Protein AF-0000000084552285 (afdb_homodimer)

Organism: NCBI:txid1418104

Radius of gyration: 24.61 Å; Cα contacts (8 Å, |Δi|>4): 629; chains: 2; bounding box: 70×68×58 Å

Sequence (530 aa):
MSKLNKYIHIFKISLSNNLIYFWNFIIRNLFFVFIIYIFLMLWGNIYGQKGDIISGLTLNKIIWYLIVTETINLSRSNFHIQISDDVKSGAIAYGINKPYNYVLYCFFNSLGEIAVKLGCNMILGIIIGICFVGFLEGFNIVYLPLILLSILIGSTINFFIYIILALTSFWIEENKPFFWIYSKLTFTLGGMLVPLDLFPNWLKNISSYLPFAYVTYVPGKLAVDFSLKKFYEGFGIQVLYLIIFVILALVLYRKGAEKLNVNGGMSKLNKYIHIFKISLSNNLIYFWNFIIRNLFFVFIIYIFLMLWGNIYGQKGDIISGLTLNKIIWYLIVTETINLSRSNFHIQISDDVKSGAIAYGINKPYNYVLYCFFNSLGEIAVKLGCNMILGIIIGICFVGFLEGFNIVYLPLILLSILIGSTINFFIYIILALTSFWIEENKPFFWIYSKLTFTLGGMLVPLDLFPNWLKNISSYLPFAYVTYVPGKLAVDFSLKKFYEGFGIQVLYLIIFVILALVLYRKGAEKLNVNGG

Solvent-accessible surface area (backbone atoms only — not comparable to full-atom values): 27116 Å² total; per-residue (Å²): 128,57,82,65,51,57,46,52,50,40,21,51,52,27,32,58,61,39,52,75,43,46,65,57,52,52,63,70,41,50,57,53,60,50,52,52,50,51,49,47,39,36,49,49,38,50,36,70,72,60,42,71,63,59,73,89,34,38,68,53,40,49,52,50,25,46,41,47,25,47,30,52,62,72,17,58,66,69,58,35,55,54,49,28,49,25,48,69,71,47,58,42,59,65,41,68,74,41,100,52,58,53,68,58,52,53,46,29,37,38,47,13,43,26,51,44,36,34,52,51,36,47,54,52,35,49,53,50,37,41,73,71,61,37,72,65,70,89,66,57,77,86,49,46,66,61,36,50,51,38,41,51,52,8,48,50,36,50,49,35,53,44,40,41,53,22,55,44,29,67,81,34,89,80,46,65,67,56,56,52,52,50,50,50,43,32,33,55,54,3,20,53,72,47,60,50,64,48,35,43,66,70,58,35,54,55,27,70,73,38,72,40,19,43,35,29,30,46,30,16,46,40,64,52,62,70,45,71,67,58,46,52,58,48,48,53,51,39,52,50,51,34,53,52,39,52,53,50,34,53,50,50,49,53,54,38,52,54,51,49,57,61,66,78,97,127,58,81,64,51,58,47,52,50,41,20,52,50,27,30,56,60,39,52,75,42,46,66,57,53,52,61,71,42,50,59,53,60,50,52,53,50,50,50,46,39,35,50,48,39,50,35,70,73,60,43,70,63,59,74,89,33,38,68,53,40,48,52,51,24,45,41,47,25,46,31,52,61,72,17,59,66,69,59,36,55,55,50,29,49,24,48,68,70,48,58,42,58,65,41,67,73,40,100,53,58,54,68,58,49,52,46,28,37,37,48,14,42,26,50,45,38,36,52,51,35,47,54,52,38,50,54,49,36,42,72,72,61,37,71,66,71,89,66,58,75,86,50,46,65,62,36,50,51,37,41,52,51,7,48,50,38,51,49,34,53,44,41,41,52,22,55,43,28,67,82,34,90,81,46,65,65,57,58,50,51,49,52,51,43,33,34,54,53,3,21,52,73,48,60,49,64,49,35,43,68,71,57,35,54,55,26,69,74,38,72,40,19,41,36,29,28,45,30,17,46,41,64,53,61,69,44,71,67,59,46,54,58,49,47,53,50,39,51,51,50,37,53,52,38,50,51,49,36,53,51,49,48,52,54,38,53,53,52,49,56,59,67,77,96

Secondary structure (DSSP, 8-state):
--HHHHHHHHHHHHHHHHHTTHHHHHHHTHHHHHHHHHHHHHHHHHHHHH-S-BTTB-HHHHHHHHHHHHHHHHT---HHHHHHHHHHHTTHHHHHTSSS-HHHHHHHHHHHHHHHHHHHHHHHHHHHHHHHH-SPTT--GGGHHHHHHHHHHHHHHHHHHHHHHHHGGGT-S--HHHHHHHHHHHHHTTSSSS-GGGS-HHHHHHHHTSGGGGTTHHHHHHHHS--HHHHHHHHHHHHHHHHHHHHHHHHHHHHHHHHHHHHH-/--HHHHHHHHHHHHHHHHHTTHHHHHHHTHHHHHHHHHHHHHHHHHHHHH-S-BTTB-HHHHHHHHHHHHHHHHT---HHHHHHHHHHHTTHHHHHTSSS-HHHHHHHHHHHHHHHHHHHHHHHHHHHHHHHH-SPTT--GGGHHHHHHHHHHHHHHHHHHHHHHHHGGGT-S--HHHHHHHHHHHHHTTSSSS-GGGS-HHHHHHHTTSGGGGTTHHHHHHHHS--HHHHHHHHHHHHHHHHHHHHHHHHHHHHHHHHHHHH--

pLDDT: mean 90.05, std 8.63, range [41.75, 98.38]

Foldseek 3Di:
DPLVVVLLVLLVVLLVVQLVCLVVLLVVVPVLLVVLVVVLVVVVVVCVVPHQDALRDGSLLFSLLLLQLVLLVSLADPCLVVLLVCLLVVVCVVVVPDPHDNVSSSLSSSLSSSVSSSVSSVVVSCVSSCVRPRDAPPADVVCVVLLVVLQSLLSLLVRLVSLLLSLCSLPDVDSVVVVVVVVVCLCPLLQNVHALSNPDPVSSVVSVPDSSVSNRNLSSCCRRPNDPVSSCVSVVVSVVSSVVSVVSSSVSNVVSSVSSVVVVD/DPLVVVLLVLLVVLLVVQLVCLVVLLVVVPVLLVVLVVVLVVVVVVCVVPHQDALRDGSLLFSLLLLQLVLLVSLADPCLVVLLVCLLVVVCVVVVPDPHDNVSSSLSSSLSSSVSSSVSSVVVSCVSSCVRPRDQPPFDVVCVVLLVVLQSLLSLLVRLVSLLLSLCSLPDVDSVVVVVVVVVCLCPLLQNVHALSNPDPVSSVVSVPDSSVSNRNLSSCCRRPNDPVSSCVSVVVSVVSSVVSVVSSSVSNVVSSVSSVVVVD

InterPro domains:
  IPR010390 ABC-2 transporter-like [PF06182] (38-262)

Nearest PDB structures (foldseek):
  7k2t-assembly1_B  TM=6.788E-01  e=3.030E-04  Aquifex aeolicus VF5
  8dku-assembly1_B  TM=6.793E-01  e=7.218E-04  Aquifex aeolicus VF5
  6oih-assembly2_C  TM=6.646E-01  e=2.434E-03  Aquifex aeolicus VF5
  7nez-assembly1_B  TM=5.693E-01  e=2.537E-02  Homo sapiens
  7qba-assembly1_E  TM=5.832E-01  e=1.952E-01  Stutzerimonas stutzeri

Structure (mmCIF, N/CA/C/O backbone):
data_AF-0000000084552285-model_v1
#
loop_
_entity.id
_entity.type
_entity.pdbx_description
1 polymer 'ABC-2 transporter family protein'
#
loop_
_atom_site.group_PDB
_atom_site.id
_atom_site.type_symbol
_atom_site.label_atom_id
_atom_site.label_alt_id
_atom_site.label_comp_id
_atom_site.label_asym_id
_atom_site.label_entity_id
_atom_site.label_seq_id
_atom_site.pdbx_PDB_ins_code
_atom_site.Cartn_x
_atom_site.Cartn_y
_atom_site.Cartn_z
_atom_site.occupancy
_atom_site.B_iso_or_equiv
_atom_site.auth_seq_id
_atom_site.auth_comp_id
_atom_site.auth_asym_id
_atom_site.auth_atom_id
_atom_site.pdbx_PDB_model_num
ATOM 1 N N . MET A 1 1 ? 34.781 28.406 -1.891 1 47.81 1 MET A N 1
ATOM 2 C CA . MET A 1 1 ? 34.375 27 -1.797 1 47.81 1 MET A CA 1
ATOM 3 C C . MET A 1 1 ? 33.594 26.578 -3.023 1 47.81 1 MET A C 1
ATOM 5 O O . MET A 1 1 ? 32.625 27.25 -3.398 1 47.81 1 MET A O 1
ATOM 9 N N . SER A 1 2 ? 34.062 25.766 -3.832 1 60.97 2 SER A N 1
ATOM 10 C CA . SER A 1 2 ? 33.469 25.391 -5.113 1 60.97 2 SER A CA 1
ATOM 11 C C . SER A 1 2 ? 32.031 24.938 -4.941 1 60.97 2 SER A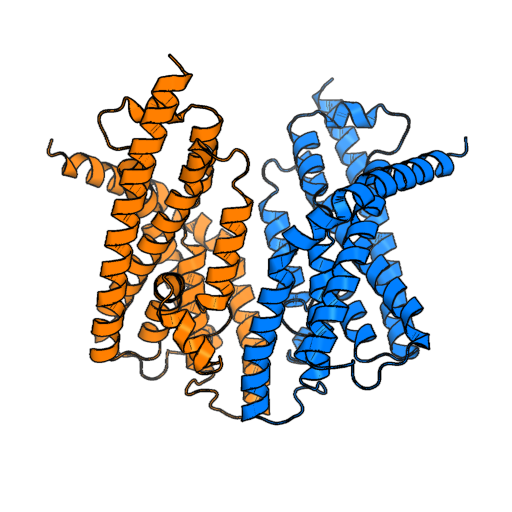 C 1
ATOM 13 O O . SER A 1 2 ? 31.625 24.5 -3.861 1 60.97 2 SER A O 1
ATOM 15 N N . LYS A 1 3 ? 31.203 25.484 -5.816 1 63.62 3 LYS A N 1
ATOM 16 C CA . LYS A 1 3 ? 29.75 25.281 -5.82 1 63.62 3 LYS A CA 1
ATOM 17 C C . LYS A 1 3 ? 29.406 23.844 -5.426 1 63.62 3 LYS A C 1
ATOM 19 O O . LYS A 1 3 ? 28.484 23.609 -4.641 1 63.62 3 LYS A O 1
ATOM 24 N N . LEU A 1 4 ? 30.188 22.922 -5.805 1 73.62 4 LEU A N 1
ATOM 25 C CA . LEU A 1 4 ? 29.938 21.5 -5.547 1 73.62 4 LEU A CA 1
ATOM 26 C C . LEU A 1 4 ? 30.359 21.125 -4.129 1 73.62 4 LEU A C 1
ATOM 28 O O . LEU A 1 4 ? 29.781 20.219 -3.529 1 73.62 4 LEU A O 1
ATOM 32 N N . ASN A 1 5 ? 31.219 21.922 -3.586 1 80.19 5 ASN A N 1
ATOM 33 C CA . ASN A 1 5 ? 31.766 21.625 -2.264 1 80.19 5 ASN A CA 1
ATOM 34 C C . ASN A 1 5 ? 30.703 21.781 -1.176 1 80.19 5 ASN A C 1
ATOM 36 O O . ASN A 1 5 ? 30.641 20.984 -0.236 1 80.19 5 ASN A O 1
ATOM 40 N N . LYS A 1 6 ? 29.906 22.703 -1.426 1 86.19 6 LYS A N 1
ATOM 41 C CA . LYS A 1 6 ? 28.875 22.938 -0.417 1 86.19 6 LYS A CA 1
ATOM 42 C C . LYS A 1 6 ? 27.891 21.781 -0.366 1 86.19 6 LYS A C 1
ATOM 44 O O . LYS A 1 6 ? 27.469 21.359 0.715 1 86.19 6 LYS A O 1
ATOM 49 N N . TYR A 1 7 ? 27.609 21.234 -1.449 1 89.19 7 TYR A N 1
ATOM 50 C CA . TYR A 1 7 ? 26.625 20.156 -1.52 1 89.19 7 TYR A CA 1
ATOM 51 C C . TYR A 1 7 ? 27.203 18.859 -0.966 1 89.19 7 TYR A C 1
ATOM 53 O O . TYR A 1 7 ? 26.484 18.094 -0.313 1 89.19 7 TYR A O 1
ATOM 61 N N . ILE A 1 8 ? 28.438 18.656 -1.163 1 89.5 8 ILE A N 1
ATOM 62 C CA . ILE A 1 8 ? 29.094 17.484 -0.619 1 89.5 8 ILE A CA 1
ATOM 63 C C . ILE A 1 8 ? 29.125 17.562 0.906 1 89.5 8 ILE A C 1
ATOM 65 O O . ILE A 1 8 ? 28.984 16.547 1.592 1 89.5 8 ILE A O 1
ATOM 69 N N . HIS A 1 9 ? 29.312 18.75 1.377 1 89.38 9 HIS A N 1
ATOM 70 C CA . HIS A 1 9 ? 29.297 18.953 2.822 1 89.38 9 HIS A CA 1
ATOM 71 C C . HIS A 1 9 ? 27.922 18.672 3.412 1 89.38 9 HIS A C 1
ATOM 73 O O . HIS A 1 9 ? 27.812 18.062 4.48 1 89.38 9 HIS A O 1
ATOM 79 N N . ILE A 1 10 ? 26.969 19.047 2.656 1 89.69 10 ILE A N 1
ATOM 80 C CA . ILE A 1 10 ? 25.594 18.781 3.094 1 89.69 10 ILE A CA 1
ATOM 81 C C . ILE A 1 10 ? 25.359 17.266 3.148 1 89.69 10 ILE A C 1
ATOM 83 O O . ILE A 1 10 ? 24.766 16.766 4.109 1 89.69 10 ILE A O 1
ATOM 87 N N . PHE A 1 11 ? 25.812 16.594 2.229 1 92.06 11 PHE A N 1
ATOM 88 C CA . PHE A 1 11 ? 25.703 15.148 2.174 1 92.06 11 PHE A CA 1
ATOM 89 C C . PHE A 1 11 ? 26.406 14.5 3.361 1 92.06 11 PHE A C 1
ATOM 91 O O . PHE A 1 11 ? 25.844 13.633 4.027 1 92.06 11 PHE A O 1
ATOM 98 N N . LYS A 1 12 ? 27.578 14.984 3.648 1 91.56 12 LYS A N 1
ATOM 99 C CA . LYS A 1 12 ? 28.375 14.406 4.734 1 91.56 12 LYS A CA 1
ATOM 100 C C . LYS A 1 12 ? 27.703 14.641 6.086 1 91.56 12 LYS A C 1
ATOM 102 O O . LYS A 1 12 ? 27.672 13.742 6.93 1 91.56 12 LYS A O 1
ATOM 107 N N . ILE A 1 13 ? 27.203 15.742 6.191 1 90.69 13 ILE A N 1
ATOM 108 C CA . ILE A 1 13 ? 26.516 16.078 7.434 1 90.69 13 ILE A CA 1
ATOM 109 C C . ILE A 1 13 ? 25.266 15.219 7.578 1 90.69 13 ILE A C 1
ATOM 111 O O . ILE A 1 13 ? 25.016 14.648 8.641 1 90.69 13 ILE A O 1
ATOM 115 N N . SER A 1 14 ? 24.578 15.141 6.492 1 90.81 14 SER A N 1
ATOM 116 C CA . SER A 1 14 ? 23.359 14.336 6.512 1 90.81 14 SER A CA 1
ATOM 117 C C . SER A 1 14 ? 23.672 12.875 6.793 1 90.81 14 SER A C 1
ATOM 119 O O . SER A 1 14 ? 22.969 12.219 7.566 1 90.81 14 SER A O 1
ATOM 121 N N . LEU A 1 15 ? 24.703 12.414 6.199 1 90.88 15 LEU A N 1
ATOM 122 C CA . LEU A 1 15 ? 25.125 11.031 6.422 1 90.88 15 LEU A CA 1
ATOM 123 C C . LEU A 1 15 ? 25.438 10.789 7.891 1 90.88 15 LEU A C 1
ATOM 125 O O . LEU A 1 15 ? 24.953 9.828 8.484 1 90.88 15 LEU A O 1
ATOM 129 N N . SER A 1 16 ? 26.172 11.695 8.453 1 91.06 16 SER A N 1
ATOM 130 C CA . SER A 1 16 ? 26.578 11.578 9.844 1 91.06 16 SER A CA 1
ATOM 131 C C . SER A 1 16 ? 25.375 11.648 10.781 1 91.06 16 SER A C 1
ATOM 133 O O . SER A 1 16 ? 25.297 10.891 11.75 1 91.06 16 SER A O 1
ATOM 135 N N . ASN A 1 17 ? 24.547 12.508 10.461 1 90.5 17 ASN A N 1
ATOM 136 C CA . ASN A 1 17 ? 23.359 12.703 11.297 1 90.5 17 ASN A CA 1
ATOM 137 C C . ASN A 1 17 ? 22.438 11.477 11.266 1 90.5 17 ASN A C 1
ATOM 139 O O . ASN A 1 17 ? 21.875 11.094 12.289 1 90.5 17 ASN A O 1
ATOM 143 N N . ASN A 1 18 ? 22.375 10.867 10.117 1 88.56 18 ASN A N 1
ATOM 144 C CA . ASN A 1 18 ? 21.438 9.75 9.977 1 88.56 18 ASN A CA 1
ATOM 145 C C . ASN A 1 18 ? 22.062 8.445 10.469 1 88.56 18 ASN A C 1
ATOM 147 O O . ASN A 1 18 ? 21.344 7.523 10.867 1 88.56 18 ASN A O 1
ATOM 151 N N . LEU A 1 19 ? 23.328 8.398 10.523 1 87.12 19 LEU A N 1
ATOM 152 C CA . LEU A 1 19 ? 24.016 7.211 11.016 1 87.12 19 LEU A CA 1
ATOM 153 C C . LEU A 1 19 ? 23.75 7 12.5 1 87.12 19 LEU A C 1
ATOM 155 O O . LEU A 1 19 ? 23.688 5.859 12.969 1 87.12 19 LEU A O 1
ATOM 159 N N . ILE A 1 20 ? 23.438 8.062 13.203 1 84.75 20 ILE A N 1
ATOM 160 C CA . ILE A 1 20 ? 23.141 7.988 14.625 1 84.75 20 ILE A CA 1
ATOM 161 C C . ILE A 1 20 ? 21.812 7.254 14.828 1 84.75 20 ILE A C 1
ATOM 163 O O . ILE A 1 20 ? 21.625 6.586 15.844 1 84.75 20 ILE A O 1
ATOM 167 N N . TYR A 1 21 ? 21.016 7.348 13.875 1 84.06 21 TYR A N 1
ATOM 168 C CA . TYR A 1 21 ? 19.688 6.754 13.992 1 84.06 21 TYR A CA 1
ATOM 169 C C . TYR A 1 21 ? 19.641 5.391 13.312 1 84.06 21 TYR A C 1
ATOM 171 O O . TYR A 1 21 ? 18.562 4.895 12.977 1 84.06 21 TYR A O 1
ATOM 179 N N . PHE A 1 22 ? 20.781 4.852 13.172 1 83.25 22 PHE A N 1
ATOM 180 C CA . PHE A 1 22 ? 20.938 3.584 12.469 1 83.25 22 PHE A CA 1
ATOM 181 C C . PHE A 1 22 ? 20.016 2.525 13.062 1 83.25 22 PHE A C 1
ATOM 183 O O . PHE A 1 22 ? 19.203 1.924 12.344 1 83.25 22 PHE A O 1
ATOM 190 N N . TRP A 1 23 ? 20 2.422 14.297 1 76.69 23 TRP A N 1
ATOM 191 C CA . TRP A 1 23 ? 19.219 1.388 14.977 1 76.69 23 TRP A CA 1
ATOM 192 C C . TRP A 1 23 ? 17.734 1.688 14.914 1 76.69 23 TRP A C 1
ATOM 194 O O . TRP A 1 23 ? 16.906 0.771 14.844 1 76.69 23 TRP A O 1
ATOM 204 N N . ASN A 1 24 ? 17.484 2.922 14.906 1 80.5 24 ASN A N 1
ATOM 205 C CA . ASN A 1 24 ? 16.094 3.338 14.789 1 80.5 24 ASN A CA 1
ATOM 206 C C . ASN A 1 24 ? 15.5 2.934 13.445 1 80.5 24 ASN A C 1
ATOM 208 O O . ASN A 1 24 ? 14.344 2.51 13.375 1 80.5 24 ASN A O 1
ATOM 212 N N . PHE A 1 25 ? 16.359 2.943 12.484 1 82.56 25 PHE A N 1
ATOM 213 C CA . PHE A 1 25 ? 15.883 2.584 11.148 1 82.56 25 PHE A CA 1
ATOM 214 C C . PHE A 1 25 ? 15.648 1.082 11.047 1 82.56 25 PHE A C 1
ATOM 216 O O . PHE A 1 25 ? 14.672 0.642 10.438 1 82.56 25 PHE A O 1
ATOM 223 N N . ILE A 1 26 ? 16.438 0.37 11.68 1 81.06 26 ILE A N 1
ATOM 224 C CA . ILE A 1 26 ? 16.312 -1.083 11.648 1 81.06 26 ILE A CA 1
ATOM 225 C C . ILE A 1 26 ? 15.031 -1.509 12.367 1 81.06 26 ILE A C 1
ATOM 227 O O . ILE A 1 26 ? 14.258 -2.314 11.844 1 81.06 26 ILE A O 1
ATOM 231 N N . ILE A 1 27 ? 14.734 -0.899 13.43 1 75.19 27 ILE A N 1
ATOM 232 C CA . ILE A 1 27 ? 13.586 -1.271 14.25 1 75.19 27 ILE A CA 1
ATOM 233 C C . ILE A 1 27 ? 12.297 -0.843 13.547 1 75.19 27 ILE A C 1
ATOM 235 O O . ILE A 1 27 ? 11.289 -1.557 13.602 1 75.19 27 ILE A O 1
ATOM 239 N N . ARG A 1 28 ? 12.453 0.225 12.883 1 76.06 28 ARG A N 1
ATOM 240 C CA . ARG A 1 28 ? 11.289 0.769 12.18 1 76.06 28 ARG A CA 1
ATOM 241 C C . ARG A 1 28 ? 10.906 -0.112 11 1 76.06 28 ARG A C 1
ATOM 243 O O . ARG A 1 28 ? 9.742 -0.12 10.578 1 76.06 28 ARG A O 1
ATOM 250 N N . ASN A 1 29 ? 11.922 -0.908 10.617 1 81.44 29 ASN A N 1
ATOM 251 C CA . ASN A 1 29 ? 11.641 -1.714 9.43 1 81.44 29 ASN A CA 1
ATOM 252 C C . ASN A 1 29 ? 11.406 -3.178 9.789 1 81.44 29 ASN A C 1
ATOM 254 O O . ASN A 1 29 ? 11.758 -4.074 9.023 1 81.44 29 ASN A O 1
ATOM 258 N N . LEU A 1 30 ? 10.898 -3.377 10.961 1 81.5 30 LEU A N 1
ATOM 259 C CA . LEU A 1 30 ? 10.523 -4.727 11.359 1 81.5 30 LEU A CA 1
ATOM 260 C C . LEU A 1 30 ? 9.469 -5.301 10.422 1 81.5 30 LEU A C 1
ATOM 262 O O . LEU A 1 30 ? 9.406 -6.512 10.211 1 81.5 30 LEU A O 1
ATOM 266 N N . PHE A 1 31 ? 8.773 -4.453 9.852 1 81.06 31 PHE A N 1
ATOM 267 C CA . PHE A 1 31 ? 7.766 -4.859 8.883 1 81.06 31 PHE A CA 1
ATOM 268 C C . PHE A 1 31 ? 8.414 -5.539 7.684 1 81.06 31 PHE A C 1
ATOM 270 O O . PHE A 1 31 ? 7.789 -6.375 7.027 1 81.06 31 PHE A O 1
ATOM 277 N N . PHE A 1 32 ? 9.656 -5.207 7.512 1 90.56 32 PHE A N 1
ATOM 278 C CA . PHE A 1 32 ? 10.406 -5.805 6.414 1 90.56 32 PHE A CA 1
ATOM 279 C C . PHE A 1 32 ? 10.461 -7.32 6.555 1 90.56 32 PHE A C 1
ATOM 281 O O . PHE A 1 32 ? 10.164 -8.047 5.605 1 90.56 32 PHE A O 1
ATOM 288 N N . VAL A 1 33 ? 10.758 -7.738 7.707 1 90.88 33 VAL A N 1
ATOM 289 C CA . VAL A 1 33 ? 10.836 -9.164 7.988 1 90.88 33 VAL A CA 1
ATOM 290 C C . VAL A 1 33 ? 9.453 -9.805 7.809 1 90.88 33 VAL A C 1
ATOM 292 O O . VAL A 1 33 ? 9.328 -10.859 7.18 1 90.88 33 VAL A O 1
ATOM 295 N N . PHE A 1 34 ? 8.531 -9.148 8.258 1 88.81 34 PHE A N 1
ATOM 296 C CA . PHE A 1 34 ? 7.168 -9.664 8.242 1 88.81 34 PHE A CA 1
ATOM 297 C C . PHE A 1 34 ? 6.656 -9.797 6.812 1 88.81 34 PHE A C 1
ATOM 299 O O . PHE A 1 34 ? 6.148 -10.852 6.426 1 88.81 34 PHE A O 1
ATOM 306 N N . ILE A 1 35 ? 6.84 -8.781 6.066 1 88.88 35 ILE A N 1
ATOM 307 C CA . ILE A 1 35 ? 6.258 -8.773 4.73 1 88.88 35 ILE A CA 1
ATOM 308 C C . ILE A 1 35 ? 6.961 -9.805 3.852 1 88.88 35 ILE A C 1
ATOM 310 O O . ILE A 1 35 ? 6.316 -10.492 3.061 1 88.88 35 ILE A O 1
ATOM 314 N N . ILE A 1 36 ? 8.234 -9.945 3.998 1 93.69 36 ILE A N 1
ATOM 315 C CA . ILE A 1 36 ? 8.945 -10.938 3.205 1 93.69 36 ILE A CA 1
ATOM 316 C C . ILE A 1 36 ? 8.523 -12.344 3.629 1 93.69 36 ILE A C 1
ATOM 318 O O . ILE A 1 36 ? 8.43 -13.25 2.797 1 93.69 36 ILE A O 1
ATOM 322 N N . TYR A 1 37 ? 8.312 -12.492 4.93 1 92.69 37 TYR A N 1
ATOM 323 C CA . TYR A 1 37 ? 7.82 -13.781 5.402 1 92.69 37 TYR A CA 1
ATOM 324 C C . TYR A 1 37 ? 6.473 -14.117 4.773 1 92.69 37 TYR A C 1
ATOM 326 O O . TYR A 1 37 ? 6.242 -15.25 4.355 1 92.69 37 TYR A O 1
ATOM 334 N N . ILE A 1 38 ? 5.621 -13.188 4.688 1 89.06 38 ILE A N 1
ATOM 335 C CA . ILE A 1 38 ? 4.312 -13.375 4.066 1 89.06 38 ILE A CA 1
ATOM 336 C C . ILE A 1 38 ? 4.488 -13.758 2.598 1 89.06 38 ILE A C 1
ATOM 338 O O . ILE A 1 38 ? 3.844 -14.688 2.113 1 89.06 38 ILE A O 1
ATOM 342 N N . PHE A 1 39 ? 5.348 -13.07 1.923 1 91.5 39 PHE A N 1
ATOM 343 C CA . PHE A 1 39 ? 5.605 -13.383 0.522 1 91.5 39 PHE A CA 1
ATOM 344 C C . PHE A 1 39 ? 6.184 -14.781 0.375 1 91.5 39 PHE A C 1
ATOM 346 O O . PHE A 1 39 ? 5.844 -15.508 -0.564 1 91.5 39 PHE A O 1
ATOM 353 N N . LEU A 1 40 ? 7.023 -15.117 1.32 1 92.94 40 LEU A N 1
ATOM 354 C CA . LEU A 1 40 ? 7.594 -16.453 1.308 1 92.94 40 LEU A CA 1
ATOM 355 C C . LEU A 1 40 ? 6.5 -17.516 1.449 1 92.94 40 LEU A C 1
ATOM 357 O O . LEU A 1 40 ? 6.508 -18.516 0.734 1 92.94 40 LEU A O 1
ATOM 361 N N . MET A 1 41 ? 5.574 -17.281 2.346 1 90.25 41 MET A N 1
ATOM 362 C CA . MET A 1 41 ? 4.48 -18.219 2.576 1 90.25 41 MET A CA 1
ATOM 363 C C . MET A 1 41 ? 3.568 -18.297 1.357 1 90.25 41 MET A C 1
ATOM 365 O O . MET A 1 41 ? 3.139 -19.391 0.972 1 90.25 41 MET A O 1
ATOM 369 N N . LEU A 1 42 ? 3.311 -17.188 0.779 1 86.69 42 LEU A N 1
ATOM 370 C CA . LEU A 1 42 ? 2.449 -17.141 -0.396 1 86.69 42 LEU A CA 1
ATOM 371 C C . LEU A 1 42 ? 3.086 -17.859 -1.575 1 86.69 42 LEU A C 1
ATOM 373 O O . LEU A 1 42 ? 2.5 -18.797 -2.119 1 86.69 42 LEU A O 1
ATOM 377 N N . TRP A 1 43 ? 4.289 -17.438 -1.934 1 88.56 43 TRP A N 1
ATOM 378 C CA . TRP A 1 43 ? 4.957 -18 -3.104 1 88.56 43 TRP A CA 1
ATOM 379 C C . TRP A 1 43 ? 5.387 -19.438 -2.848 1 88.56 43 TRP A C 1
ATOM 381 O O . TRP A 1 43 ? 5.383 -20.266 -3.764 1 88.56 43 TRP A O 1
ATOM 391 N N . GLY A 1 44 ? 5.789 -19.656 -1.608 1 90.06 44 GLY A N 1
ATOM 392 C CA . GLY A 1 44 ? 6.09 -21.031 -1.257 1 90.06 44 GLY A CA 1
ATOM 393 C C . GLY A 1 44 ? 4.93 -21.984 -1.51 1 90.06 44 GLY A C 1
ATOM 394 O O . GLY A 1 44 ? 5.121 -23.078 -2.037 1 90.06 44 GLY A O 1
ATOM 395 N N . ASN A 1 45 ? 3.783 -21.562 -1.148 1 85 45 ASN A N 1
ATOM 396 C CA . ASN A 1 45 ? 2.592 -22.375 -1.371 1 85 45 ASN A CA 1
ATOM 397 C C . ASN A 1 45 ? 2.271 -22.5 -2.857 1 85 45 ASN A C 1
ATOM 399 O O . ASN A 1 45 ? 1.895 -23.578 -3.322 1 85 45 ASN A O 1
ATOM 403 N N . ILE A 1 46 ? 2.377 -21.484 -3.613 1 82.38 46 ILE A N 1
ATOM 404 C CA . ILE A 1 46 ? 2.104 -21.484 -5.047 1 82.38 46 ILE A CA 1
ATOM 405 C C . ILE A 1 46 ? 3.096 -22.406 -5.754 1 82.38 46 ILE A C 1
ATOM 407 O O . ILE A 1 46 ? 2.701 -23.234 -6.574 1 82.38 46 ILE A O 1
ATOM 411 N N . TYR A 1 47 ? 4.336 -22.219 -5.41 1 85.44 47 TYR A N 1
ATOM 412 C CA . TYR A 1 47 ? 5.363 -23.047 -6.02 1 85.44 47 TYR A CA 1
ATOM 413 C C . TYR A 1 47 ? 5.219 -24.5 -5.578 1 85.44 47 TYR A C 1
ATOM 415 O O . TYR A 1 47 ? 5.527 -25.422 -6.34 1 85.44 47 TYR A O 1
ATOM 423 N N . GLY A 1 48 ? 4.879 -24.688 -4.367 1 83.62 48 GLY A N 1
ATOM 424 C CA . GLY A 1 48 ? 4.656 -26.047 -3.883 1 83.62 48 GLY A CA 1
ATOM 425 C C . GLY A 1 48 ? 3.576 -26.781 -4.648 1 83.62 48 GLY A C 1
ATOM 426 O O . GLY A 1 48 ? 3.67 -28 -4.852 1 83.62 48 GLY A O 1
ATOM 427 N N . GLN A 1 49 ? 2.625 -26.062 -5.07 1 77.38 49 GLN A N 1
ATOM 428 C CA . GLN A 1 49 ? 1.509 -26.672 -5.789 1 77.38 49 GLN A CA 1
ATOM 429 C C . GLN A 1 49 ? 1.818 -26.797 -7.277 1 77.38 49 GLN A C 1
ATOM 431 O O . GLN A 1 49 ? 1.306 -27.688 -7.953 1 77.38 49 GLN A O 1
ATOM 436 N N . LYS A 1 50 ? 2.631 -25.938 -7.84 1 67.56 50 LYS A N 1
ATOM 437 C CA . LYS A 1 50 ? 2.66 -25.812 -9.297 1 67.56 50 LYS A CA 1
ATOM 438 C C . LYS A 1 50 ? 4.055 -26.109 -9.844 1 67.56 50 LYS A C 1
ATOM 440 O O . LYS A 1 50 ? 4.242 -26.188 -11.055 1 67.56 50 LYS A O 1
ATOM 445 N N . GLY A 1 51 ? 4.949 -26.281 -9.086 1 72.5 51 GLY A N 1
ATOM 446 C CA . GLY A 1 51 ? 6.27 -26.641 -9.586 1 72.5 51 GLY A CA 1
ATOM 447 C C . GLY A 1 51 ? 7.332 -25.625 -9.234 1 72.5 51 GLY A C 1
ATOM 448 O O . GLY A 1 51 ? 7.035 -24.578 -8.641 1 72.5 51 GLY A O 1
ATOM 449 N N . ASP A 1 52 ? 8.5 -25.859 -9.797 1 80.19 52 ASP A N 1
ATOM 450 C CA . ASP A 1 52 ? 9.68 -25.203 -9.234 1 80.19 52 ASP A CA 1
ATOM 451 C C . ASP A 1 52 ? 9.992 -23.891 -9.953 1 80.19 52 ASP A C 1
ATOM 453 O O . ASP A 1 52 ? 10.734 -23.062 -9.445 1 80.19 52 ASP A O 1
ATOM 457 N N . ILE A 1 53 ? 9.359 -23.75 -11.195 1 82 53 ILE A N 1
ATOM 458 C CA . ILE A 1 53 ? 9.727 -22.547 -11.938 1 82 53 ILE A CA 1
ATOM 459 C C . ILE A 1 53 ? 8.469 -21.891 -12.492 1 82 53 ILE A C 1
ATOM 461 O O . ILE A 1 53 ? 7.625 -22.547 -13.102 1 82 53 ILE A O 1
ATOM 465 N N . ILE A 1 54 ? 8.352 -20.641 -12.219 1 80.44 54 ILE A N 1
ATOM 466 C CA . ILE A 1 54 ? 7.281 -19.812 -12.773 1 80.44 54 ILE A CA 1
ATOM 467 C C . ILE A 1 54 ? 7.875 -18.609 -13.492 1 80.44 54 ILE A C 1
ATOM 469 O O . ILE A 1 54 ? 8.523 -17.766 -12.867 1 80.44 54 ILE A O 1
ATOM 473 N N . SER A 1 55 ? 7.695 -18.484 -14.805 1 82.56 55 SER A N 1
ATOM 474 C CA . SER A 1 55 ? 8.211 -17.391 -15.633 1 82.56 55 SER A CA 1
ATOM 475 C C . SER A 1 55 ? 9.719 -17.25 -15.477 1 82.56 55 SER A C 1
ATOM 477 O O . SER A 1 55 ? 10.219 -16.141 -15.297 1 82.56 55 SER A O 1
ATOM 479 N N . GLY A 1 56 ? 10.43 -18.328 -15.312 1 84.25 56 GLY A N 1
ATOM 480 C CA . GLY A 1 56 ? 11.883 -18.375 -15.297 1 84.25 56 GLY A CA 1
ATOM 481 C C . GLY A 1 56 ? 12.469 -18.094 -13.93 1 84.25 56 GLY A C 1
ATOM 482 O O . GLY A 1 56 ? 13.695 -18 -13.781 1 84.25 56 GLY A O 1
ATOM 483 N N . LEU A 1 57 ? 11.617 -17.984 -12.922 1 91.31 57 LEU A N 1
ATOM 484 C CA . LEU A 1 57 ? 12.109 -17.656 -11.586 1 91.31 57 LEU A CA 1
ATOM 485 C C . LEU A 1 57 ? 11.797 -18.766 -10.594 1 91.31 57 LEU A C 1
ATOM 487 O O . LEU A 1 57 ? 10.703 -19.344 -10.633 1 91.31 57 LEU A O 1
ATOM 491 N N . THR A 1 58 ? 12.805 -19.109 -9.812 1 93.94 58 THR A N 1
ATOM 492 C CA . THR A 1 58 ? 12.609 -20.031 -8.695 1 93.94 58 THR A CA 1
ATOM 493 C C . THR A 1 58 ? 12.07 -19.281 -7.48 1 93.94 58 THR A C 1
ATOM 495 O O . THR A 1 58 ? 12.039 -18.047 -7.461 1 93.94 58 THR A O 1
ATOM 498 N N . LEU A 1 59 ? 11.656 -20.047 -6.523 1 94.12 59 LEU A N 1
ATOM 499 C CA . LEU A 1 59 ? 11.211 -19.453 -5.273 1 94.12 59 LEU A CA 1
ATOM 500 C C . LEU A 1 59 ? 12.32 -18.609 -4.645 1 94.12 59 LEU A C 1
ATOM 502 O O . LEU A 1 59 ? 12.07 -17.516 -4.164 1 94.12 59 LEU A O 1
ATOM 506 N N . ASN A 1 60 ? 13.539 -19.125 -4.645 1 96.75 60 ASN A N 1
ATOM 507 C CA . ASN A 1 60 ? 14.703 -18.422 -4.129 1 96.75 60 ASN A CA 1
ATOM 508 C C . ASN A 1 60 ? 14.891 -17.062 -4.812 1 96.75 60 ASN A C 1
ATOM 510 O O . ASN A 1 60 ? 15.016 -16.031 -4.141 1 96.75 60 ASN A O 1
ATOM 514 N N . LYS A 1 61 ? 14.742 -17.062 -6.102 1 95.81 61 LYS A N 1
ATOM 515 C CA . LYS A 1 61 ? 14.984 -15.844 -6.879 1 95.81 61 LYS A CA 1
ATOM 516 C C . LYS A 1 61 ? 13.867 -14.828 -6.672 1 95.81 61 LYS A C 1
ATOM 518 O O . LYS A 1 61 ? 14.125 -13.625 -6.59 1 95.81 61 LYS A O 1
ATOM 523 N N . ILE A 1 62 ? 12.648 -15.312 -6.566 1 95.12 62 ILE A N 1
ATOM 524 C CA . ILE A 1 62 ? 11.539 -14.391 -6.383 1 95.12 62 ILE A CA 1
ATOM 525 C C . ILE A 1 62 ? 11.648 -13.711 -5.023 1 95.12 62 ILE A C 1
ATOM 527 O O . ILE A 1 62 ? 11.438 -12.5 -4.906 1 95.12 62 ILE A O 1
ATOM 531 N N . ILE A 1 63 ? 12.008 -14.414 -4.016 1 96.94 63 ILE A N 1
ATOM 532 C CA . ILE A 1 63 ? 12.094 -13.852 -2.672 1 96.94 63 ILE A CA 1
ATOM 533 C C . ILE A 1 63 ? 13.242 -12.852 -2.604 1 96.94 63 ILE A C 1
ATOM 535 O O . ILE A 1 63 ? 13.094 -11.758 -2.055 1 96.94 63 ILE A O 1
ATOM 539 N N . TRP A 1 64 ? 14.359 -13.195 -3.152 1 97.44 64 TRP A N 1
ATOM 540 C CA . TRP A 1 64 ? 15.484 -12.266 -3.188 1 97.44 64 TRP A CA 1
ATOM 541 C C . TRP A 1 64 ? 15.133 -11.016 -3.99 1 97.44 64 TRP A C 1
ATOM 543 O O . TRP A 1 64 ? 15.523 -9.906 -3.623 1 97.44 64 TRP A O 1
ATOM 553 N N . TYR A 1 65 ? 14.43 -11.227 -5.129 1 97.12 65 TYR A N 1
ATOM 554 C CA . TYR A 1 65 ? 13.938 -10.094 -5.91 1 97.12 65 TYR A CA 1
ATOM 555 C C . TYR A 1 65 ? 13.102 -9.164 -5.043 1 97.12 65 TYR A C 1
ATOM 557 O O . TYR A 1 65 ? 13.297 -7.945 -5.055 1 97.12 65 TYR A O 1
ATOM 565 N N . LEU A 1 66 ? 12.203 -9.727 -4.297 1 96.31 66 LEU A N 1
ATOM 566 C CA . LEU A 1 66 ? 11.297 -8.945 -3.467 1 96.31 66 LEU A CA 1
ATOM 567 C C . LEU A 1 66 ? 12.055 -8.25 -2.34 1 96.31 66 LEU A C 1
ATOM 569 O O . LEU A 1 66 ? 11.688 -7.141 -1.936 1 96.31 66 LEU A O 1
ATOM 573 N N . ILE A 1 67 ? 13.047 -8.828 -1.839 1 97.25 67 ILE A N 1
ATOM 574 C CA . ILE A 1 67 ? 13.883 -8.227 -0.805 1 97.25 67 ILE A CA 1
ATOM 575 C C . ILE A 1 67 ? 14.547 -6.965 -1.354 1 97.25 67 ILE A C 1
ATOM 577 O O . ILE A 1 67 ? 14.555 -5.918 -0.701 1 97.25 67 ILE A O 1
ATOM 581 N N . VAL A 1 68 ? 15.07 -7.059 -2.549 1 97.12 68 VAL A N 1
ATOM 582 C CA . VAL A 1 68 ? 15.766 -5.926 -3.148 1 97.12 68 VAL A CA 1
ATOM 583 C C . VAL A 1 68 ? 14.781 -4.785 -3.4 1 97.12 68 VAL A C 1
ATOM 585 O O . VAL A 1 68 ? 15.062 -3.629 -3.072 1 97.12 68 VAL A O 1
ATOM 588 N N . THR A 1 69 ? 13.641 -5.117 -3.98 1 96 69 THR A N 1
ATOM 589 C CA . THR A 1 69 ? 12.672 -4.07 -4.293 1 96 69 TH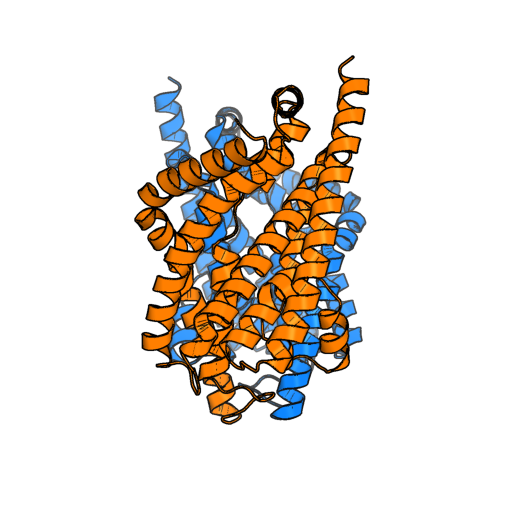R A CA 1
ATOM 590 C C . THR A 1 69 ? 12.148 -3.422 -3.014 1 96 69 THR A C 1
ATOM 592 O O . THR A 1 69 ? 11.977 -2.203 -2.957 1 96 69 THR A O 1
ATOM 595 N N . GLU A 1 70 ? 11.914 -4.23 -1.986 1 93.75 70 GLU A N 1
ATOM 596 C CA . GLU A 1 70 ? 11.461 -3.693 -0.708 1 93.75 70 GLU A CA 1
ATOM 597 C C . GLU A 1 70 ? 12.539 -2.834 -0.055 1 93.75 70 GLU A C 1
ATOM 599 O O . GLU A 1 70 ? 12.227 -1.847 0.617 1 93.75 70 GLU A O 1
ATOM 604 N N . THR A 1 71 ? 13.781 -3.244 -0.193 1 95.62 71 THR A N 1
ATOM 605 C CA . THR A 1 71 ? 14.898 -2.459 0.315 1 95.62 71 THR A CA 1
ATOM 606 C C . THR A 1 71 ? 14.891 -1.054 -0.282 1 95.62 71 THR A C 1
ATOM 608 O O . THR A 1 71 ? 15.047 -0.066 0.439 1 95.62 71 THR A O 1
ATOM 611 N N . ILE A 1 72 ? 14.664 -1.008 -1.558 1 95.38 72 ILE A N 1
ATOM 612 C CA . ILE A 1 72 ? 14.617 0.279 -2.244 1 95.38 72 ILE A CA 1
ATOM 613 C C . ILE A 1 72 ? 13.445 1.102 -1.719 1 95.38 72 ILE A C 1
ATOM 615 O O . ILE A 1 72 ? 13.602 2.277 -1.386 1 95.38 72 ILE A O 1
ATOM 619 N N . ASN A 1 73 ? 12.336 0.486 -1.574 1 91.69 73 ASN A N 1
ATOM 620 C CA . ASN A 1 73 ? 11.125 1.168 -1.134 1 91.69 73 ASN A CA 1
ATOM 621 C C . ASN A 1 73 ? 11.273 1.702 0.289 1 91.69 73 ASN A C 1
ATOM 623 O O . ASN A 1 73 ? 10.898 2.844 0.567 1 91.69 73 ASN A O 1
ATOM 627 N N . LEU A 1 74 ? 11.82 0.933 1.14 1 91.38 74 LEU A N 1
ATOM 628 C CA . LEU A 1 74 ? 11.93 1.283 2.553 1 91.38 74 LEU A CA 1
ATOM 629 C C . LEU A 1 74 ? 13.031 2.312 2.773 1 91.38 74 LEU A C 1
ATOM 631 O O . LEU A 1 74 ? 13.109 2.922 3.842 1 91.38 74 LEU A O 1
ATOM 635 N N . SER A 1 75 ? 13.828 2.562 1.808 1 93.62 75 SER A N 1
ATOM 636 C CA . SER A 1 75 ? 14.969 3.467 1.965 1 93.62 75 SER A CA 1
ATOM 637 C C . SER A 1 75 ? 14.648 4.852 1.413 1 93.62 75 SER A C 1
ATOM 639 O O . SER A 1 75 ? 15.5 5.742 1.432 1 93.62 75 SER A O 1
ATOM 641 N N . ARG A 1 76 ? 13.469 4.988 0.959 1 92.12 76 ARG A N 1
ATOM 642 C CA . ARG A 1 76 ? 13.078 6.273 0.388 1 92.12 76 ARG A CA 1
ATOM 643 C C . ARG A 1 76 ? 13.047 7.359 1.457 1 92.12 76 ARG A C 1
ATOM 645 O O . ARG A 1 76 ? 12.711 7.09 2.613 1 92.12 76 ARG A O 1
ATOM 652 N N . SER A 1 77 ? 13.445 8.547 1.057 1 90.69 77 SER A N 1
ATOM 653 C CA . SER A 1 77 ? 13.32 9.711 1.917 1 90.69 77 SER A CA 1
ATOM 654 C C . SER A 1 77 ? 11.93 10.328 1.814 1 90.69 77 SER A C 1
ATOM 656 O O . SER A 1 77 ? 11.289 10.258 0.763 1 90.69 77 SER A O 1
ATOM 658 N N . ASN A 1 78 ? 11.422 10.852 2.891 1 84.69 78 ASN A N 1
ATOM 659 C CA . ASN A 1 78 ? 10.109 11.477 2.891 1 84.69 78 ASN A CA 1
ATOM 660 C C . ASN A 1 78 ? 10.203 12.992 2.723 1 84.69 78 ASN A C 1
ATOM 662 O O . ASN A 1 78 ? 9.312 13.727 3.154 1 84.69 78 ASN A O 1
ATOM 666 N N . PHE A 1 79 ? 11.188 13.406 2.148 1 87.75 79 PHE A N 1
ATOM 667 C CA . PHE A 1 79 ? 11.422 14.844 2.023 1 87.75 79 PHE A CA 1
ATOM 668 C C . PHE A 1 79 ? 10.328 15.5 1.196 1 87.75 79 PHE A C 1
ATOM 670 O O . PHE A 1 79 ? 10.102 16.703 1.308 1 87.75 79 PHE A O 1
ATOM 677 N N . HIS A 1 80 ? 9.688 14.734 0.334 1 89.69 80 HIS A N 1
ATOM 678 C CA . HIS A 1 80 ? 8.633 15.289 -0.506 1 89.69 80 HIS A CA 1
ATOM 679 C C . HIS A 1 80 ? 7.508 15.875 0.338 1 89.69 80 HIS A C 1
ATOM 681 O O . HIS A 1 80 ? 6.859 16.844 -0.071 1 89.69 80 HIS A O 1
ATOM 687 N N . ILE A 1 81 ? 7.363 15.367 1.521 1 86.19 81 ILE A N 1
ATOM 688 C CA . ILE A 1 81 ? 6.332 15.883 2.42 1 86.19 81 ILE A CA 1
ATOM 689 C C . ILE A 1 81 ? 6.711 17.281 2.887 1 86.19 81 ILE A C 1
ATOM 691 O O . ILE A 1 81 ? 5.891 18.203 2.834 1 86.19 81 ILE A O 1
ATOM 695 N N . GLN A 1 82 ? 7.926 17.406 3.285 1 86.94 82 GLN A N 1
ATOM 696 C CA . GLN A 1 82 ? 8.414 18.703 3.746 1 86.94 82 GLN A CA 1
ATOM 697 C C . GLN A 1 82 ? 8.352 19.75 2.633 1 86.94 82 GLN A C 1
ATOM 699 O O . GLN A 1 82 ? 7.965 20.891 2.869 1 86.94 82 GLN A O 1
ATOM 704 N N . ILE A 1 83 ? 8.727 19.359 1.504 1 90.5 83 ILE A N 1
ATOM 705 C CA . ILE A 1 83 ? 8.727 20.266 0.373 1 90.5 83 ILE A CA 1
ATOM 706 C C . ILE A 1 83 ? 7.305 20.734 0.081 1 90.5 83 ILE A C 1
ATOM 708 O O . ILE A 1 83 ? 7.055 21.938 -0.096 1 90.5 83 ILE A O 1
ATOM 712 N N . SER A 1 84 ? 6.398 19.766 0.016 1 90.56 84 SER A N 1
ATOM 713 C CA . SER A 1 84 ? 4.996 20.109 -0.212 1 90.56 84 SER A CA 1
ATOM 714 C C . SER A 1 84 ? 4.488 21.078 0.85 1 90.56 84 SER A C 1
ATOM 716 O O . SER A 1 84 ? 3.814 22.062 0.529 1 90.56 84 SER A O 1
ATOM 718 N N . ASP A 1 85 ? 4.855 20.859 2.039 1 87.12 85 ASP A N 1
ATOM 719 C CA . ASP A 1 85 ? 4.441 21.719 3.146 1 87.12 85 ASP A CA 1
ATOM 720 C C . ASP A 1 85 ? 5.082 23.094 3.045 1 87.12 85 ASP A C 1
ATOM 722 O O . ASP A 1 85 ? 4.426 24.109 3.293 1 87.12 85 ASP A O 1
ATOM 726 N N . ASP A 1 86 ? 6.336 23.125 2.68 1 88.12 86 ASP A N 1
ATOM 727 C CA . ASP A 1 86 ? 7.059 24.391 2.539 1 88.12 86 ASP A CA 1
ATOM 728 C C . ASP A 1 86 ? 6.445 25.25 1.438 1 88.12 86 ASP A C 1
ATOM 730 O O . ASP A 1 86 ? 6.32 26.469 1.592 1 88.12 86 ASP A O 1
ATOM 734 N N . VAL A 1 87 ? 6.094 24.625 0.405 1 89.94 87 VAL A N 1
ATOM 735 C CA . VAL A 1 87 ? 5.508 25.359 -0.721 1 89.94 87 VAL A CA 1
ATOM 736 C C . VAL A 1 87 ? 4.137 25.906 -0.325 1 89.94 87 VAL A C 1
ATOM 738 O O . VAL A 1 87 ? 3.852 27.078 -0.538 1 89.94 87 VAL A O 1
ATOM 741 N N . LYS A 1 88 ? 3.354 25.141 0.334 1 88.12 88 LYS A N 1
ATOM 742 C CA . LYS A 1 88 ? 1.988 25.516 0.683 1 88.12 88 LYS A CA 1
ATOM 743 C C . LYS A 1 88 ? 1.977 26.594 1.773 1 88.12 88 LYS A C 1
ATOM 745 O O . LYS A 1 88 ? 1.14 27.5 1.755 1 88.12 88 LYS A O 1
ATOM 750 N N . SER A 1 89 ? 2.891 26.453 2.697 1 86.81 89 SER A N 1
ATOM 751 C CA . SER A 1 89 ? 2.957 27.406 3.799 1 86.81 89 SER A CA 1
ATOM 752 C C . SER A 1 89 ? 3.703 28.672 3.391 1 86.81 89 SER A C 1
ATOM 754 O O . SER A 1 89 ? 3.66 29.688 4.098 1 86.81 89 SER A O 1
ATOM 756 N N . GLY A 1 90 ? 4.449 28.609 2.305 1 85.06 90 GLY A N 1
ATOM 757 C CA . GLY A 1 90 ? 5.246 29.734 1.861 1 85.06 90 GLY A CA 1
ATOM 758 C C . GLY A 1 90 ? 6.648 29.75 2.436 1 85.06 90 GLY A C 1
ATOM 759 O O . GLY A 1 90 ? 7.469 30.594 2.082 1 85.06 90 GLY A O 1
ATOM 760 N N . ALA A 1 91 ? 6.969 28.859 3.266 1 86.69 91 ALA A N 1
ATOM 761 C CA . ALA A 1 91 ? 8.281 28.766 3.896 1 86.69 91 ALA A CA 1
ATOM 762 C C . ALA A 1 91 ? 9.375 28.531 2.855 1 86.69 91 ALA A C 1
ATOM 764 O O . ALA A 1 91 ? 10.555 28.766 3.129 1 86.69 91 ALA A O 1
ATOM 765 N N . ILE A 1 92 ? 8.984 28.094 1.685 1 87.19 92 ILE A N 1
ATOM 766 C CA . ILE A 1 92 ? 9.93 27.828 0.607 1 87.19 92 ILE A CA 1
ATOM 767 C C . ILE A 1 92 ? 10.609 29.125 0.183 1 87.19 92 ILE A C 1
ATOM 769 O O . ILE A 1 92 ? 11.688 29.109 -0.412 1 87.19 92 ILE A O 1
ATOM 773 N N . ALA A 1 93 ? 10.023 30.25 0.461 1 81.44 93 ALA A N 1
ATOM 774 C CA . ALA A 1 93 ? 10.578 31.547 0.133 1 81.44 93 ALA A CA 1
ATOM 775 C C . ALA A 1 93 ? 11.93 31.766 0.809 1 81.44 93 ALA A C 1
ATOM 777 O O . ALA A 1 93 ? 12.828 32.375 0.234 1 81.44 93 ALA A O 1
ATOM 778 N N . TYR A 1 94 ? 12.023 31.188 1.959 1 77.5 94 TYR A N 1
ATOM 779 C CA . TYR A 1 94 ? 13.297 31.281 2.668 1 77.5 94 TYR A CA 1
ATOM 780 C C . TYR A 1 94 ? 14.391 30.516 1.934 1 77.5 94 TYR A C 1
ATOM 782 O O . TYR A 1 94 ? 15.555 30.922 1.93 1 77.5 94 TYR A O 1
ATOM 790 N N . GLY A 1 95 ? 14.047 29.5 1.241 1 72.75 95 GLY A N 1
ATOM 791 C CA . GLY A 1 95 ? 14.984 28.672 0.5 1 72.75 95 GLY A CA 1
ATOM 792 C C . GLY A 1 95 ? 15.375 29.281 -0.839 1 72.75 95 GLY A C 1
ATOM 793 O O . GLY A 1 95 ? 16.5 29.078 -1.31 1 72.75 95 GLY A O 1
ATOM 794 N N . ILE A 1 96 ? 14.508 30 -1.348 1 73.94 96 ILE A N 1
ATOM 795 C CA . ILE A 1 96 ? 14.727 30.594 -2.658 1 73.94 96 ILE A CA 1
ATOM 796 C C . ILE A 1 96 ? 15.797 31.688 -2.559 1 73.94 96 ILE A C 1
ATOM 798 O O . ILE A 1 96 ? 16.578 31.875 -3.49 1 73.94 96 ILE A O 1
ATOM 802 N N . ASN A 1 97 ? 15.898 32.25 -1.398 1 73.69 97 ASN A N 1
ATOM 803 C CA . ASN A 1 97 ? 16.797 33.375 -1.224 1 73.69 97 ASN A CA 1
ATOM 804 C C . ASN A 1 97 ? 18.172 32.938 -0.728 1 73.69 97 ASN A C 1
ATOM 806 O O . ASN A 1 97 ? 19.062 33.781 -0.524 1 73.69 97 ASN A O 1
ATOM 810 N N . LYS A 1 98 ? 18.297 31.719 -0.701 1 76.25 98 LYS A N 1
ATOM 811 C CA . LYS A 1 98 ? 19.594 31.188 -0.253 1 76.25 98 LYS A CA 1
ATOM 812 C C . LYS A 1 98 ? 20.547 31.016 -1.426 1 76.25 98 LYS A C 1
ATOM 814 O O . LYS A 1 98 ? 20.125 30.938 -2.58 1 76.25 98 LYS A O 1
ATOM 819 N N . PRO A 1 99 ? 21.828 30.938 -1.091 1 76.5 99 PRO A N 1
ATOM 820 C CA . PRO A 1 99 ? 22.844 30.891 -2.139 1 76.5 99 PRO A CA 1
ATOM 821 C C . PRO A 1 99 ? 23.016 29.484 -2.723 1 76.5 99 PRO A C 1
ATOM 823 O O . PRO A 1 99 ? 24.125 29.109 -3.115 1 76.5 99 PRO A O 1
ATOM 826 N N . TYR A 1 100 ? 22.062 28.688 -2.48 1 80.38 100 TYR A N 1
ATOM 827 C CA . TYR A 1 100 ? 22.094 27.359 -3.082 1 80.38 100 TYR A CA 1
ATOM 828 C C . TYR A 1 100 ? 20.75 27.016 -3.707 1 80.38 100 TYR A C 1
ATOM 830 O O . TYR A 1 100 ? 19.75 27.688 -3.455 1 80.38 100 TYR A O 1
ATOM 838 N N . ASN A 1 101 ? 20.844 26.109 -4.66 1 86.75 101 ASN A N 1
ATOM 839 C CA . ASN A 1 101 ? 19.594 25.609 -5.246 1 86.75 101 ASN A CA 1
ATOM 840 C C . ASN A 1 101 ? 18.828 24.719 -4.27 1 86.75 101 ASN A C 1
ATOM 842 O O . ASN A 1 101 ? 19.359 23.734 -3.766 1 86.75 101 ASN A O 1
ATOM 846 N N . TYR A 1 102 ? 17.672 25.078 -4.039 1 88 102 TYR A N 1
ATOM 847 C CA . TYR A 1 102 ? 16.859 24.406 -3.035 1 88 102 TYR A CA 1
ATOM 848 C C . TYR A 1 102 ? 16.688 22.938 -3.359 1 88 102 TYR A C 1
ATOM 850 O O . TYR A 1 102 ? 16.766 22.078 -2.471 1 88 102 TYR A O 1
ATOM 858 N N . VAL A 1 103 ? 16.469 22.656 -4.598 1 89.94 103 VAL A N 1
ATOM 859 C CA . VAL A 1 103 ? 16.266 21.281 -5.027 1 89.94 103 VAL A CA 1
ATOM 860 C C . VAL A 1 103 ? 17.531 20.469 -4.797 1 89.94 103 VAL A C 1
ATOM 862 O O . VAL A 1 103 ? 17.484 19.359 -4.27 1 89.94 103 VAL A O 1
ATOM 865 N N . LEU A 1 104 ? 18.625 21 -5.094 1 89.5 104 LEU A N 1
ATOM 866 C CA . LEU A 1 104 ? 19.906 20.312 -4.91 1 89.5 104 LEU A CA 1
ATOM 867 C C . LEU A 1 104 ? 20.234 20.156 -3.428 1 89.5 104 LEU A C 1
ATOM 869 O O . LEU A 1 104 ? 20.797 19.141 -3.018 1 89.5 104 LEU A O 1
ATOM 873 N N . TYR A 1 105 ? 19.844 21.156 -2.711 1 88.81 105 TYR A N 1
ATOM 874 C CA . TYR A 1 105 ? 20 21.062 -1.264 1 88.81 105 TYR A CA 1
ATOM 875 C C . TYR A 1 105 ? 19.203 19.875 -0.712 1 88.81 105 TYR A C 1
ATOM 877 O O . TYR A 1 105 ? 19.734 19.062 0.055 1 88.81 105 TYR A O 1
ATOM 885 N N . CYS A 1 106 ? 18 19.797 -1.159 1 90.56 106 CYS A N 1
ATOM 886 C CA . CYS A 1 106 ? 17.125 18.719 -0.708 1 90.56 106 CYS A CA 1
ATOM 887 C C . CYS A 1 106 ? 17.672 17.359 -1.148 1 90.56 106 CYS A C 1
ATOM 889 O O . CYS A 1 106 ? 17.609 16.391 -0.395 1 90.56 106 CYS A O 1
ATOM 891 N N . PHE A 1 107 ? 18.203 17.375 -2.273 1 93.25 107 PHE A N 1
ATOM 892 C CA . PHE A 1 107 ? 18.734 16.125 -2.809 1 93.25 107 PHE A CA 1
ATOM 893 C C . PHE A 1 107 ? 19.906 15.641 -1.984 1 93.25 107 PHE A C 1
ATOM 895 O O . P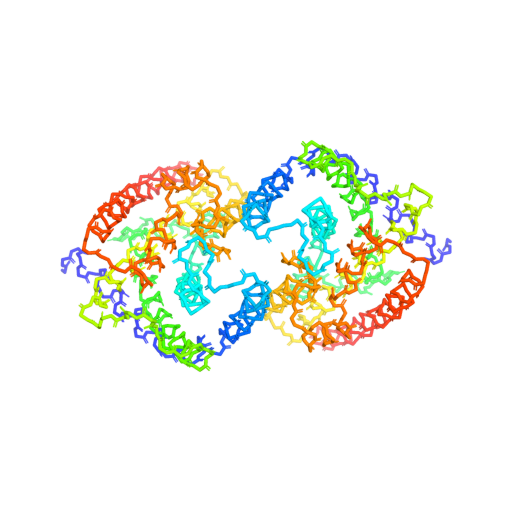HE A 1 107 ? 19.922 14.492 -1.536 1 93.25 107 PHE A O 1
ATOM 902 N N . PHE A 1 108 ? 20.891 16.422 -1.747 1 91.56 108 PHE A N 1
ATOM 903 C CA . PHE A 1 108 ? 22.094 16 -1.051 1 91.56 108 PHE A CA 1
ATOM 904 C C . PHE A 1 108 ? 21.797 15.68 0.408 1 91.56 108 PHE A C 1
ATOM 906 O O . PHE A 1 108 ? 22.422 14.789 0.991 1 91.56 108 PHE A O 1
ATOM 913 N N . ASN A 1 109 ? 20.891 16.391 0.917 1 91.06 109 ASN A N 1
ATOM 914 C CA . ASN A 1 109 ? 20.438 16.062 2.264 1 91.06 109 ASN A CA 1
ATOM 915 C C . ASN A 1 109 ? 19.75 14.695 2.301 1 91.06 109 ASN A C 1
ATOM 917 O O . ASN A 1 109 ? 20.016 13.883 3.188 1 91.06 109 ASN A O 1
ATOM 921 N N . SER A 1 110 ? 18.953 14.43 1.322 1 93.31 110 SER A N 1
ATOM 922 C CA . SER A 1 110 ? 18.219 13.164 1.244 1 93.31 110 SER A CA 1
ATOM 923 C C . SER A 1 110 ? 19.156 12.008 0.899 1 93.31 110 SER A C 1
ATOM 925 O O . SER A 1 110 ? 18.922 10.875 1.326 1 93.31 110 SER A O 1
ATOM 927 N N . LEU A 1 111 ? 20.125 12.359 0.144 1 93.31 111 LEU A N 1
ATOM 928 C CA . LEU A 1 111 ? 21.078 11.328 -0.249 1 93.31 111 LEU A CA 1
ATOM 929 C C . LEU A 1 111 ? 21.766 10.727 0.974 1 93.31 111 LEU A C 1
ATOM 931 O O . LEU A 1 111 ? 22.031 9.523 1.008 1 93.31 111 LEU A O 1
ATOM 935 N N . GLY A 1 112 ? 22.109 11.57 1.917 1 92.06 112 GLY A N 1
ATOM 936 C CA . GLY A 1 112 ? 22.656 11.062 3.162 1 92.06 112 GLY A CA 1
ATOM 937 C C . GLY A 1 112 ? 21.703 10.125 3.889 1 92.06 112 GLY A C 1
ATOM 938 O O . GLY A 1 112 ? 22.125 9.062 4.367 1 92.06 112 GLY A O 1
ATOM 939 N N . GLU A 1 113 ? 20.484 10.469 3.869 1 93 113 GLU A N 1
ATOM 940 C CA . GLU A 1 113 ? 19.469 9.648 4.516 1 93 113 GLU A CA 1
ATOM 941 C C . GLU A 1 113 ? 19.266 8.336 3.77 1 93 113 GLU A C 1
ATOM 943 O O . GLU A 1 113 ? 19.219 7.266 4.387 1 93 113 GLU A O 1
ATOM 948 N N . ILE A 1 114 ? 19.156 8.406 2.494 1 94.44 114 ILE A N 1
ATOM 949 C CA . ILE A 1 114 ? 18.922 7.242 1.643 1 94.44 114 ILE A CA 1
ATOM 950 C C . ILE A 1 114 ? 20.078 6.262 1.773 1 94.44 114 ILE A C 1
ATOM 952 O O . ILE A 1 114 ? 19.875 5.051 1.896 1 94.44 114 ILE A O 1
ATOM 956 N N . ALA A 1 115 ? 21.25 6.828 1.808 1 93.56 115 ALA A N 1
ATOM 957 C CA . ALA A 1 115 ? 22.438 5.984 1.893 1 93.56 115 ALA A CA 1
ATOM 958 C C . ALA A 1 115 ? 22.438 5.176 3.186 1 93.56 115 ALA A C 1
ATOM 960 O O . ALA A 1 115 ? 22.719 3.975 3.172 1 93.56 115 ALA A O 1
ATOM 961 N N . VAL A 1 116 ? 22.141 5.797 4.227 1 93.38 116 VAL A N 1
ATOM 962 C CA . VAL A 1 116 ? 22.141 5.117 5.52 1 93.38 116 VAL A CA 1
ATOM 963 C C . VAL A 1 116 ? 21.016 4.094 5.574 1 93.38 116 VAL A C 1
ATOM 965 O O . VAL A 1 116 ? 21.219 2.949 5.984 1 93.38 116 VAL A O 1
ATOM 968 N N . LYS A 1 117 ? 19.875 4.461 5.09 1 93.75 117 LYS A N 1
ATOM 969 C CA . LYS A 1 117 ? 18.719 3.559 5.082 1 93.75 117 LYS A CA 1
ATOM 970 C C . LYS A 1 117 ? 18.969 2.359 4.172 1 93.75 117 LYS A C 1
ATOM 972 O O . LYS A 1 117 ? 18.625 1.229 4.516 1 93.75 117 LYS A O 1
ATOM 977 N N . LEU A 1 118 ? 19.531 2.662 3.051 1 94.56 118 LEU A N 1
ATOM 978 C CA . LEU A 1 118 ? 19.859 1.577 2.135 1 94.56 118 LEU A CA 1
ATOM 979 C C . LEU A 1 118 ? 20.828 0.592 2.787 1 94.56 118 LEU A C 1
ATOM 981 O O . LEU A 1 118 ? 20.641 -0.623 2.689 1 94.56 118 LEU A O 1
ATOM 985 N N . GLY A 1 119 ? 21.828 1.153 3.404 1 93.44 119 GLY A N 1
ATOM 986 C CA . GLY A 1 119 ? 22.766 0.293 4.102 1 93.44 119 GLY A CA 1
ATOM 987 C C . GLY A 1 119 ? 22.125 -0.573 5.16 1 93.44 119 GLY A C 1
ATOM 988 O O . GLY A 1 119 ? 22.344 -1.783 5.211 1 93.44 119 GLY A O 1
ATOM 989 N N . CYS A 1 120 ? 21.328 0.007 5.918 1 93.31 120 CYS A N 1
ATOM 990 C CA . CYS A 1 120 ? 20.625 -0.697 6.988 1 93.31 120 CYS A CA 1
ATOM 991 C C . CYS A 1 120 ? 19.703 -1.773 6.422 1 93.31 120 CYS A C 1
ATOM 993 O O . CYS A 1 120 ? 19.734 -2.92 6.871 1 93.31 120 CYS A O 1
ATOM 995 N N . ASN A 1 121 ? 18.953 -1.418 5.445 1 94.12 121 ASN A N 1
ATOM 996 C CA . ASN A 1 121 ? 17.969 -2.334 4.887 1 94.12 121 ASN A CA 1
ATOM 997 C C . ASN A 1 121 ? 18.625 -3.443 4.07 1 94.12 121 ASN A C 1
ATOM 999 O O . ASN A 1 121 ? 18.109 -4.559 3.996 1 94.12 121 ASN A O 1
ATOM 1003 N N . MET A 1 122 ? 19.734 -3.092 3.498 1 94.38 122 MET A N 1
ATOM 1004 C CA . MET A 1 122 ? 20.469 -4.129 2.777 1 94.38 122 MET A CA 1
ATOM 1005 C C . MET A 1 122 ? 20.984 -5.203 3.736 1 94.38 122 MET A C 1
ATOM 1007 O O . MET A 1 122 ? 20.891 -6.395 3.441 1 94.38 122 MET A O 1
ATOM 1011 N N . ILE A 1 123 ? 21.5 -4.762 4.824 1 94 123 ILE A N 1
ATOM 1012 C CA . ILE A 1 123 ? 21.984 -5.703 5.824 1 94 123 ILE A CA 1
ATOM 1013 C C . ILE A 1 123 ? 20.828 -6.562 6.332 1 94 123 ILE A C 1
ATOM 1015 O O . ILE A 1 123 ? 20.922 -7.789 6.355 1 94 123 ILE A O 1
ATOM 1019 N N . LEU A 1 124 ? 19.797 -5.922 6.672 1 94.19 124 LEU A N 1
ATOM 1020 C CA . LEU A 1 124 ? 18.625 -6.633 7.152 1 94.19 124 LEU A CA 1
ATOM 1021 C C . LEU A 1 124 ? 18.078 -7.582 6.086 1 94.19 124 LEU A C 1
ATOM 1023 O O . LEU A 1 124 ? 17.734 -8.727 6.387 1 94.19 124 LEU A O 1
ATOM 1027 N N . GLY A 1 125 ? 18.016 -7.105 4.863 1 95.94 125 GLY A N 1
ATOM 1028 C CA . GLY A 1 125 ? 17.547 -7.926 3.756 1 95.94 125 GLY A CA 1
ATOM 1029 C C . GLY A 1 125 ? 18.406 -9.156 3.523 1 95.94 125 GLY A C 1
ATOM 1030 O O . GLY A 1 125 ? 17.875 -10.242 3.268 1 95.94 125 GLY A O 1
ATOM 1031 N N . ILE A 1 126 ? 19.672 -8.977 3.607 1 95.75 126 ILE A N 1
ATOM 1032 C CA . ILE A 1 126 ? 20.594 -10.094 3.42 1 95.75 126 ILE A CA 1
ATOM 1033 C C . ILE A 1 126 ? 20.375 -11.133 4.512 1 95.75 126 ILE A C 1
ATOM 1035 O O . ILE A 1 126 ? 20.297 -12.336 4.23 1 95.75 126 ILE A O 1
ATOM 1039 N N . ILE A 1 127 ? 20.219 -10.703 5.707 1 96 127 ILE A N 1
ATOM 1040 C CA . ILE A 1 127 ? 19.953 -11.609 6.82 1 96 127 ILE A CA 1
ATOM 1041 C C . ILE A 1 127 ? 18.641 -12.352 6.594 1 96 127 ILE A C 1
ATOM 1043 O O . ILE A 1 127 ? 18.578 -13.57 6.738 1 96 127 ILE A O 1
ATOM 1047 N N . ILE A 1 128 ? 17.641 -11.641 6.203 1 96.38 128 ILE A N 1
ATOM 1048 C CA . ILE A 1 128 ? 16.328 -12.211 5.957 1 96.38 128 ILE A CA 1
ATOM 1049 C C . ILE A 1 128 ? 16.422 -13.258 4.844 1 96.38 128 ILE A C 1
ATOM 1051 O O . ILE A 1 128 ? 15.898 -14.367 4.977 1 96.38 128 ILE A O 1
ATOM 1055 N N . GLY A 1 129 ? 17.078 -12.914 3.748 1 97.12 129 GLY A N 1
ATOM 1056 C CA . GLY A 1 129 ? 17.203 -13.797 2.602 1 97.12 129 GLY A CA 1
ATOM 1057 C C . GLY A 1 129 ? 17.922 -15.094 2.922 1 97.12 129 GLY A C 1
ATOM 1058 O O . GLY A 1 129 ? 17.438 -16.172 2.582 1 97.12 129 GLY A O 1
ATOM 1059 N N . ILE A 1 130 ? 19.031 -14.969 3.588 1 97 130 ILE A N 1
ATOM 1060 C CA . ILE A 1 130 ? 19.812 -16.141 3.939 1 97 130 ILE A CA 1
ATOM 1061 C C . ILE A 1 130 ? 19.016 -17.031 4.895 1 97 130 ILE A C 1
ATOM 1063 O O . ILE A 1 130 ? 18.984 -18.25 4.727 1 97 130 ILE A O 1
ATOM 1067 N N . CYS A 1 131 ? 18.328 -16.438 5.836 1 96.81 131 CYS A N 1
ATOM 1068 C CA . CYS A 1 131 ? 17.578 -17.188 6.832 1 96.81 131 CYS A CA 1
ATOM 1069 C C . CYS A 1 131 ? 16.359 -17.859 6.199 1 96.81 131 CYS A C 1
ATOM 1071 O O . CYS A 1 131 ? 16.016 -18.984 6.566 1 96.81 131 CYS A O 1
ATOM 1073 N N . PHE A 1 132 ? 15.789 -17.234 5.262 1 96.25 132 PHE A N 1
ATOM 1074 C CA . PHE A 1 132 ? 14.5 -17.703 4.773 1 96.25 132 PHE A CA 1
ATOM 1075 C C . PHE A 1 132 ? 14.68 -18.656 3.594 1 96.25 132 PHE A C 1
ATOM 1077 O O . PHE A 1 132 ? 13.992 -19.672 3.496 1 96.25 132 PHE A O 1
ATOM 1084 N N . VAL A 1 133 ? 15.523 -18.328 2.658 1 96.19 133 VAL A N 1
ATOM 1085 C CA . VAL A 1 133 ? 15.578 -19.125 1.439 1 96.19 133 VAL A CA 1
ATOM 1086 C C . VAL A 1 133 ? 17.016 -19.5 1.126 1 96.19 133 VAL A C 1
ATOM 1088 O O . VAL A 1 133 ? 17.297 -20.125 0.1 1 96.19 133 VAL A O 1
ATOM 1091 N N . GLY A 1 134 ? 17.984 -19.141 1.985 1 96.81 134 GLY A N 1
ATOM 1092 C CA . GLY A 1 134 ? 19.391 -19.422 1.742 1 96.81 134 GLY A CA 1
ATOM 1093 C C . GLY A 1 134 ? 20.047 -18.391 0.838 1 96.81 134 GLY A C 1
ATOM 1094 O O . GLY A 1 134 ? 19.469 -17.344 0.544 1 96.81 134 GLY A O 1
ATOM 1095 N N . PHE A 1 135 ? 21.219 -18.688 0.384 1 96.62 135 PHE A N 1
ATOM 1096 C CA . PHE A 1 135 ? 21.969 -17.766 -0.472 1 96.62 135 PHE A CA 1
ATOM 1097 C C . PHE A 1 135 ? 21.312 -17.641 -1.841 1 96.62 135 PHE A C 1
ATOM 1099 O O . PHE A 1 135 ? 20.656 -18.578 -2.309 1 96.62 135 PHE A O 1
ATOM 1106 N N . LEU A 1 136 ? 21.469 -16.516 -2.396 1 95.88 136 LEU A N 1
ATOM 1107 C CA . LEU A 1 136 ? 20.922 -16.297 -3.729 1 95.88 136 LEU A CA 1
ATOM 1108 C C . LEU A 1 136 ? 21.531 -17.25 -4.746 1 95.88 136 LEU A C 1
ATOM 1110 O O . LEU A 1 136 ? 22.766 -17.297 -4.887 1 95.88 136 LEU A O 1
ATOM 1114 N N . GLU A 1 137 ? 20.656 -17.953 -5.445 1 94.25 137 GLU A N 1
ATOM 1115 C CA . GLU A 1 137 ? 21.094 -18.922 -6.445 1 94.25 137 GLU A CA 1
ATOM 1116 C C . GLU A 1 137 ? 21.828 -18.25 -7.59 1 94.25 137 GLU A C 1
ATOM 1118 O O . GLU A 1 137 ? 21.312 -17.297 -8.195 1 94.25 137 GLU A O 1
ATOM 1123 N N . GLY A 1 138 ? 23.078 -18.766 -7.859 1 92.31 138 GLY A N 1
ATOM 1124 C CA . GLY A 1 138 ? 23.828 -18.281 -9.008 1 92.31 138 GLY A CA 1
ATOM 1125 C C . GLY A 1 138 ? 24.422 -16.906 -8.805 1 92.31 138 GLY A C 1
ATOM 1126 O O . GLY A 1 138 ? 24.797 -16.234 -9.773 1 92.31 138 GLY A O 1
ATOM 1127 N N . PHE A 1 139 ? 24.484 -16.5 -7.555 1 93.12 139 PHE A N 1
ATOM 1128 C CA . PHE A 1 139 ? 24.969 -15.164 -7.27 1 93.12 139 PHE A CA 1
ATOM 1129 C C . PHE A 1 139 ? 26.484 -15.102 -7.371 1 93.12 139 PHE A C 1
ATOM 1131 O O . PHE A 1 139 ? 27.172 -15.992 -6.871 1 93.12 139 PHE A O 1
ATOM 1138 N N . ASN A 1 140 ? 26.984 -14.172 -8.117 1 93.38 140 ASN A N 1
ATOM 1139 C CA . ASN A 1 140 ? 28.422 -13.867 -8.211 1 93.38 140 ASN A CA 1
ATOM 1140 C C . ASN A 1 140 ? 28.734 -12.508 -7.594 1 93.38 140 ASN A C 1
ATOM 1142 O O . ASN A 1 140 ? 28.297 -11.477 -8.094 1 93.38 140 ASN A O 1
ATOM 1146 N N . ILE A 1 141 ? 29.578 -12.477 -6.586 1 93.06 141 ILE A N 1
ATOM 1147 C CA . ILE A 1 141 ? 29.875 -11.312 -5.77 1 93.06 141 ILE A CA 1
ATOM 1148 C C . ILE A 1 141 ? 30.562 -10.25 -6.629 1 93.06 141 ILE A C 1
ATOM 1150 O O . ILE A 1 141 ? 30.5 -9.055 -6.312 1 93.06 141 ILE A O 1
ATOM 1154 N N . VAL A 1 142 ? 31.156 -10.656 -7.738 1 93.56 142 VAL A N 1
ATOM 1155 C CA . VAL A 1 142 ? 31.891 -9.75 -8.617 1 93.56 142 VAL A CA 1
ATOM 1156 C C . VAL A 1 142 ? 30.938 -8.695 -9.18 1 93.56 142 VAL A C 1
ATOM 1158 O O . VAL A 1 142 ? 31.359 -7.57 -9.469 1 93.56 142 VAL A O 1
ATOM 1161 N N . TYR A 1 143 ? 29.656 -9.016 -9.242 1 95.06 143 TYR A N 1
ATOM 1162 C CA . TYR A 1 143 ? 28.703 -8.125 -9.898 1 95.06 143 TYR A CA 1
ATOM 1163 C C . TYR A 1 143 ? 27.969 -7.258 -8.875 1 95.06 143 TYR A C 1
ATOM 1165 O O . TYR A 1 143 ? 27.172 -6.395 -9.242 1 95.06 143 TYR A O 1
ATOM 1173 N N . LEU A 1 144 ? 28.297 -7.422 -7.617 1 95.62 144 LEU A N 1
ATOM 1174 C CA . LEU A 1 144 ? 27.609 -6.715 -6.539 1 95.62 144 LEU A CA 1
ATOM 1175 C C . LEU A 1 144 ? 27.766 -5.207 -6.695 1 95.62 144 LEU A C 1
ATOM 1177 O O . LEU A 1 144 ? 26.797 -4.461 -6.531 1 95.62 144 LEU A O 1
ATOM 1181 N N . PRO A 1 145 ? 28.969 -4.68 -7.047 1 96.12 145 PRO A N 1
ATOM 1182 C CA . PRO A 1 145 ? 29.094 -3.227 -7.195 1 96.12 145 PRO A CA 1
ATOM 1183 C C . PRO A 1 145 ? 28.188 -2.664 -8.289 1 96.12 145 PRO A C 1
ATOM 1185 O O . PRO A 1 145 ? 27.641 -1.565 -8.133 1 96.12 145 PRO A O 1
ATOM 1188 N N . LEU A 1 146 ? 28.047 -3.42 -9.367 1 97.31 146 LEU A N 1
ATOM 1189 C CA . LEU A 1 146 ? 27.188 -2.967 -10.461 1 97.31 146 LEU A CA 1
ATOM 1190 C C . LEU A 1 146 ? 25.719 -2.998 -10.055 1 97.31 146 LEU A C 1
ATOM 1192 O O . LEU A 1 146 ? 24.953 -2.109 -10.422 1 97.31 146 LEU A O 1
ATOM 1196 N N . ILE A 1 147 ? 25.391 -4 -9.289 1 97.62 147 ILE A N 1
ATOM 1197 C CA . ILE A 1 147 ? 24.016 -4.109 -8.789 1 97.62 147 ILE A CA 1
ATOM 1198 C C . ILE A 1 147 ? 23.734 -2.953 -7.832 1 97.62 147 ILE A C 1
ATOM 1200 O O . ILE A 1 147 ? 22.672 -2.318 -7.918 1 97.62 147 ILE A O 1
ATOM 1204 N N . LEU A 1 148 ? 24.656 -2.629 -6.98 1 97.12 148 LEU A N 1
ATOM 1205 C CA . LEU A 1 148 ? 24.516 -1.534 -6.023 1 97.12 148 LEU A CA 1
ATOM 1206 C C . LEU A 1 148 ? 24.375 -0.198 -6.746 1 97.12 148 LEU A C 1
ATOM 1208 O O . LEU A 1 148 ? 23.609 0.666 -6.32 1 97.12 148 LEU A O 1
ATOM 1212 N N . LEU A 1 149 ? 25.141 -0.061 -7.781 1 97.25 149 LEU A N 1
ATOM 1213 C CA . LEU A 1 149 ? 25.047 1.156 -8.586 1 97.25 149 LEU A CA 1
ATOM 1214 C C . LEU A 1 149 ? 23.656 1.324 -9.164 1 97.25 149 LEU A C 1
ATOM 1216 O O . LEU A 1 149 ? 23.094 2.426 -9.156 1 97.25 149 LEU A O 1
ATOM 1220 N N . SER A 1 150 ? 23.125 0.239 -9.68 1 98.06 150 SER A N 1
ATOM 1221 C CA . SER A 1 150 ? 21.766 0.273 -10.227 1 98.06 150 SER A CA 1
ATOM 1222 C C . SER A 1 150 ? 20.75 0.621 -9.148 1 98.06 150 SER A C 1
ATOM 1224 O O . SER A 1 150 ? 19.828 1.397 -9.391 1 98.06 150 SER A O 1
ATOM 1226 N N . ILE A 1 151 ? 20.906 0.068 -7.957 1 98.06 151 ILE A N 1
ATOM 1227 C CA . ILE A 1 151 ? 20.016 0.332 -6.828 1 98.06 151 ILE A CA 1
ATOM 1228 C C . ILE A 1 151 ? 20.094 1.81 -6.449 1 98.06 151 ILE A C 1
ATOM 1230 O O . ILE A 1 151 ? 19.062 2.451 -6.23 1 98.06 151 ILE A O 1
ATOM 1234 N N . LEU A 1 152 ? 21.234 2.34 -6.438 1 96.69 152 LEU A N 1
ATOM 1235 C CA . LEU A 1 152 ? 21.438 3.736 -6.066 1 96.69 152 LEU A CA 1
ATOM 1236 C C . LEU A 1 152 ? 20.797 4.668 -7.086 1 96.69 152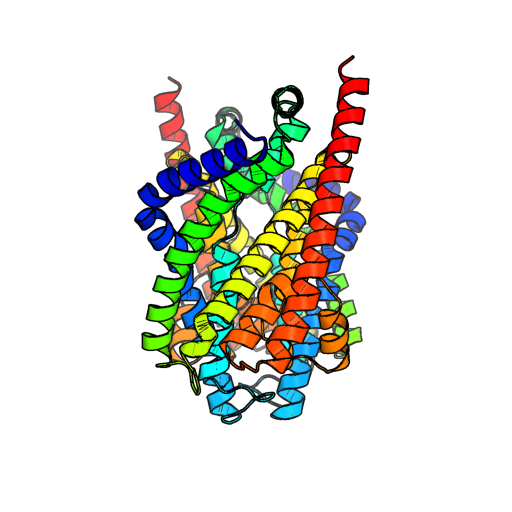 LEU A C 1
ATOM 1238 O O . LEU A 1 152 ? 20.125 5.637 -6.711 1 96.69 152 LEU A O 1
ATOM 1242 N N . ILE A 1 153 ? 21.016 4.363 -8.336 1 97.44 153 ILE A N 1
ATOM 1243 C CA . ILE A 1 153 ? 20.438 5.203 -9.375 1 97.44 153 ILE A CA 1
ATOM 1244 C C . ILE A 1 153 ? 18.906 5.094 -9.344 1 97.44 153 ILE A C 1
ATOM 1246 O O . ILE A 1 153 ? 18.203 6.094 -9.492 1 97.44 153 ILE A O 1
ATOM 1250 N N . GLY A 1 154 ? 18.391 3.834 -9.172 1 97.69 154 GLY A N 1
ATOM 1251 C CA . GLY A 1 154 ? 16.969 3.652 -9.039 1 97.69 154 GLY A CA 1
ATOM 1252 C C . GLY A 1 154 ? 16.359 4.445 -7.887 1 97.69 154 GLY A C 1
ATOM 1253 O O . GLY A 1 154 ? 15.328 5.098 -8.047 1 97.69 154 GLY A O 1
ATOM 1254 N N . SER A 1 155 ? 17.016 4.469 -6.766 1 97.31 155 SER A N 1
ATOM 1255 C CA . SER A 1 155 ? 16.578 5.215 -5.594 1 97.31 155 SER A CA 1
ATOM 1256 C C . SER A 1 155 ? 16.594 6.719 -5.855 1 97.31 155 SER A C 1
ATOM 1258 O O . SER A 1 155 ? 15.727 7.449 -5.383 1 97.31 155 SER A O 1
ATOM 1260 N N . THR A 1 156 ? 17.594 7.141 -6.578 1 96.69 156 THR A N 1
ATOM 1261 C CA . THR A 1 156 ? 17.719 8.562 -6.906 1 96.69 156 THR A CA 1
ATOM 1262 C C . THR A 1 156 ? 16.609 8.992 -7.859 1 96.69 156 THR A C 1
ATOM 1264 O O . THR A 1 156 ? 16.031 10.07 -7.703 1 96.69 156 THR A O 1
ATOM 1267 N N . ILE A 1 157 ? 16.328 8.148 -8.852 1 97.81 157 ILE A N 1
ATOM 1268 C CA . ILE A 1 157 ? 15.211 8.43 -9.742 1 97.81 157 ILE A CA 1
ATOM 1269 C C . ILE A 1 157 ? 13.922 8.57 -8.938 1 97.81 157 ILE A C 1
ATOM 1271 O O . ILE A 1 157 ? 13.156 9.523 -9.133 1 97.81 157 ILE A O 1
ATOM 1275 N N . ASN A 1 158 ? 13.734 7.59 -8.039 1 97.12 158 ASN A N 1
ATOM 1276 C CA . ASN A 1 158 ? 12.555 7.617 -7.172 1 97.12 158 ASN A CA 1
ATOM 1277 C C . ASN A 1 158 ? 12.453 8.93 -6.41 1 97.12 158 ASN A C 1
ATOM 1279 O O . ASN A 1 158 ? 11.367 9.508 -6.309 1 97.12 158 ASN A O 1
ATOM 1283 N N . PHE A 1 159 ? 13.508 9.422 -5.918 1 96.38 159 PHE A N 1
ATOM 1284 C CA . PHE A 1 159 ? 13.555 10.664 -5.164 1 96.38 159 PHE A CA 1
ATOM 1285 C C . PHE A 1 159 ? 13.094 11.836 -6.023 1 96.38 159 PHE A C 1
ATOM 1287 O O . PHE A 1 159 ? 12.242 12.625 -5.609 1 96.38 159 PHE A O 1
ATOM 1294 N N . PHE A 1 160 ? 13.602 11.922 -7.168 1 97.31 160 PHE A N 1
ATOM 1295 C CA . PHE A 1 160 ? 13.305 13.078 -8 1 97.31 160 PHE A CA 1
ATOM 1296 C C . PHE A 1 160 ? 11.867 13.039 -8.5 1 97.31 160 PHE A C 1
ATOM 1298 O O . PHE A 1 160 ? 11.234 14.086 -8.664 1 97.31 160 PHE A O 1
ATOM 1305 N N . ILE A 1 161 ? 11.367 11.836 -8.734 1 97.44 161 ILE A N 1
ATOM 1306 C CA . ILE A 1 161 ? 9.961 11.742 -9.109 1 97.44 161 ILE A CA 1
ATOM 1307 C C . ILE A 1 161 ? 9.086 12.281 -7.98 1 97.44 161 ILE A C 1
ATOM 1309 O O . ILE A 1 161 ? 8.188 13.094 -8.211 1 97.44 161 ILE A O 1
ATOM 1313 N N . TYR A 1 162 ? 9.383 11.906 -6.781 1 96.56 162 TYR A N 1
ATOM 1314 C CA . TYR A 1 162 ? 8.625 12.406 -5.637 1 96.56 162 TYR A CA 1
ATOM 1315 C C . TYR A 1 162 ? 8.781 13.914 -5.492 1 96.56 162 TYR A C 1
ATOM 1317 O O . TYR A 1 162 ? 7.82 14.609 -5.148 1 96.56 162 TYR A O 1
ATOM 1325 N N . ILE A 1 163 ? 9.961 14.453 -5.762 1 95.88 163 ILE A N 1
ATOM 1326 C CA . ILE A 1 163 ? 10.203 15.891 -5.672 1 95.88 163 ILE A CA 1
ATOM 1327 C C . ILE A 1 163 ? 9.359 16.625 -6.715 1 95.88 163 ILE A C 1
ATOM 1329 O O . ILE A 1 163 ? 8.766 17.656 -6.422 1 95.88 163 ILE A O 1
ATOM 1333 N N . ILE A 1 164 ? 9.367 16.094 -7.871 1 97.31 164 ILE A N 1
ATOM 1334 C CA . ILE A 1 164 ? 8.578 16.688 -8.945 1 97.31 164 ILE A CA 1
ATOM 1335 C C . ILE A 1 164 ? 7.105 16.75 -8.539 1 97.31 164 ILE A C 1
ATOM 1337 O O . ILE A 1 164 ? 6.453 17.781 -8.703 1 97.31 164 ILE A O 1
ATOM 1341 N N . LEU A 1 165 ? 6.633 15.688 -7.973 1 96.25 165 LEU A N 1
ATOM 1342 C CA . LEU A 1 165 ? 5.246 15.656 -7.516 1 96.25 165 LEU A CA 1
ATOM 1343 C C . LEU A 1 165 ? 5.023 16.656 -6.387 1 96.25 165 LEU A C 1
ATOM 1345 O O . LEU A 1 165 ? 3.98 17.312 -6.328 1 96.25 165 LEU A O 1
ATOM 1349 N N . ALA A 1 166 ? 5.977 16.75 -5.547 1 95.88 166 ALA A N 1
ATOM 1350 C CA . ALA A 1 166 ? 5.883 17.719 -4.449 1 95.88 166 ALA A CA 1
ATOM 1351 C C . ALA A 1 166 ? 5.836 19.141 -4.969 1 95.88 166 ALA A C 1
ATOM 1353 O O . ALA A 1 166 ? 5.074 19.969 -4.465 1 95.88 166 ALA A O 1
ATOM 1354 N N . LEU A 1 167 ? 6.582 19.406 -6.004 1 95.25 167 LEU A N 1
ATOM 1355 C CA . LEU A 1 167 ? 6.703 20.75 -6.551 1 95.25 167 LEU A CA 1
ATOM 1356 C C . LEU A 1 167 ? 5.418 21.172 -7.266 1 95.25 167 LEU A C 1
ATOM 1358 O O . LEU A 1 167 ? 5.195 22.359 -7.516 1 95.25 167 LEU A O 1
ATOM 1362 N N . THR A 1 168 ? 4.57 20.219 -7.543 1 95.31 168 THR A N 1
ATOM 1363 C CA . THR A 1 168 ? 3.293 20.594 -8.141 1 95.31 168 THR A CA 1
ATOM 1364 C C . THR A 1 168 ? 2.451 21.406 -7.172 1 95.31 168 THR A C 1
ATOM 1366 O O . THR A 1 168 ? 1.478 22.047 -7.574 1 95.31 168 THR A O 1
ATOM 1369 N N . SER A 1 169 ? 2.807 21.344 -5.922 1 93 169 SER A N 1
ATOM 1370 C CA . SER A 1 169 ? 2.092 22.109 -4.902 1 93 169 SER A CA 1
ATOM 1371 C C . SER A 1 169 ? 2.172 23.609 -5.18 1 93 169 SER A C 1
ATOM 1373 O O . SER A 1 169 ? 1.403 24.391 -4.617 1 93 169 SER A O 1
ATOM 1375 N N . PHE A 1 170 ? 3.078 24.062 -6.055 1 91.5 170 PHE A N 1
ATOM 1376 C CA . PHE A 1 170 ? 3.129 25.453 -6.48 1 91.5 170 PHE A CA 1
ATOM 1377 C C . PHE A 1 170 ? 1.844 25.859 -7.199 1 91.5 170 PHE A C 1
ATOM 1379 O O . PHE A 1 170 ? 1.452 27.016 -7.184 1 91.5 170 PHE A O 1
ATOM 1386 N N . TRP A 1 171 ? 1.188 24.906 -7.75 1 91.5 171 TRP A N 1
ATOM 1387 C CA . TRP A 1 171 ? 0.03 25.203 -8.586 1 91.5 171 TRP A CA 1
ATOM 1388 C C . TRP A 1 171 ? -1.219 24.516 -8.047 1 91.5 171 TRP A C 1
ATOM 1390 O O . TRP A 1 171 ? -2.34 24.969 -8.289 1 91.5 171 TRP A O 1
ATOM 1400 N N . ILE A 1 172 ? -0.969 23.359 -7.387 1 89.69 172 ILE A N 1
ATOM 1401 C CA . ILE A 1 172 ? -2.08 22.547 -6.918 1 89.69 172 ILE A CA 1
ATOM 1402 C C . ILE A 1 172 ? -2.088 22.516 -5.391 1 89.69 172 ILE A C 1
ATOM 1404 O O . ILE A 1 172 ? -1.097 22.125 -4.766 1 89.69 172 ILE A O 1
ATOM 1408 N N . GLU A 1 173 ? -3.188 22.828 -4.82 1 83.69 173 GLU A N 1
ATOM 1409 C CA . GLU A 1 173 ? -3.293 22.922 -3.367 1 83.69 173 GLU A CA 1
ATOM 1410 C C . GLU A 1 173 ? -3.217 21.531 -2.727 1 83.69 173 GLU A C 1
ATOM 1412 O O . GLU A 1 173 ? -2.51 21.344 -1.734 1 83.69 173 GLU A O 1
ATOM 1417 N N . GLU A 1 174 ? -3.965 20.578 -3.271 1 82.31 174 GLU A N 1
ATOM 1418 C CA . GLU A 1 174 ? -3.969 19.219 -2.744 1 82.31 174 GLU A CA 1
ATOM 1419 C C . GLU A 1 174 ? -3.264 18.25 -3.697 1 82.31 174 GLU A C 1
ATOM 1421 O O . GLU A 1 174 ? -3.871 17.766 -4.652 1 82.31 174 GLU A O 1
ATOM 1426 N N . ASN A 1 175 ? -2 18 -3.314 1 87.12 175 ASN A N 1
ATOM 1427 C CA . ASN A 1 175 ? -1.258 17.156 -4.246 1 87.12 175 ASN A CA 1
ATOM 1428 C C . ASN A 1 175 ? -0.965 15.781 -3.645 1 87.12 175 ASN A C 1
ATOM 1430 O O . ASN A 1 175 ? -0.242 14.984 -4.238 1 87.12 175 ASN A O 1
ATOM 1434 N N . LYS A 1 176 ? -1.541 15.445 -2.529 1 80.69 176 LYS A N 1
ATOM 1435 C CA . LYS A 1 176 ? -1.339 14.172 -1.85 1 80.69 176 LYS A CA 1
ATOM 1436 C C . LYS A 1 176 ? -1.775 13.008 -2.73 1 80.69 176 LYS A C 1
ATOM 1438 O O . LYS A 1 176 ? -1.102 11.977 -2.781 1 80.69 176 LYS A O 1
ATOM 1443 N N . PRO A 1 177 ? -2.887 13.188 -3.488 1 78.5 177 PRO A N 1
ATOM 1444 C CA . PRO A 1 177 ? -3.318 12.078 -4.348 1 78.5 177 PRO A CA 1
ATOM 1445 C C . PRO A 1 177 ? -2.262 11.688 -5.375 1 78.5 177 PRO A C 1
ATOM 1447 O O . PRO A 1 177 ? -2.189 10.516 -5.773 1 78.5 177 PRO A O 1
ATOM 1450 N N . PHE A 1 178 ? -1.425 12.617 -5.691 1 87.44 178 PHE A N 1
ATOM 1451 C CA . PHE A 1 178 ? -0.412 12.32 -6.695 1 87.44 178 PHE A CA 1
ATOM 1452 C C . PHE A 1 178 ? 0.632 11.359 -6.141 1 87.44 178 PHE A C 1
ATOM 1454 O O . PHE A 1 178 ? 1.125 10.484 -6.859 1 87.44 178 PHE A O 1
ATOM 1461 N N . PHE A 1 179 ? 0.954 11.531 -4.875 1 89.69 179 PHE A N 1
ATOM 1462 C CA . PHE A 1 179 ? 1.896 10.617 -4.238 1 89.69 179 PHE A CA 1
ATOM 1463 C C . PHE A 1 179 ? 1.32 9.211 -4.164 1 89.69 179 PHE A C 1
ATOM 1465 O O . PHE A 1 179 ? 2.025 8.234 -4.422 1 89.69 179 PHE A O 1
ATOM 1472 N N . TRP A 1 180 ? 0.117 9.195 -3.932 1 81.25 180 TRP A N 1
ATOM 1473 C CA . TRP A 1 180 ? -0.579 7.922 -3.82 1 81.25 180 TRP A CA 1
ATOM 1474 C C . TRP A 1 180 ? -0.617 7.203 -5.164 1 81.25 180 TRP A C 1
ATOM 1476 O O . TRP A 1 180 ? -0.313 6.008 -5.246 1 81.25 180 TRP A O 1
ATOM 1486 N N . ILE A 1 181 ? -0.976 7.949 -6.148 1 84.69 181 ILE A N 1
ATOM 1487 C CA . ILE A 1 181 ? -1.05 7.379 -7.492 1 84.69 181 ILE A CA 1
ATOM 1488 C C . ILE A 1 181 ? 0.318 6.836 -7.898 1 84.69 181 ILE A C 1
ATOM 1490 O O . ILE A 1 181 ? 0.426 5.703 -8.375 1 84.69 181 ILE A O 1
ATOM 1494 N N . TYR A 1 182 ? 1.291 7.625 -7.676 1 92.44 182 TYR A N 1
ATOM 1495 C CA . TYR A 1 182 ? 2.641 7.195 -8.023 1 92.44 182 TYR A CA 1
ATOM 1496 C C . TYR A 1 182 ? 3.037 5.949 -7.246 1 92.44 182 TYR A C 1
ATOM 1498 O O . TYR A 1 182 ? 3.639 5.027 -7.801 1 92.44 182 TYR A O 1
ATOM 1506 N N . SER A 1 183 ? 2.764 5.957 -5.98 1 88.5 183 SER A N 1
ATOM 1507 C CA . SER A 1 183 ? 3.094 4.809 -5.145 1 88.5 183 SER A CA 1
ATOM 1508 C C . SER A 1 183 ? 2.422 3.539 -5.656 1 88.5 183 SER A C 1
ATOM 1510 O O . SER A 1 183 ? 3.041 2.475 -5.691 1 88.5 183 SER A O 1
ATOM 1512 N N . LYS A 1 184 ? 1.196 3.627 -6.141 1 84.06 184 LYS A N 1
ATOM 1513 C CA . LYS A 1 184 ? 0.473 2.48 -6.684 1 84.06 184 LYS A CA 1
ATOM 1514 C C . LYS A 1 184 ? 1.095 2.008 -7.992 1 84.06 184 LYS A C 1
ATOM 1516 O O . LYS A 1 184 ? 1.18 0.804 -8.25 1 84.06 184 LYS A O 1
ATOM 1521 N N . LEU A 1 185 ? 1.48 2.992 -8.742 1 88.94 185 LEU A N 1
ATOM 1522 C CA . LEU A 1 185 ? 2.096 2.654 -10.023 1 88.94 185 LEU A CA 1
ATOM 1523 C C . LEU A 1 185 ? 3.43 1.947 -9.812 1 88.94 185 LEU A C 1
ATOM 1525 O O . LEU A 1 185 ? 3.73 0.965 -10.492 1 88.94 185 LEU A O 1
ATOM 1529 N N . THR A 1 186 ? 4.184 2.461 -8.875 1 92.75 186 THR A N 1
ATOM 1530 C CA . THR A 1 186 ? 5.461 1.822 -8.578 1 92.75 186 THR A CA 1
ATOM 1531 C C . THR A 1 186 ? 5.242 0.434 -7.98 1 92.75 186 THR A C 1
ATOM 1533 O O . THR A 1 186 ? 5.996 -0.497 -8.273 1 92.75 186 THR A O 1
ATOM 1536 N N . PHE A 1 187 ? 4.223 0.32 -7.234 1 89.12 187 PHE A N 1
ATOM 1537 C CA . PHE A 1 187 ? 3.898 -0.944 -6.582 1 89.12 187 PHE A CA 1
ATOM 1538 C C . PHE A 1 187 ? 3.473 -1.988 -7.609 1 89.12 187 PHE A C 1
ATOM 1540 O O . PHE A 1 187 ? 3.799 -3.17 -7.473 1 89.12 187 PHE A O 1
ATOM 1547 N N . THR A 1 188 ? 2.791 -1.556 -8.68 1 88.81 188 THR A N 1
ATOM 1548 C CA . THR A 1 188 ? 2.234 -2.479 -9.664 1 88.81 188 THR A CA 1
ATOM 1549 C C . THR A 1 188 ? 3.129 -2.564 -10.891 1 88.81 188 THR A C 1
ATOM 1551 O O . THR A 1 188 ? 3.896 -3.518 -11.047 1 88.81 188 THR A O 1
ATOM 1554 N N . LEU A 1 189 ? 3.359 -1.433 -11.508 1 91.75 189 LEU A N 1
ATOM 1555 C CA . LEU A 1 189 ? 4.082 -1.422 -12.773 1 91.75 189 LEU A CA 1
ATOM 1556 C C . LEU A 1 189 ? 5.578 -1.251 -12.547 1 91.75 189 LEU A C 1
ATOM 1558 O O . LEU A 1 189 ? 6.375 -1.441 -13.469 1 91.75 189 LEU A O 1
ATOM 1562 N N . GLY A 1 190 ? 5.918 -0.97 -11.336 1 94.06 190 GLY A N 1
ATOM 1563 C CA . GLY A 1 190 ? 7.324 -0.922 -10.969 1 94.06 190 GLY A CA 1
ATOM 1564 C C . GLY A 1 190 ? 7.875 -2.27 -10.539 1 94.06 190 GLY A C 1
ATOM 1565 O O . GLY A 1 190 ? 9.078 -2.406 -10.305 1 94.06 190 GLY A O 1
ATOM 1566 N N . GLY A 1 191 ? 6.969 -3.189 -10.383 1 91.44 191 GLY A N 1
ATOM 1567 C CA . GLY A 1 191 ? 7.398 -4.547 -10.094 1 91.44 191 GLY A CA 1
ATOM 1568 C C . GLY A 1 191 ? 7.586 -4.809 -8.609 1 91.44 191 GLY A C 1
ATOM 1569 O O . GLY A 1 191 ? 8.25 -5.773 -8.219 1 91.44 191 GLY A O 1
ATOM 1570 N N . MET A 1 192 ? 7.086 -3.969 -7.781 1 88.94 192 MET A N 1
ATOM 1571 C CA . MET A 1 192 ? 7.258 -4.141 -6.344 1 88.94 192 MET A CA 1
ATOM 1572 C C . MET A 1 192 ? 6.344 -5.238 -5.812 1 88.94 192 MET A C 1
ATOM 1574 O O . MET A 1 192 ? 6.703 -5.953 -4.875 1 88.94 192 MET A O 1
ATOM 1578 N N . LEU A 1 193 ? 5.203 -5.297 -6.422 1 82.75 193 LEU A N 1
ATOM 1579 C CA . LEU A 1 193 ? 4.258 -6.332 -6.023 1 82.75 193 LEU A CA 1
ATOM 1580 C C . LEU A 1 193 ? 4.758 -7.715 -6.438 1 82.75 193 LEU A C 1
ATOM 1582 O O . LEU A 1 193 ? 4.793 -8.633 -5.617 1 82.75 193 LEU A O 1
ATOM 1586 N N . VAL A 1 194 ? 5.086 -7.875 -7.668 1 87.69 194 VAL A N 1
ATOM 1587 C CA . VAL A 1 194 ? 5.609 -9.086 -8.297 1 87.69 194 VAL A CA 1
ATOM 1588 C C . VAL A 1 194 ? 6.527 -8.711 -9.453 1 87.69 194 VAL A C 1
ATOM 1590 O O . VAL A 1 194 ? 6.316 -7.695 -10.117 1 87.69 194 VAL A O 1
ATOM 1593 N N . PRO A 1 195 ? 7.52 -9.578 -9.617 1 92.44 195 PRO A N 1
ATOM 1594 C CA . PRO A 1 195 ? 8.344 -9.297 -10.797 1 92.44 195 PRO A CA 1
ATOM 1595 C C . PRO A 1 195 ? 7.516 -9.195 -12.078 1 92.44 195 PRO A C 1
ATOM 1597 O O . PRO A 1 195 ? 6.566 -9.961 -12.266 1 92.44 195 PRO A O 1
ATOM 1600 N N . LEU A 1 196 ? 7.93 -8.266 -12.891 1 93.5 196 LEU A N 1
ATOM 1601 C CA . LEU A 1 196 ? 7.184 -8.008 -14.117 1 93.5 196 LEU A CA 1
ATOM 1602 C C . LEU A 1 196 ? 7.18 -9.234 -15.023 1 93.5 196 LEU A C 1
ATOM 1604 O O . LEU A 1 196 ? 6.352 -9.344 -15.93 1 93.5 196 LEU A O 1
ATOM 1608 N N . ASP A 1 197 ? 8.078 -10.148 -14.773 1 91.44 197 ASP A N 1
ATOM 1609 C CA . ASP A 1 197 ? 8.172 -11.398 -15.523 1 91.44 197 ASP A CA 1
ATOM 1610 C C . ASP A 1 197 ? 6.895 -12.219 -15.391 1 91.44 197 ASP A C 1
ATOM 1612 O O . ASP A 1 197 ? 6.621 -13.094 -16.219 1 91.44 197 ASP A O 1
ATOM 1616 N N . LEU A 1 198 ? 6.215 -11.969 -14.359 1 88.44 198 LEU A N 1
ATOM 1617 C CA . LEU A 1 198 ? 5.02 -12.758 -14.078 1 88.44 198 LEU A CA 1
ATOM 1618 C C . LEU A 1 198 ? 3.803 -12.172 -14.781 1 88.44 198 LEU A C 1
ATOM 1620 O O . LEU A 1 198 ? 2.732 -12.789 -14.797 1 88.44 198 LEU A O 1
ATOM 1624 N N . PHE A 1 199 ? 3.959 -11.031 -15.383 1 88.62 199 PHE A N 1
ATOM 1625 C CA . PHE A 1 199 ? 2.883 -10.406 -16.141 1 88.62 199 PHE A CA 1
ATOM 1626 C C . PHE A 1 199 ? 2.887 -10.891 -17.578 1 88.62 199 PHE A C 1
ATOM 1628 O O . PHE A 1 199 ? 3.896 -11.406 -18.062 1 88.62 199 PHE A O 1
ATOM 1635 N N . PRO A 1 200 ? 1.709 -10.758 -18.234 1 89.25 200 PRO A N 1
ATOM 1636 C CA . PRO A 1 200 ? 1.723 -11.055 -19.672 1 89.25 200 PRO A CA 1
ATOM 1637 C C . PRO A 1 200 ? 2.672 -10.148 -20.453 1 89.25 200 PRO A C 1
ATOM 1639 O O . PRO A 1 200 ? 2.959 -9.031 -20.016 1 89.25 200 PRO A O 1
ATOM 1642 N N . ASN A 1 201 ? 3.061 -10.578 -21.594 1 89.69 201 ASN A N 1
ATOM 1643 C CA . ASN A 1 201 ? 4.102 -9.922 -22.375 1 89.69 201 ASN A CA 1
ATOM 1644 C C . ASN A 1 201 ? 3.732 -8.477 -22.688 1 89.69 201 ASN A C 1
ATOM 1646 O O . ASN A 1 201 ? 4.574 -7.578 -22.594 1 89.69 201 ASN A O 1
ATOM 1650 N N . TRP A 1 202 ? 2.555 -8.234 -23.062 1 89.94 202 TRP A N 1
ATOM 1651 C CA . TRP A 1 202 ? 2.172 -6.883 -23.453 1 89.94 202 TRP A CA 1
ATOM 1652 C C . TRP A 1 202 ? 2.32 -5.914 -22.281 1 89.94 202 TRP A C 1
ATOM 1654 O O . TRP A 1 202 ? 2.754 -4.777 -22.469 1 89.94 202 TRP A O 1
ATOM 1664 N N . LEU A 1 203 ? 1.935 -6.344 -21.125 1 89.25 203 LEU A N 1
ATOM 1665 C CA . LEU A 1 203 ? 2.033 -5.488 -19.938 1 89.25 203 LEU A CA 1
ATOM 1666 C C . LEU A 1 203 ? 3.488 -5.309 -19.531 1 89.25 203 LEU A C 1
ATOM 1668 O O . LEU A 1 203 ? 3.889 -4.215 -19.125 1 89.25 203 LEU A O 1
ATOM 1672 N N . LYS A 1 204 ? 4.148 -6.402 -19.578 1 91.88 204 LYS A N 1
ATOM 1673 C CA . LYS A 1 204 ? 5.578 -6.32 -19.297 1 91.88 204 LYS A CA 1
ATOM 1674 C C . LYS A 1 204 ? 6.258 -5.316 -20.234 1 91.88 204 LYS A C 1
ATOM 1676 O O . LYS A 1 204 ? 7.07 -4.5 -19.781 1 91.88 204 LYS A O 1
ATOM 1681 N N . ASN A 1 205 ? 5.875 -5.309 -21.469 1 92.19 205 ASN A N 1
ATOM 1682 C CA . ASN A 1 205 ? 6.449 -4.406 -22.469 1 92.19 205 ASN A CA 1
ATOM 1683 C C . ASN A 1 205 ? 6.098 -2.951 -22.172 1 92.19 205 ASN A C 1
ATOM 1685 O O . ASN A 1 205 ? 6.957 -2.072 -22.25 1 92.19 205 ASN A O 1
ATOM 1689 N N . ILE A 1 206 ? 4.941 -2.695 -21.828 1 92.31 206 ILE A N 1
ATOM 1690 C CA . ILE A 1 206 ? 4.516 -1.342 -21.484 1 92.31 206 ILE A CA 1
ATOM 1691 C C . ILE A 1 206 ? 5.285 -0.848 -20.266 1 92.31 206 ILE A C 1
ATOM 1693 O O . ILE A 1 206 ? 5.754 0.292 -20.234 1 92.31 206 ILE A O 1
ATOM 1697 N N . SER A 1 207 ? 5.391 -1.721 -19.297 1 92.06 207 SER A N 1
ATOM 1698 C CA . SER A 1 207 ? 6.066 -1.363 -18.062 1 92.06 207 SER A CA 1
ATOM 1699 C C . SER A 1 207 ? 7.531 -1.028 -18.297 1 92.06 207 SER A C 1
ATOM 1701 O O . SER A 1 207 ? 8.102 -0.169 -17.625 1 92.06 207 SER A O 1
ATOM 1703 N N . SER A 1 208 ? 8.117 -1.637 -19.297 1 90.88 208 SER A N 1
ATOM 1704 C CA . SER A 1 208 ? 9.539 -1.472 -19.562 1 90.88 208 SER A CA 1
ATOM 1705 C C . SER A 1 208 ? 9.836 -0.078 -20.109 1 90.88 208 SER A C 1
ATOM 1707 O O . SER A 1 208 ? 10.992 0.361 -20.094 1 90.88 208 SER A O 1
ATOM 1709 N N . TYR A 1 209 ? 8.836 0.607 -20.469 1 91.69 209 TYR A N 1
ATOM 1710 C CA . TYR A 1 209 ? 9.031 1.957 -20.984 1 91.69 209 TYR A CA 1
ATOM 1711 C C . TYR A 1 209 ? 8.742 2.998 -19.906 1 91.69 209 TYR A C 1
ATOM 1713 O O . TYR A 1 209 ? 8.992 4.191 -20.109 1 91.69 209 TYR A O 1
ATOM 1721 N N . LEU A 1 210 ? 8.258 2.539 -18.859 1 94.38 210 LEU A N 1
ATOM 1722 C CA . LEU A 1 210 ? 7.863 3.471 -17.812 1 94.38 210 LEU A CA 1
ATOM 1723 C C . LEU A 1 210 ? 8.969 3.625 -16.781 1 94.38 210 LEU A C 1
ATOM 1725 O O . LEU A 1 210 ? 9.672 2.662 -16.469 1 94.38 210 LEU A O 1
ATOM 1729 N N . PRO A 1 211 ? 9.133 4.82 -16.172 1 95.88 211 PRO A N 1
ATOM 1730 C CA . PRO A 1 211 ? 10.25 5.09 -15.258 1 95.88 211 PRO A CA 1
ATOM 1731 C C . PRO A 1 211 ? 10.188 4.246 -13.984 1 95.88 211 PRO A C 1
ATOM 1733 O O . PRO A 1 211 ? 11.227 3.953 -13.383 1 95.88 211 PRO A O 1
ATOM 1736 N N . PHE A 1 212 ? 9.016 3.809 -13.625 1 95 212 PHE A N 1
ATOM 1737 C CA . PHE A 1 212 ? 8.883 3.111 -12.352 1 95 212 PHE A CA 1
ATOM 1738 C C . PHE A 1 212 ? 9.57 1.753 -12.406 1 95 212 PHE A C 1
ATOM 1740 O O . PHE A 1 212 ? 10.094 1.276 -11.398 1 95 212 PHE A O 1
ATOM 1747 N N . ALA A 1 213 ? 9.617 1.118 -13.602 1 96 213 ALA A N 1
ATOM 1748 C CA . ALA A 1 213 ? 10.32 -0.15 -13.758 1 96 213 ALA A CA 1
ATOM 1749 C C . ALA A 1 213 ? 11.812 0.018 -13.484 1 96 213 ALA A C 1
ATOM 1751 O O . ALA A 1 213 ? 12.484 -0.92 -13.047 1 96 213 ALA A O 1
ATOM 1752 N N . TYR A 1 214 ? 12.312 1.171 -13.672 1 97.56 214 TYR A N 1
ATOM 1753 C CA . TYR A 1 214 ? 13.742 1.427 -13.547 1 97.56 214 TYR A CA 1
ATOM 1754 C C . TYR A 1 214 ? 14.102 1.882 -12.141 1 97.56 214 TYR A C 1
ATOM 1756 O O . TYR A 1 214 ? 15.273 2.041 -11.812 1 97.56 214 TYR A O 1
ATOM 1764 N N . VAL A 1 215 ? 13.047 2.082 -11.383 1 97.38 215 VAL A N 1
ATOM 1765 C CA . VAL A 1 215 ? 13.242 2.387 -9.969 1 97.38 215 VAL A CA 1
ATOM 1766 C C . VAL A 1 215 ? 13.43 1.092 -9.18 1 97.38 215 VAL A C 1
ATOM 1768 O O . VAL A 1 215 ? 14.359 0.973 -8.383 1 97.38 215 VAL A O 1
ATOM 1771 N N . THR A 1 216 ? 12.562 0.144 -9.492 1 96.88 216 THR A N 1
ATOM 1772 C CA . THR A 1 216 ? 12.562 -1.021 -8.609 1 96.88 216 THR A CA 1
ATOM 1773 C C . THR A 1 216 ? 12.797 -2.301 -9.406 1 96.88 216 THR A C 1
ATOM 1775 O O . THR A 1 216 ? 13.664 -3.105 -9.062 1 96.88 216 THR A O 1
ATOM 1778 N N . TYR A 1 217 ? 12.18 -2.514 -10.492 1 97.44 217 TYR A N 1
ATOM 1779 C CA . TYR A 1 217 ? 12.25 -3.775 -11.219 1 97.44 217 TYR A CA 1
ATOM 1780 C C . TYR A 1 217 ? 13.656 -4.031 -11.742 1 97.44 217 TYR A C 1
ATOM 1782 O O . TYR A 1 217 ? 14.211 -5.113 -11.555 1 97.44 217 TYR A O 1
ATOM 1790 N N . VAL A 1 218 ? 14.234 -3.072 -12.391 1 97.75 218 VAL A N 1
ATOM 1791 C CA . VAL A 1 218 ? 15.516 -3.252 -13.07 1 97.75 218 VAL A CA 1
ATOM 1792 C C . VAL A 1 218 ? 16.594 -3.602 -12.047 1 97.75 218 VAL A C 1
ATOM 1794 O O . VAL A 1 218 ? 17.297 -4.609 -12.188 1 97.75 218 VAL A O 1
ATOM 1797 N N . PRO A 1 219 ? 16.688 -2.836 -10.969 1 97.75 219 PRO A N 1
ATOM 1798 C CA . PRO A 1 219 ? 17.688 -3.246 -9.977 1 97.75 219 PRO A CA 1
ATOM 1799 C C . PRO A 1 219 ? 17.359 -4.602 -9.352 1 97.75 219 PRO A C 1
ATOM 1801 O O . PRO A 1 219 ? 18.281 -5.383 -9.062 1 97.75 219 PRO A O 1
ATOM 1804 N N . GLY A 1 220 ? 16.109 -4.891 -9.125 1 97.38 220 GLY A N 1
ATOM 1805 C CA . GLY A 1 220 ? 15.719 -6.184 -8.586 1 97.38 220 GLY A CA 1
ATOM 1806 C C . GLY A 1 220 ? 16.078 -7.344 -9.5 1 97.38 220 GLY A C 1
ATOM 1807 O O . GLY A 1 220 ? 16.594 -8.359 -9.047 1 97.38 220 GLY A O 1
ATOM 1808 N N . LYS A 1 221 ? 15.766 -7.16 -10.766 1 96.75 221 LYS A N 1
ATOM 1809 C CA . LYS A 1 221 ? 16.047 -8.203 -11.75 1 96.75 221 LYS A CA 1
ATOM 1810 C C . LYS A 1 221 ? 17.547 -8.422 -11.906 1 96.75 221 LYS A C 1
ATOM 1812 O O . LYS A 1 221 ? 18.016 -9.555 -12.008 1 96.75 221 LYS A O 1
ATOM 1817 N N . LEU A 1 222 ? 18.297 -7.332 -11.875 1 97 222 LEU A N 1
ATOM 1818 C CA . LEU A 1 222 ? 19.75 -7.434 -11.969 1 97 222 LEU A CA 1
ATOM 1819 C C . LEU A 1 222 ? 20.328 -8.203 -10.781 1 97 222 LEU A C 1
ATOM 1821 O O . LEU A 1 222 ? 21.297 -8.945 -10.93 1 97 222 LEU A O 1
ATOM 1825 N N . ALA A 1 223 ? 19.734 -8.055 -9.672 1 96.56 223 ALA A N 1
ATOM 1826 C CA . ALA A 1 223 ? 20.234 -8.719 -8.461 1 96.56 223 ALA A CA 1
ATOM 1827 C C . ALA A 1 223 ? 20.047 -10.227 -8.562 1 96.56 223 ALA A C 1
ATOM 1829 O O . ALA A 1 223 ? 20.922 -10.992 -8.117 1 96.56 223 ALA A O 1
ATOM 1830 N N . VAL A 1 224 ? 19 -10.703 -9.219 1 96.25 224 VAL A N 1
ATOM 1831 C CA . VAL A 1 224 ? 18.688 -12.133 -9.148 1 96.25 224 VAL A CA 1
ATOM 1832 C C . VAL A 1 224 ? 19.062 -12.805 -10.461 1 96.25 224 VAL A C 1
ATOM 1834 O O . VAL A 1 224 ? 19.172 -14.031 -10.531 1 96.25 224 VAL A O 1
ATOM 1837 N N . ASP A 1 225 ? 19.172 -12.055 -11.492 1 94.94 225 ASP A N 1
ATOM 1838 C CA . ASP A 1 225 ? 19.516 -12.547 -12.82 1 94.94 225 ASP A CA 1
ATOM 1839 C C . ASP A 1 225 ? 20.438 -11.57 -13.547 1 94.94 225 ASP A C 1
ATOM 1841 O O . ASP A 1 225 ? 20.062 -10.961 -14.547 1 94.94 225 ASP A O 1
ATOM 1845 N N . PHE A 1 226 ? 21.75 -11.594 -13.156 1 96.12 226 PHE A N 1
ATOM 1846 C CA . PHE A 1 226 ? 22.688 -10.594 -13.641 1 96.12 226 PHE A CA 1
ATOM 1847 C C . PHE A 1 226 ? 23.344 -11.047 -14.938 1 96.12 226 PHE A C 1
ATOM 1849 O O . PHE A 1 226 ? 23.672 -12.219 -15.102 1 96.12 226 PHE A O 1
ATOM 1856 N N . SER A 1 227 ? 23.422 -10.242 -15.883 1 95.88 227 SER A N 1
ATOM 1857 C CA . SER A 1 227 ? 24.297 -10.305 -17.047 1 95.88 227 SER A CA 1
ATOM 1858 C C . SER A 1 227 ? 24.797 -8.922 -17.453 1 95.88 227 SER A C 1
ATOM 1860 O O . SER A 1 227 ? 24.094 -7.926 -17.234 1 95.88 227 SER A O 1
ATOM 1862 N N . LEU A 1 228 ? 25.953 -8.852 -17.953 1 96.25 228 LEU A N 1
ATOM 1863 C CA . LEU A 1 228 ? 26.516 -7.566 -18.359 1 96.25 228 LEU A CA 1
ATOM 1864 C C . LEU A 1 228 ? 25.641 -6.895 -19.406 1 96.25 228 LEU A C 1
ATOM 1866 O O . LEU A 1 228 ? 25.469 -5.672 -19.391 1 96.25 228 LEU A O 1
ATOM 1870 N N . LYS A 1 229 ? 25.109 -7.68 -20.25 1 96.38 229 LYS A N 1
ATOM 1871 C CA . LYS A 1 229 ? 24.203 -7.148 -21.266 1 96.38 229 LYS A CA 1
ATOM 1872 C C . LYS A 1 229 ? 22.969 -6.512 -20.641 1 96.38 229 LYS A C 1
ATOM 1874 O O . LYS A 1 229 ? 22.594 -5.387 -20.984 1 96.38 229 LYS A O 1
ATOM 1879 N N . LYS A 1 230 ? 22.375 -7.219 -19.703 1 95.88 230 LYS A N 1
ATOM 1880 C CA . LYS A 1 230 ? 21.203 -6.699 -19 1 95.88 230 LYS A CA 1
ATOM 1881 C C . LYS A 1 230 ? 21.547 -5.43 -18.219 1 95.88 230 LYS A C 1
ATOM 1883 O O . LYS A 1 230 ? 20.75 -4.496 -18.156 1 95.88 230 LYS A O 1
ATOM 1888 N N . PHE A 1 231 ? 22.75 -5.406 -17.641 1 97.5 231 PHE A N 1
ATOM 1889 C CA . PHE A 1 231 ? 23.188 -4.246 -16.859 1 97.5 231 PHE A CA 1
ATOM 1890 C C . PHE A 1 231 ? 23.312 -3.021 -17.766 1 97.5 231 PHE A C 1
ATOM 1892 O O . PHE A 1 231 ? 22.766 -1.959 -17.438 1 97.5 231 PHE A O 1
ATOM 1899 N N . TYR A 1 232 ? 23.953 -3.154 -18.859 1 97.19 232 TYR A N 1
ATOM 1900 C CA . TYR A 1 232 ? 24.188 -2.008 -19.734 1 97.19 232 TYR A CA 1
ATOM 1901 C C . TYR A 1 232 ? 22.891 -1.481 -20.312 1 97.19 232 TYR A C 1
ATOM 1903 O O . TYR A 1 232 ? 22.672 -0.268 -20.391 1 97.19 232 TYR A O 1
ATOM 1911 N N . GLU A 1 233 ? 22.016 -2.373 -20.656 1 95.75 233 GLU A N 1
ATOM 1912 C CA . GLU A 1 233 ? 20.719 -1.969 -21.203 1 95.75 233 GLU A CA 1
ATOM 1913 C C . GLU A 1 233 ? 19.859 -1.271 -20.141 1 95.75 233 GLU A C 1
ATOM 1915 O O . GLU A 1 233 ? 19.312 -0.2 -20.391 1 95.75 233 GLU A O 1
ATOM 1920 N N . GLY A 1 234 ? 19.797 -1.876 -19.016 1 96.69 234 GLY A N 1
ATOM 1921 C CA . GLY A 1 234 ? 19.016 -1.31 -17.938 1 96.69 234 GLY A CA 1
ATOM 1922 C C . GLY A 1 234 ? 19.609 -0.037 -17.359 1 96.69 234 GLY A C 1
ATOM 1923 O O . GLY A 1 234 ? 18.906 0.963 -17.203 1 96.69 234 GLY A O 1
ATOM 1924 N N . PHE A 1 235 ? 20.891 -0.051 -17.125 1 97.19 235 PHE A N 1
ATOM 1925 C CA . PHE A 1 235 ? 21.594 1.065 -16.5 1 97.19 235 PHE A CA 1
ATOM 1926 C C . PHE A 1 235 ? 21.594 2.285 -17.422 1 97.19 235 PHE A C 1
ATOM 1928 O O . PHE A 1 235 ? 21.453 3.416 -16.953 1 97.19 235 PHE A O 1
ATOM 1935 N N . GLY A 1 236 ? 21.781 2.059 -18.719 1 97.38 236 GLY A N 1
ATOM 1936 C CA . GLY A 1 236 ? 21.719 3.162 -19.656 1 97.38 236 GLY A CA 1
ATOM 1937 C C . GLY A 1 236 ? 20.391 3.91 -19.609 1 97.38 236 GLY A C 1
ATOM 1938 O O . GLY A 1 236 ? 20.375 5.141 -19.562 1 97.38 236 GLY A O 1
ATOM 1939 N N . ILE A 1 237 ? 19.328 3.191 -19.562 1 97.94 237 ILE A N 1
ATOM 1940 C CA . ILE A 1 237 ? 18 3.795 -19.531 1 97.94 237 ILE A CA 1
ATOM 1941 C C . ILE A 1 237 ? 17.781 4.465 -18.172 1 97.94 237 ILE A C 1
ATOM 1943 O O . ILE A 1 237 ? 17.156 5.527 -18.094 1 97.94 237 ILE A O 1
ATOM 1947 N N . GLN A 1 238 ? 18.281 3.846 -17.094 1 98.38 238 GLN A N 1
ATOM 1948 C CA . GLN A 1 238 ? 18.203 4.461 -15.773 1 98.38 238 GLN A CA 1
ATOM 1949 C C . GLN A 1 238 ? 18.859 5.844 -15.773 1 98.38 238 GLN A C 1
ATOM 1951 O O . GLN A 1 238 ? 18.297 6.805 -15.25 1 98.38 238 GLN A O 1
ATOM 1956 N N . VAL A 1 239 ? 20.016 5.934 -16.359 1 98 239 VAL A N 1
ATOM 1957 C CA . VAL A 1 239 ? 20.75 7.195 -16.406 1 98 239 VAL A CA 1
ATOM 1958 C C . VAL A 1 239 ? 19.969 8.227 -17.219 1 98 239 VAL A C 1
ATOM 1960 O O . VAL A 1 239 ? 19.875 9.391 -16.844 1 98 239 VAL A O 1
ATOM 1963 N N . LEU A 1 240 ? 19.406 7.77 -18.25 1 98.06 240 LEU A N 1
ATOM 1964 C CA . LEU A 1 240 ? 18.594 8.656 -19.078 1 98.06 240 LEU A CA 1
ATOM 1965 C C . LEU A 1 240 ? 17.406 9.211 -18.281 1 98.06 240 LEU A C 1
ATOM 1967 O O . LEU A 1 240 ? 17.172 10.422 -18.281 1 98.06 240 LEU A O 1
ATOM 1971 N N . TYR A 1 241 ? 16.672 8.367 -17.609 1 98.25 241 TYR A N 1
ATOM 1972 C CA . TYR A 1 241 ? 15.547 8.812 -16.797 1 98.25 241 TYR A CA 1
ATOM 1973 C C . TYR A 1 241 ? 16 9.758 -15.695 1 98.25 241 TYR A C 1
ATOM 1975 O O . TYR A 1 241 ? 15.32 10.734 -15.383 1 98.25 241 TYR A O 1
ATOM 1983 N N . LEU A 1 242 ? 17.125 9.414 -15.117 1 98.25 242 LEU A N 1
ATOM 1984 C CA . LEU A 1 242 ? 17.656 10.273 -14.062 1 98.25 242 LEU A CA 1
ATOM 1985 C C . LEU A 1 242 ? 17.891 11.688 -14.586 1 98.25 242 LEU A C 1
ATOM 1987 O O . LEU A 1 242 ? 17.469 12.664 -13.953 1 98.25 242 LEU A O 1
ATOM 1991 N N . ILE A 1 243 ? 18.516 11.805 -15.703 1 98.06 243 ILE A N 1
ATOM 1992 C CA . ILE A 1 243 ? 18.812 13.102 -16.297 1 98.06 243 ILE A CA 1
ATOM 1993 C C . ILE A 1 243 ? 17.516 13.852 -16.578 1 98.06 243 ILE A C 1
ATOM 1995 O O . ILE A 1 243 ? 17.375 15.023 -16.234 1 98.06 243 ILE A O 1
ATOM 1999 N N . ILE A 1 244 ? 16.594 13.141 -17.125 1 98.19 244 ILE A N 1
ATOM 2000 C CA . ILE A 1 244 ? 15.312 13.734 -17.484 1 98.19 244 ILE A CA 1
ATOM 2001 C C . ILE A 1 244 ? 14.617 14.258 -16.219 1 98.19 244 ILE A C 1
ATOM 2003 O O . ILE A 1 244 ? 14.156 15.406 -16.188 1 98.19 244 ILE A O 1
ATOM 2007 N N . PHE A 1 245 ? 14.594 13.484 -15.172 1 98.19 245 PHE A N 1
ATOM 2008 C CA . PHE A 1 245 ? 13.836 13.859 -13.992 1 98.19 245 PHE A CA 1
ATOM 2009 C C . PHE A 1 245 ? 14.57 14.938 -13.195 1 98.19 245 PHE A C 1
ATOM 2011 O O . PHE A 1 245 ? 13.945 15.789 -12.57 1 98.19 245 PHE A O 1
ATOM 2018 N N . VAL A 1 246 ? 15.914 14.938 -13.25 1 97.25 246 VAL A N 1
ATOM 2019 C CA . VAL A 1 246 ? 16.672 16.016 -12.625 1 97.25 246 VAL A CA 1
ATOM 2020 C C . VAL A 1 246 ? 16.359 17.344 -13.312 1 97.25 246 VAL A C 1
ATOM 2022 O O . VAL A 1 246 ? 16.047 18.328 -12.648 1 97.25 246 VAL A O 1
ATOM 2025 N N . ILE A 1 247 ? 16.406 17.344 -14.578 1 97.75 247 ILE A N 1
ATOM 2026 C CA . ILE A 1 247 ? 16.156 18.547 -15.352 1 97.75 247 ILE A CA 1
ATOM 2027 C C . ILE A 1 247 ? 14.719 19.016 -15.109 1 97.75 247 ILE A C 1
ATOM 2029 O O . ILE A 1 247 ? 14.477 20.203 -14.859 1 97.75 247 ILE A O 1
ATOM 2033 N N . LEU A 1 248 ? 13.797 18.094 -15.109 1 97.81 248 LEU A N 1
ATOM 2034 C CA . LEU A 1 248 ? 12.391 18.422 -14.891 1 97.81 248 LEU A CA 1
ATOM 2035 C C . LEU A 1 248 ? 12.188 19.031 -13.508 1 97.81 248 LEU A C 1
ATOM 2037 O O . LEU A 1 248 ? 11.438 20 -13.352 1 97.81 248 LEU A O 1
ATOM 2041 N N . ALA A 1 249 ? 12.82 18.469 -12.547 1 97.19 249 ALA A N 1
ATOM 2042 C CA . ALA A 1 249 ? 12.695 18.984 -11.188 1 97.19 249 ALA A CA 1
ATOM 2043 C C . ALA A 1 249 ? 13.242 20.406 -11.086 1 97.19 249 ALA A C 1
ATOM 2045 O O . ALA A 1 249 ? 12.625 21.266 -10.461 1 97.19 249 ALA A O 1
ATOM 2046 N N . LEU A 1 250 ? 14.375 20.656 -11.703 1 95.38 250 LEU A N 1
ATOM 2047 C CA . LEU A 1 250 ? 15 21.984 -11.656 1 95.38 250 LEU A CA 1
ATOM 2048 C C . LEU A 1 250 ? 14.156 23 -12.406 1 95.38 250 LEU A C 1
ATOM 2050 O O . LEU A 1 250 ? 14 24.141 -11.945 1 95.38 250 LEU A O 1
ATOM 2054 N N . VAL A 1 251 ? 13.617 22.625 -13.5 1 96.44 251 VAL A N 1
ATOM 2055 C CA . VAL A 1 251 ? 12.789 23.516 -14.297 1 96.44 251 VAL A CA 1
ATOM 2056 C C . VAL A 1 251 ? 11.508 23.859 -13.539 1 96.44 251 VAL A C 1
ATOM 2058 O O . VAL A 1 251 ? 11.102 25.016 -13.484 1 96.44 251 VAL A O 1
ATOM 2061 N N . LEU A 1 252 ? 10.875 22.844 -12.945 1 95.75 252 LEU A N 1
ATOM 2062 C CA . LEU A 1 252 ? 9.633 23.062 -12.211 1 95.75 252 LEU A CA 1
ATOM 2063 C C . LEU A 1 252 ? 9.875 23.969 -11 1 95.75 252 LEU A C 1
ATOM 2065 O O . LEU A 1 252 ? 9.039 24.812 -10.688 1 95.75 252 LEU A O 1
ATOM 2069 N N . TYR A 1 253 ? 10.984 23.719 -10.383 1 93.56 253 TYR A N 1
ATOM 2070 C CA . TYR A 1 253 ? 11.328 24.562 -9.242 1 93.56 253 TYR A CA 1
ATOM 2071 C C . TYR A 1 253 ? 11.492 26.016 -9.672 1 93.56 253 TYR A C 1
ATOM 207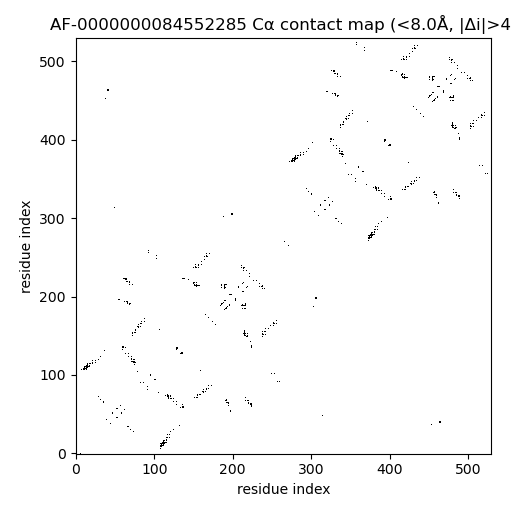3 O O . TYR A 1 253 ? 10.984 26.922 -9.008 1 93.56 253 TYR A O 1
ATOM 2081 N N . ARG A 1 254 ? 12.18 26.25 -10.727 1 92.81 254 ARG A N 1
ATOM 2082 C CA . ARG A 1 254 ? 12.391 27.609 -11.227 1 92.81 254 ARG A CA 1
ATOM 2083 C C . ARG A 1 254 ? 11.07 28.266 -11.594 1 92.81 254 ARG A C 1
ATOM 2085 O O . ARG A 1 254 ? 10.82 29.422 -11.219 1 92.81 254 ARG A O 1
ATOM 2092 N N . LYS A 1 255 ? 10.258 27.578 -12.234 1 94.06 255 LYS A N 1
ATOM 2093 C CA . LYS A 1 255 ? 8.961 28.125 -12.633 1 94.06 255 LYS A CA 1
ATOM 2094 C C . LYS A 1 255 ? 8.086 28.391 -11.414 1 94.06 255 LYS A C 1
ATOM 2096 O O . LYS A 1 255 ? 7.379 29.406 -11.359 1 94.06 255 LYS A O 1
ATOM 2101 N N . GLY A 1 256 ? 8.086 27.438 -10.516 1 91.94 256 GLY A N 1
ATOM 2102 C CA . GLY A 1 256 ? 7.312 27.625 -9.297 1 91.94 256 GLY A CA 1
ATOM 2103 C C . GLY A 1 256 ? 7.797 28.797 -8.461 1 91.94 256 GLY A C 1
ATOM 2104 O O . GLY A 1 256 ? 6.988 29.562 -7.93 1 91.94 256 GLY A O 1
ATOM 2105 N N . ALA A 1 257 ? 9.086 28.953 -8.375 1 87.81 257 ALA A N 1
ATOM 2106 C CA . ALA A 1 257 ? 9.688 30.062 -7.633 1 87.81 257 ALA A CA 1
ATOM 2107 C C . ALA A 1 257 ? 9.328 31.406 -8.258 1 87.81 257 ALA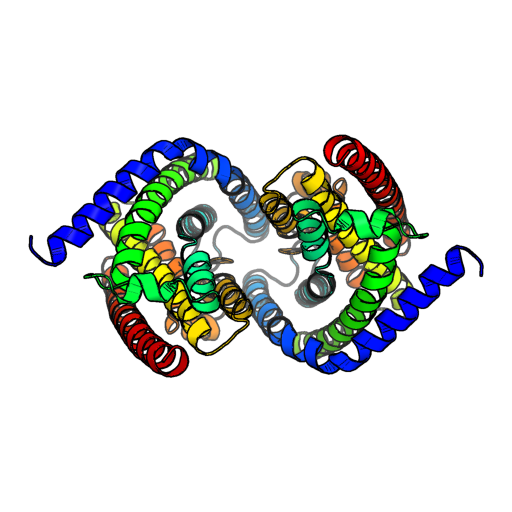 A C 1
ATOM 2109 O O . ALA A 1 257 ? 9.086 32.375 -7.547 1 87.81 257 ALA A O 1
ATOM 2110 N N . GLU A 1 258 ? 9.289 31.406 -9.492 1 88.12 258 GLU A N 1
ATOM 2111 C CA . GLU A 1 258 ? 8.922 32.625 -10.203 1 88.12 258 GLU A CA 1
ATOM 2112 C C . GLU A 1 258 ? 7.469 33 -9.93 1 88.12 258 GLU A C 1
ATOM 2114 O O . GLU A 1 258 ? 7.145 34.188 -9.781 1 88.12 258 GLU A O 1
ATOM 2119 N N . LYS A 1 259 ? 6.656 32.094 -9.852 1 85.56 259 LYS A N 1
ATOM 2120 C CA . LYS A 1 259 ? 5.242 32.312 -9.586 1 85.56 259 LYS A CA 1
ATOM 2121 C C . LYS A 1 259 ? 5.039 32.875 -8.172 1 85.56 259 LYS A C 1
ATOM 2123 O O . LYS A 1 259 ? 4.18 33.719 -7.949 1 85.56 259 LYS A O 1
ATOM 2128 N N . LEU A 1 260 ? 5.699 32.344 -7.266 1 80.5 260 LEU A N 1
ATOM 2129 C CA . LEU A 1 260 ? 5.602 32.781 -5.883 1 80.5 260 LEU A CA 1
ATOM 2130 C C . LEU A 1 260 ? 6.043 34.25 -5.758 1 80.5 260 LEU A C 1
ATOM 2132 O O . LEU A 1 260 ? 5.473 35 -4.969 1 80.5 260 LEU A O 1
ATOM 2136 N N . ASN A 1 261 ? 7.098 34.594 -6.395 1 69.56 261 ASN A N 1
ATOM 2137 C CA . ASN A 1 261 ? 7.594 35.969 -6.359 1 69.56 261 ASN A CA 1
ATOM 2138 C C . ASN A 1 261 ? 6.566 36.969 -6.918 1 69.56 261 ASN A C 1
ATOM 2140 O O . ASN A 1 261 ? 6.469 38.094 -6.449 1 69.56 261 ASN A O 1
ATOM 2144 N N . VAL A 1 262 ? 5.758 36.469 -7.75 1 59.72 262 VAL A N 1
ATOM 2145 C CA . VAL A 1 262 ? 4.762 37.375 -8.344 1 59.72 262 VAL A CA 1
ATOM 2146 C C . VAL A 1 262 ? 3.602 37.562 -7.375 1 59.72 262 VAL A C 1
ATOM 2148 O O . VAL A 1 262 ? 3.072 38.656 -7.25 1 59.72 262 VAL A O 1
ATOM 2151 N N . ASN A 1 263 ? 3.244 36.562 -6.641 1 55.47 263 ASN A N 1
ATOM 2152 C CA . ASN A 1 263 ? 2.109 36.688 -5.73 1 55.47 263 ASN A CA 1
ATOM 2153 C C . ASN A 1 263 ? 2.518 37.344 -4.414 1 55.47 263 ASN A C 1
ATOM 2155 O O . ASN A 1 263 ? 1.664 37.812 -3.66 1 55.47 263 ASN A O 1
ATOM 2159 N N . GLY A 1 264 ? 3.582 37.094 -3.797 1 51.91 264 GLY A N 1
ATOM 2160 C CA . GLY A 1 264 ? 4.027 37.719 -2.566 1 51.91 264 GLY A CA 1
ATOM 2161 C C . GLY A 1 264 ? 4.477 39.156 -2.768 1 51.91 264 GLY A C 1
ATOM 2162 O O . GLY A 1 264 ? 4.863 39.844 -1.811 1 51.91 264 GLY A O 1
ATOM 2163 N N . GLY A 1 265 ? 4.797 39.625 -3.996 1 41.75 265 GLY A N 1
ATOM 2164 C CA . GLY A 1 265 ? 4.918 41.062 -4.164 1 41.75 265 GLY A CA 1
ATOM 2165 C C . GLY A 1 265 ? 3.58 41.781 -4.289 1 41.75 265 GLY A C 1
ATOM 2166 O O . GLY A 1 265 ? 2.561 41.125 -4.562 1 41.75 265 GLY A O 1
ATOM 2167 N N . MET B 1 1 ? -36.188 14.344 22 1 48.38 1 MET B N 1
ATOM 2168 C CA . MET B 1 1 ? -35.719 13.539 20.875 1 48.38 1 MET B CA 1
ATOM 2169 C C . MET B 1 1 ? -34.844 12.375 21.359 1 48.38 1 MET B C 1
ATOM 2171 O O . MET B 1 1 ? -33.906 12.578 22.125 1 48.38 1 MET B O 1
ATOM 2175 N N . SER B 1 2 ? -35.25 11.203 21.234 1 62.09 2 SER B N 1
ATOM 2176 C CA . SER B 1 2 ? -34.594 10.016 21.781 1 62.09 2 SER B CA 1
ATOM 2177 C C . SER B 1 2 ? -33.125 9.953 21.375 1 62.09 2 SER B C 1
ATOM 2179 O O . SER B 1 2 ? -32.75 10.516 20.344 1 62.09 2 SER B O 1
ATOM 2181 N N . LYS B 1 3 ? -32.344 9.688 22.359 1 62.97 3 LYS B N 1
ATOM 2182 C CA . LYS B 1 3 ? -30.891 9.641 22.234 1 62.97 3 LYS B CA 1
ATOM 2183 C C . LYS B 1 3 ? -30.453 9.047 20.906 1 62.97 3 LYS B C 1
ATOM 2185 O O . LYS B 1 3 ? -29.547 9.57 20.25 1 62.97 3 LYS B O 1
ATOM 2190 N N . LEU B 1 4 ? -31.172 8.094 20.422 1 73.69 4 LEU B N 1
ATOM 2191 C CA . LEU B 1 4 ? -30.844 7.406 19.188 1 73.69 4 LEU B CA 1
ATOM 2192 C C . LEU B 1 4 ? -31.281 8.219 17.969 1 73.69 4 LEU B C 1
ATOM 2194 O O . LEU B 1 4 ? -30.672 8.133 16.906 1 73.69 4 LEU B O 1
ATOM 2198 N N . ASN B 1 5 ? -32.219 9.078 18.188 1 80.19 5 ASN B N 1
ATOM 2199 C CA . ASN B 1 5 ? -32.781 9.867 17.094 1 80.19 5 ASN B CA 1
ATOM 2200 C C . ASN B 1 5 ? -31.766 10.883 16.562 1 80.19 5 ASN B C 1
ATOM 2202 O O . ASN B 1 5 ? -31.688 11.102 15.352 1 80.19 5 ASN B O 1
ATOM 2206 N N . LYS B 1 6 ? -31.031 11.312 17.453 1 86.31 6 LYS B N 1
ATOM 2207 C CA . LYS B 1 6 ? -30.047 12.305 17.031 1 86.31 6 LYS B CA 1
ATOM 2208 C C . LYS B 1 6 ? -28.984 11.68 16.141 1 86.31 6 LYS B C 1
ATOM 2210 O O . LYS B 1 6 ? -28.562 12.273 15.141 1 86.31 6 LYS B O 1
ATOM 2215 N N . TYR B 1 7 ? -28.641 10.516 16.422 1 89.19 7 TYR B N 1
ATOM 2216 C CA . TYR B 1 7 ? -27.578 9.844 15.672 1 89.19 7 TYR B CA 1
ATOM 2217 C C . TYR B 1 7 ? -28.078 9.406 14.297 1 89.19 7 TYR B C 1
ATOM 2219 O O . TYR B 1 7 ? -27.328 9.477 13.312 1 89.19 7 TYR B O 1
ATOM 2227 N N . ILE B 1 8 ? -29.281 9.055 14.234 1 89.44 8 ILE B N 1
ATOM 2228 C CA . ILE B 1 8 ? -29.875 8.672 12.953 1 89.44 8 ILE B CA 1
ATOM 2229 C C . ILE B 1 8 ? -29.969 9.898 12.047 1 89.44 8 ILE B C 1
ATOM 2231 O O . ILE B 1 8 ? -29.766 9.789 10.828 1 89.44 8 ILE B O 1
ATOM 2235 N N . HIS B 1 9 ? -30.25 11.008 12.656 1 89.38 9 HIS B N 1
ATOM 2236 C CA . HIS B 1 9 ? -30.297 12.242 11.883 1 89.38 9 HIS B CA 1
ATOM 2237 C C . HIS B 1 9 ? -28.922 12.609 11.328 1 89.38 9 HIS B C 1
ATOM 2239 O O . HIS B 1 9 ? -28.812 13.047 10.188 1 89.38 9 HIS B O 1
ATOM 2245 N N . ILE B 1 10 ? -27.969 12.336 12.133 1 89.62 10 ILE B N 1
ATOM 2246 C CA . ILE B 1 10 ? -26.609 12.594 11.695 1 89.62 10 ILE B CA 1
ATOM 2247 C C . ILE B 1 10 ? -26.266 11.688 10.508 1 89.62 10 ILE B C 1
ATOM 2249 O O . ILE B 1 10 ? -25.672 12.141 9.523 1 89.62 10 ILE B O 1
ATOM 2253 N N . PHE B 1 11 ? -26.656 10.523 10.57 1 92.12 11 PHE B N 1
ATOM 2254 C CA . PHE B 1 11 ? -26.438 9.562 9.492 1 92.12 11 PHE B CA 1
ATOM 2255 C C . PHE B 1 11 ? -27.125 10.016 8.211 1 92.12 11 PHE B C 1
ATOM 2257 O O . PHE B 1 11 ? -26.531 10.016 7.137 1 92.12 11 PHE B O 1
ATOM 2264 N N . LYS B 1 12 ? -28.328 10.469 8.359 1 91.5 12 LYS B N 1
ATOM 2265 C CA . LYS B 1 12 ? -29.125 10.883 7.199 1 91.5 12 LYS B CA 1
ATOM 2266 C C . LYS B 1 12 ? -28.516 12.109 6.531 1 91.5 12 LYS B C 1
ATOM 2268 O O . LYS B 1 12 ? -28.453 12.188 5.305 1 91.5 12 LYS B O 1
ATOM 2273 N N . ILE B 1 13 ? -28.094 12.93 7.328 1 90.75 13 ILE B N 1
ATOM 2274 C CA . ILE B 1 13 ? -27.469 14.141 6.812 1 90.75 13 ILE B CA 1
ATOM 2275 C C . ILE B 1 13 ? -26.172 13.789 6.102 1 90.75 13 ILE B C 1
ATOM 2277 O O . ILE B 1 13 ? -25.906 14.258 4.996 1 90.75 13 ILE B O 1
ATOM 2281 N N . SER B 1 14 ? -25.453 12.953 6.754 1 90.81 14 SER B N 1
ATOM 2282 C CA . SER B 1 14 ? -24.188 12.531 6.164 1 90.81 14 SER B CA 1
ATOM 2283 C C . SER B 1 14 ? -24.406 11.797 4.848 1 90.81 14 SER B C 1
ATOM 2285 O O . SER B 1 14 ? -23.672 12.023 3.875 1 90.81 14 SER B O 1
ATOM 2287 N N . LEU B 1 15 ? -25.375 10.977 4.844 1 90.94 15 LEU B N 1
ATOM 2288 C CA . LEU B 1 15 ? -25.703 10.234 3.629 1 90.94 15 LEU B CA 1
ATOM 2289 C C . LEU B 1 15 ? -26.062 11.188 2.492 1 90.94 15 LEU B C 1
ATOM 2291 O O . LEU B 1 15 ? -25.531 11.07 1.387 1 90.94 15 LEU B O 1
ATOM 2295 N N . SER B 1 16 ? -26.859 12.141 2.807 1 91 16 SER B N 1
ATOM 2296 C CA . SER B 1 16 ? -27.312 13.117 1.812 1 91 16 SER B CA 1
ATOM 2297 C C . SER B 1 16 ? -26.156 13.961 1.305 1 91 16 SER B C 1
ATOM 2299 O O . SER B 1 16 ? -26.031 14.211 0.103 1 91 16 SER B O 1
ATOM 2301 N N . ASN B 1 17 ? -25.359 14.32 2.195 1 90.44 17 ASN B N 1
ATOM 2302 C CA . ASN B 1 17 ? -24.219 15.164 1.848 1 90.44 17 ASN B CA 1
ATOM 2303 C C . ASN B 1 17 ? -23.219 14.422 0.958 1 90.44 17 ASN B C 1
ATOM 2305 O O . ASN B 1 17 ? -22.672 15 0.025 1 90.44 17 ASN B O 1
ATOM 2309 N N . ASN B 1 18 ? -23.078 13.164 1.223 1 88.5 18 ASN B N 1
ATOM 2310 C CA . ASN B 1 18 ? -22.078 12.398 0.484 1 88.5 18 ASN B CA 1
ATOM 2311 C C . ASN B 1 18 ? -22.625 11.906 -0.854 1 88.5 18 ASN B C 1
ATOM 2313 O O . ASN B 1 18 ? -21.859 11.68 -1.793 1 88.5 18 ASN B O 1
ATOM 2317 N N . LEU B 1 19 ? -23.875 11.836 -0.962 1 87.19 19 LEU B N 1
ATOM 2318 C CA . LEU B 1 19 ? -24.5 11.406 -2.211 1 87.19 19 LEU B CA 1
ATOM 2319 C C . LEU B 1 19 ? -24.25 12.43 -3.316 1 87.19 19 LEU B C 1
ATOM 2321 O O . LEU B 1 19 ? -24.141 12.07 -4.488 1 87.19 19 LEU B O 1
ATOM 2325 N N . ILE B 1 20 ? -24.047 13.672 -2.932 1 84.75 20 ILE B N 1
ATOM 2326 C CA . ILE B 1 20 ? -23.781 14.742 -3.893 1 84.75 20 ILE B CA 1
ATOM 2327 C C . ILE B 1 20 ? -22.422 14.516 -4.551 1 84.75 20 ILE B C 1
ATOM 2329 O O . ILE B 1 20 ? -22.219 14.891 -5.707 1 84.75 20 ILE B O 1
ATOM 2333 N N . TYR B 1 21 ? -21.609 13.891 -3.852 1 84.31 21 TYR B N 1
ATOM 2334 C CA . TYR B 1 21 ? -20.25 13.695 -4.344 1 84.31 21 TYR B CA 1
ATOM 2335 C C . TYR B 1 21 ? -20.094 12.305 -4.945 1 84.31 21 TYR B C 1
ATOM 2337 O O . TYR B 1 21 ? -18.969 11.805 -5.086 1 84.31 21 TYR B O 1
ATOM 2345 N N . PHE B 1 22 ? -21.188 11.773 -5.305 1 83.69 22 PHE B N 1
ATOM 2346 C CA . PHE B 1 22 ? -21.234 10.414 -5.832 1 83.69 22 PHE B CA 1
ATOM 2347 C C . PHE B 1 22 ? -20.266 10.25 -6.996 1 83.69 22 PHE B C 1
ATOM 2349 O O . PHE B 1 22 ? -19.391 9.375 -6.973 1 83.69 22 PHE B O 1
ATOM 2356 N N . TRP B 1 23 ? -20.281 11.133 -7.863 1 76.75 23 TRP B N 1
ATOM 2357 C CA . TRP B 1 23 ? -19.469 11.047 -9.07 1 76.75 23 TRP B CA 1
ATOM 2358 C C . TRP B 1 23 ? -18 11.289 -8.75 1 76.75 23 TRP B C 1
ATOM 2360 O O . TRP B 1 23 ? -17.109 10.695 -9.383 1 76.75 23 TRP B O 1
ATOM 2370 N N . ASN B 1 24 ? -17.812 12.086 -7.797 1 80.69 24 ASN B N 1
ATOM 2371 C CA . ASN B 1 24 ? -16.453 12.352 -7.359 1 80.69 24 ASN B CA 1
ATOM 2372 C C . ASN B 1 24 ? -15.797 11.102 -6.789 1 80.69 24 ASN B C 1
ATOM 2374 O O . ASN B 1 24 ? -14.609 10.852 -7.035 1 80.69 24 ASN B O 1
ATOM 2378 N N . PHE B 1 25 ? -16.625 10.32 -6.188 1 82.81 25 PHE B N 1
ATOM 2379 C CA . PHE B 1 25 ? -16.094 9.094 -5.594 1 82.81 25 PHE B CA 1
ATOM 2380 C C . PHE B 1 25 ? -15.758 8.07 -6.668 1 82.81 25 PHE B C 1
ATOM 2382 O O . PHE B 1 25 ? -14.734 7.387 -6.586 1 82.81 25 PHE B O 1
ATOM 2389 N N . ILE B 1 26 ? -16.5 8.062 -7.652 1 81.06 26 ILE B N 1
ATOM 2390 C CA . ILE B 1 26 ? -16.281 7.113 -8.734 1 81.06 26 ILE B CA 1
ATOM 2391 C C . ILE B 1 26 ? -15.008 7.477 -9.484 1 81.06 26 ILE B C 1
ATOM 2393 O O . ILE B 1 26 ? -14.164 6.613 -9.742 1 81.06 26 ILE B O 1
ATOM 2397 N N . ILE B 1 27 ? -14.781 8.695 -9.695 1 75.19 27 ILE B N 1
ATOM 2398 C CA . ILE B 1 27 ? -13.633 9.164 -10.469 1 75.19 27 ILE B CA 1
ATOM 2399 C C . ILE B 1 27 ? -12.352 8.992 -9.656 1 75.19 27 ILE B C 1
ATOM 2401 O O . ILE B 1 27 ? -11.305 8.648 -10.203 1 75.19 27 ILE B O 1
ATOM 2405 N N . ARG B 1 28 ? -12.562 9.148 -8.414 1 76.38 28 ARG B N 1
ATOM 2406 C CA . ARG B 1 28 ? -11.422 9.047 -7.516 1 76.38 28 ARG B CA 1
ATOM 2407 C C . ARG B 1 28 ? -10.93 7.605 -7.418 1 76.38 28 ARG B C 1
ATOM 2409 O O . ARG B 1 28 ? -9.758 7.363 -7.117 1 76.38 28 ARG B O 1
ATOM 2416 N N . ASN B 1 29 ? -11.875 6.738 -7.82 1 81.44 29 ASN B N 1
ATOM 2417 C CA . ASN B 1 29 ? -11.5 5.336 -7.668 1 81.44 29 ASN B CA 1
ATOM 2418 C C . ASN B 1 29 ? -11.18 4.691 -9.016 1 81.44 29 ASN B C 1
ATOM 2420 O O . ASN B 1 29 ? -11.445 3.506 -9.219 1 81.44 29 ASN B O 1
ATOM 2424 N N . LEU B 1 30 ? -10.688 5.504 -9.898 1 81.56 30 LEU B N 1
ATOM 2425 C CA . LEU B 1 30 ? -10.234 4.973 -11.18 1 81.56 30 LEU B CA 1
ATOM 2426 C C . LEU B 1 30 ? -9.109 3.957 -10.984 1 81.56 30 LEU B C 1
ATOM 2428 O O . LEU B 1 30 ? -8.969 3.025 -11.781 1 81.56 30 LEU B O 1
ATOM 2432 N N . PHE B 1 31 ? -8.461 4.109 -9.945 1 81.06 31 PHE B N 1
ATOM 2433 C CA . PHE B 1 31 ? -7.398 3.174 -9.602 1 81.06 31 PHE B CA 1
ATOM 2434 C C . PHE B 1 31 ? -7.961 1.775 -9.375 1 81.06 31 PHE B C 1
ATOM 2436 O O . PHE B 1 31 ? -7.262 0.781 -9.57 1 81.06 31 PHE B O 1
ATOM 2443 N N . PHE B 1 32 ? -9.227 1.767 -9.055 1 90.62 32 PHE B N 1
ATOM 2444 C CA . PHE B 1 32 ? -9.898 0.492 -8.828 1 90.62 32 PHE B CA 1
ATOM 2445 C C . PHE B 1 32 ? -9.852 -0.371 -10.086 1 90.62 32 PHE B C 1
ATOM 2447 O O . PHE B 1 32 ? -9.477 -1.543 -10.023 1 90.62 32 PHE B O 1
ATOM 2454 N N . VAL B 1 33 ? -10.148 0.23 -11.156 1 90.88 33 VAL B N 1
ATOM 2455 C CA . VAL B 1 33 ? -10.141 -0.475 -12.43 1 90.88 33 VAL B CA 1
ATOM 2456 C C . VAL B 1 33 ? -8.719 -0.928 -12.758 1 90.88 33 VAL B C 1
ATOM 2458 O O . VAL B 1 33 ? -8.5 -2.076 -13.156 1 90.88 33 VAL B O 1
ATOM 2461 N N . PHE B 1 34 ? -7.855 -0.099 -12.523 1 88.69 34 PHE B N 1
ATOM 2462 C CA . PHE B 1 34 ? -6.461 -0.346 -12.859 1 88.69 34 PHE B CA 1
ATOM 2463 C C . PHE B 1 34 ? -5.898 -1.493 -12.031 1 88.69 34 PHE B C 1
ATOM 2465 O O . PHE B 1 34 ? -5.309 -2.43 -12.578 1 88.69 34 PHE B O 1
ATOM 2472 N N . ILE B 1 35 ? -6.125 -1.429 -10.781 1 88.81 35 ILE B N 1
ATOM 2473 C CA . ILE B 1 35 ? -5.504 -2.408 -9.898 1 88.81 35 ILE B CA 1
ATOM 2474 C C . ILE B 1 35 ? -6.109 -3.787 -10.148 1 88.81 35 ILE B C 1
ATOM 2476 O O . ILE B 1 35 ? -5.395 -4.793 -10.156 1 88.81 35 ILE B O 1
ATOM 2480 N N . ILE B 1 36 ? -7.371 -3.85 -10.398 1 93.75 36 ILE B N 1
ATOM 2481 C CA . ILE B 1 36 ? -7.996 -5.141 -10.672 1 93.75 36 ILE B CA 1
ATOM 2482 C C . ILE B 1 36 ? -7.492 -5.684 -12.008 1 93.75 36 ILE B C 1
ATOM 2484 O O . ILE B 1 36 ? -7.312 -6.891 -12.164 1 93.75 36 ILE B O 1
ATOM 2488 N N . TYR B 1 37 ? -7.312 -4.766 -12.945 1 92.56 37 TYR B N 1
ATOM 2489 C CA . TYR B 1 37 ? -6.754 -5.195 -14.219 1 92.56 37 TYR B CA 1
ATOM 2490 C C . TYR B 1 37 ? -5.367 -5.801 -14.039 1 92.56 37 TYR B C 1
ATOM 2492 O O . TYR B 1 37 ? -5.051 -6.832 -14.633 1 92.56 37 TYR B O 1
ATOM 2500 N N . ILE B 1 38 ? -4.574 -5.223 -13.242 1 89 38 ILE B N 1
ATOM 2501 C CA . ILE B 1 38 ? -3.238 -5.73 -12.945 1 89 38 ILE B CA 1
ATOM 2502 C C . ILE B 1 38 ? -3.34 -7.109 -12.305 1 89 38 ILE B C 1
ATOM 2504 O O . ILE B 1 38 ? -2.619 -8.031 -12.688 1 89 38 ILE B O 1
ATOM 2508 N N . PHE B 1 39 ? -4.215 -7.246 -11.375 1 91.5 39 PHE B N 1
ATOM 2509 C CA . PHE B 1 39 ? -4.41 -8.531 -10.719 1 91.5 39 PHE B CA 1
ATOM 2510 C C . PHE B 1 39 ? -4.887 -9.586 -11.719 1 91.5 39 PHE B C 1
ATOM 2512 O O . PHE B 1 39 ? -4.465 -10.742 -11.656 1 91.5 39 PHE B O 1
ATOM 2519 N N . LEU B 1 40 ? -5.73 -9.125 -12.609 1 92.88 40 LEU B N 1
ATOM 2520 C CA . LEU B 1 40 ? -6.207 -10.031 -13.648 1 92.88 40 LEU B CA 1
ATOM 2521 C C . LEU B 1 40 ? -5.051 -10.523 -14.508 1 92.88 40 LEU B C 1
ATOM 2523 O O . LEU B 1 40 ? -4.965 -11.711 -14.82 1 92.88 40 LEU B O 1
ATOM 2527 N N . MET B 1 41 ? -4.168 -9.617 -14.875 1 90.06 41 MET B N 1
ATOM 2528 C CA . MET B 1 41 ? -3.023 -9.961 -15.711 1 90.06 41 MET B CA 1
ATOM 2529 C C . MET B 1 41 ? -2.066 -10.883 -14.961 1 90.06 41 MET B C 1
ATOM 2531 O O . MET B 1 41 ? -1.549 -11.844 -15.531 1 90.06 41 MET B O 1
ATOM 2535 N N . LEU B 1 42 ? -1.867 -10.609 -13.734 1 86.5 42 LEU B N 1
ATOM 2536 C CA . LEU B 1 42 ? -0.973 -11.414 -12.906 1 86.5 42 LEU B CA 1
ATOM 2537 C C . LEU B 1 42 ? -1.52 -12.82 -12.727 1 86.5 42 LEU B C 1
ATOM 2539 O O . LEU B 1 42 ? -0.855 -13.797 -13.086 1 86.5 42 LEU B O 1
ATOM 2543 N N . TRP B 1 43 ? -2.736 -12.906 -12.211 1 88.5 43 TRP B N 1
ATOM 2544 C CA . TRP B 1 43 ? -3.326 -14.211 -11.914 1 88.5 43 TRP B CA 1
ATOM 2545 C C . TRP B 1 43 ? -3.668 -14.961 -13.195 1 88.5 43 TRP B C 1
ATOM 2547 O O . TRP B 1 43 ? -3.578 -16.188 -13.242 1 88.5 43 TRP B O 1
ATOM 2557 N N . GLY B 1 44 ? -4.094 -14.18 -14.18 1 90.06 44 GLY B N 1
ATOM 2558 C CA . GLY B 1 44 ? -4.312 -14.805 -15.469 1 90.06 44 GLY B CA 1
ATOM 2559 C C . GLY B 1 44 ? -3.082 -15.523 -16 1 90.06 44 GLY B C 1
ATOM 2560 O O . GLY B 1 44 ? -3.18 -16.641 -16.5 1 90.06 44 GLY B O 1
ATOM 2561 N N . ASN B 1 45 ? -1.979 -14.898 -15.875 1 84.94 45 ASN B N 1
ATOM 2562 C CA . ASN B 1 45 ? -0.73 -15.508 -16.312 1 84.94 45 ASN B CA 1
ATOM 2563 C C . ASN B 1 45 ? -0.354 -16.703 -15.453 1 84.94 45 ASN B C 1
ATOM 2565 O O . ASN B 1 45 ? 0.111 -17.719 -15.969 1 84.94 45 ASN B O 1
ATOM 2569 N N . ILE B 1 46 ? -0.504 -16.641 -14.172 1 82.5 46 ILE B N 1
ATOM 2570 C CA . ILE B 1 46 ? -0.183 -17.734 -13.258 1 82.5 46 ILE B CA 1
ATOM 2571 C C . ILE B 1 46 ? -1.088 -18.938 -13.547 1 82.5 46 ILE B C 1
ATOM 2573 O O . ILE B 1 46 ? -0.613 -20.062 -13.648 1 82.5 46 ILE B O 1
ATOM 2577 N N . TYR B 1 47 ? -2.352 -18.625 -13.656 1 85.44 47 TYR B N 1
ATOM 2578 C CA . TYR B 1 47 ? -3.299 -19.688 -13.938 1 85.44 47 TYR B CA 1
ATOM 2579 C C . TYR B 1 47 ? -3.07 -20.266 -15.328 1 85.44 47 TYR B C 1
ATOM 2581 O O . TYR B 1 47 ? -3.289 -21.453 -15.562 1 85.44 47 TYR B O 1
ATOM 2589 N N . GLY B 1 48 ? -2.752 -19.438 -16.234 1 83.69 48 GLY B N 1
ATOM 2590 C CA . GLY B 1 48 ? -2.453 -19.906 -17.578 1 83.69 48 GLY B CA 1
ATOM 2591 C C . GLY B 1 48 ? -1.298 -20.891 -17.625 1 83.69 48 GLY B C 1
ATOM 2592 O O . GLY B 1 48 ? -1.298 -21.828 -18.422 1 83.69 48 GLY B O 1
ATOM 2593 N N . GLN B 1 49 ? -0.39 -20.703 -16.75 1 77.69 49 GLN B N 1
ATOM 2594 C CA . GLN B 1 49 ? 0.788 -21.562 -16.719 1 77.69 49 GLN B CA 1
ATOM 2595 C C . GLN B 1 49 ? 0.537 -22.797 -15.859 1 77.69 49 GLN B C 1
ATOM 2597 O O . GLN B 1 49 ? 1.125 -23.859 -16.094 1 77.69 49 GLN B O 1
ATOM 2602 N N . LYS B 1 50 ? -0.319 -22.719 -14.867 1 67.12 50 LYS B N 1
ATOM 2603 C CA . LYS B 1 50 ? -0.321 -23.75 -13.844 1 67.12 50 LYS B CA 1
ATOM 2604 C C . LYS B 1 50 ? -1.672 -24.453 -13.773 1 67.12 50 LYS B C 1
ATOM 2606 O O . LYS B 1 50 ? -1.827 -25.453 -13.055 1 67.12 50 LYS B O 1
ATOM 2611 N N . GLY B 1 51 ? -2.559 -24.094 -14.445 1 72.81 51 GLY B N 1
ATOM 2612 C CA . GLY B 1 51 ? -3.836 -24.781 -14.461 1 72.81 51 GLY B CA 1
ATOM 2613 C C . GLY B 1 51 ? -4.98 -23.938 -13.938 1 72.81 51 GLY B C 1
ATOM 2614 O O . GLY B 1 51 ? -4.773 -22.797 -13.508 1 72.81 51 GLY B O 1
ATOM 2615 N N . ASP B 1 52 ? -6.098 -24.594 -13.797 1 79.81 52 ASP B N 1
ATOM 2616 C CA . ASP B 1 52 ? -7.332 -23.828 -13.703 1 79.81 52 ASP B CA 1
ATOM 2617 C C . ASP B 1 52 ? -7.715 -23.562 -12.242 1 79.81 52 ASP B C 1
ATOM 2619 O O . ASP B 1 52 ? -8.523 -22.688 -11.953 1 79.81 52 ASP B O 1
ATOM 2623 N N . ILE B 1 53 ? -7.07 -24.391 -11.32 1 81.94 53 ILE B N 1
ATOM 2624 C CA . ILE B 1 53 ? -7.492 -24.219 -9.93 1 81.94 53 ILE B CA 1
ATOM 2625 C C . ILE B 1 53 ? -6.262 -24.141 -9.023 1 81.94 53 ILE B C 1
ATOM 2627 O O . ILE B 1 53 ? -5.355 -24.969 -9.125 1 81.94 53 ILE B O 1
ATOM 2631 N N . ILE B 1 54 ? -6.242 -23.125 -8.234 1 80.12 54 ILE B N 1
ATOM 2632 C CA . ILE B 1 54 ? -5.211 -22.938 -7.219 1 80.12 54 ILE B CA 1
ATOM 2633 C C . ILE B 1 54 ? -5.859 -22.766 -5.848 1 80.12 54 ILE B C 1
ATOM 2635 O O . ILE B 1 54 ? -6.586 -21.797 -5.617 1 80.12 54 ILE B O 1
ATOM 2639 N N . SER B 1 55 ? -5.652 -23.703 -4.902 1 82.31 55 SER B N 1
ATOM 2640 C CA . SER B 1 55 ? -6.203 -23.672 -3.555 1 82.31 55 SER B CA 1
ATOM 2641 C C . SER B 1 55 ? -7.727 -23.562 -3.582 1 82.31 55 SER B C 1
ATOM 2643 O O . SER B 1 55 ? -8.305 -22.75 -2.857 1 82.31 55 SER B O 1
ATOM 2645 N N . GLY B 1 56 ? -8.359 -24.172 -4.535 1 84.06 56 GLY B N 1
ATOM 2646 C CA . GLY B 1 56 ? -9.812 -24.281 -4.617 1 84.06 56 GLY B CA 1
ATOM 2647 C C . GLY B 1 56 ? -10.469 -23.094 -5.293 1 84.06 56 GLY B C 1
ATOM 2648 O O . GLY B 1 56 ? -11.695 -23 -5.348 1 84.06 56 GLY B O 1
ATOM 2649 N N . LEU B 1 57 ? -9.656 -22.188 -5.832 1 91.31 57 LEU B N 1
ATOM 2650 C CA . LEU B 1 57 ? -10.211 -20.984 -6.445 1 91.31 57 LEU B CA 1
ATOM 2651 C C . LEU B 1 57 ? -9.852 -20.922 -7.926 1 91.31 57 LEU B C 1
ATOM 2653 O O . LEU B 1 57 ? -8.727 -21.234 -8.312 1 91.31 57 LEU B O 1
ATOM 2657 N N . THR B 1 58 ? -10.867 -20.609 -8.727 1 93.81 58 THR B N 1
ATOM 2658 C CA . THR B 1 58 ? -10.641 -20.328 -10.133 1 93.81 58 THR B CA 1
ATOM 2659 C C . THR B 1 58 ? -10.195 -18.875 -10.328 1 93.81 58 THR B C 1
ATOM 2661 O O . THR B 1 58 ? -10.25 -18.078 -9.398 1 93.81 58 THR B O 1
ATOM 2664 N N . LEU B 1 59 ? -9.766 -18.609 -11.523 1 94.19 59 LEU B N 1
ATOM 2665 C CA . LEU B 1 59 ? -9.398 -17.234 -11.844 1 94.19 59 LEU B CA 1
ATOM 2666 C C . LEU B 1 59 ? -10.578 -16.297 -11.641 1 94.19 59 LEU B C 1
ATOM 2668 O O . LEU B 1 59 ? -10.422 -15.203 -11.094 1 94.19 59 LEU B O 1
ATOM 2672 N N . ASN B 1 60 ? -11.766 -16.703 -12.078 1 96.75 60 ASN B N 1
ATOM 2673 C CA . ASN B 1 60 ? -12.992 -15.93 -11.898 1 96.75 60 ASN B CA 1
ATOM 2674 C C . ASN B 1 60 ? -13.234 -15.602 -10.43 1 96.75 60 ASN B C 1
ATOM 2676 O O . ASN B 1 60 ? -13.453 -14.445 -10.07 1 96.75 60 ASN B O 1
ATOM 2680 N N . LYS B 1 61 ? -13.055 -16.578 -9.594 1 95.81 61 LYS B N 1
ATOM 2681 C CA . LYS B 1 61 ? -13.352 -16.422 -8.172 1 95.81 61 LYS B CA 1
ATOM 2682 C C . LYS B 1 61 ? -12.312 -15.539 -7.484 1 95.81 61 LYS B C 1
ATOM 2684 O O . LYS B 1 61 ? -12.656 -14.719 -6.625 1 95.81 61 LYS B O 1
ATOM 2689 N N . ILE B 1 62 ? -11.07 -15.68 -7.887 1 95.19 62 ILE B N 1
ATOM 2690 C CA . ILE B 1 62 ? -10.031 -14.875 -7.258 1 95.19 62 ILE B CA 1
ATOM 2691 C C . ILE B 1 62 ? -10.234 -13.398 -7.609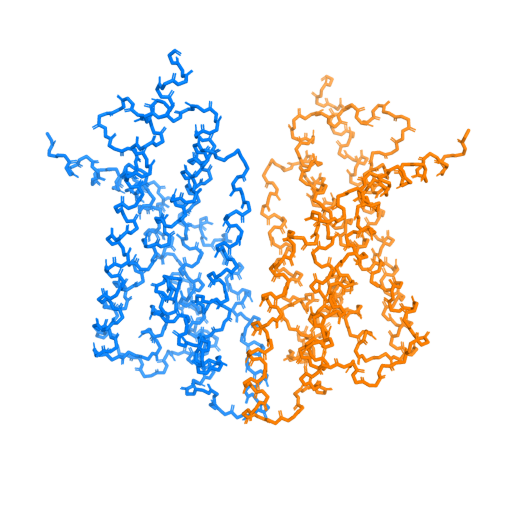 1 95.19 62 ILE B C 1
ATOM 2693 O O . ILE B 1 62 ? -10.102 -12.523 -6.75 1 95.19 62 ILE B O 1
ATOM 2697 N N . ILE B 1 63 ? -10.57 -13.102 -8.805 1 96.94 63 ILE B N 1
ATOM 2698 C CA . ILE B 1 63 ? -10.734 -11.719 -9.234 1 96.94 63 ILE B CA 1
ATOM 2699 C C . ILE B 1 63 ? -11.953 -11.102 -8.547 1 96.94 63 ILE B C 1
ATOM 2701 O O . ILE B 1 63 ? -11.891 -9.977 -8.055 1 96.94 63 ILE B O 1
ATOM 2705 N N . TRP B 1 64 ? -13.031 -11.828 -8.508 1 97.5 64 TRP B N 1
ATOM 2706 C CA . TRP B 1 64 ? -14.211 -11.336 -7.805 1 97.5 64 TRP B CA 1
ATOM 2707 C C . TRP B 1 64 ? -13.922 -11.133 -6.324 1 97.5 64 TRP B C 1
ATOM 2709 O O . TRP B 1 64 ? -14.398 -10.164 -5.719 1 97.5 64 TRP B O 1
ATOM 2719 N N . TYR B 1 65 ? -13.18 -12.086 -5.734 1 97.19 65 TYR B N 1
ATOM 2720 C CA . TYR B 1 65 ? -12.734 -11.93 -4.352 1 97.19 65 TYR B CA 1
ATOM 2721 C C . TYR B 1 65 ? -11.984 -10.617 -4.164 1 97.19 65 TYR B C 1
ATOM 2723 O O . TYR B 1 65 ? -12.273 -9.867 -3.23 1 97.19 65 TYR B O 1
ATOM 2731 N N . LEU B 1 66 ? -11.078 -10.344 -5.039 1 96.38 66 LEU B N 1
ATOM 2732 C CA . LEU B 1 66 ? -10.258 -9.148 -4.941 1 96.38 66 LEU B CA 1
ATOM 2733 C C . LEU B 1 66 ? -11.094 -7.891 -5.152 1 96.38 66 LEU B C 1
ATOM 2735 O O . LEU B 1 66 ? -10.82 -6.852 -4.551 1 96.38 66 LEU B O 1
ATOM 2739 N N . ILE B 1 67 ? -12.062 -7.945 -5.953 1 97.25 67 ILE B N 1
ATOM 2740 C CA . ILE B 1 67 ? -12.969 -6.82 -6.176 1 97.25 67 ILE B CA 1
ATOM 2741 C C . ILE B 1 67 ? -13.703 -6.484 -4.879 1 97.25 67 ILE B C 1
ATOM 2743 O O . ILE B 1 67 ? -13.797 -5.316 -4.496 1 97.25 67 ILE B O 1
ATOM 2747 N N . VAL B 1 68 ? -14.172 -7.496 -4.203 1 97.12 68 VAL B N 1
ATOM 2748 C CA . VAL B 1 68 ? -14.93 -7.281 -2.973 1 97.12 68 VAL B CA 1
ATOM 2749 C C . VAL B 1 68 ? -14.016 -6.684 -1.905 1 97.12 68 VAL B C 1
ATOM 2751 O O . VAL B 1 68 ? -14.391 -5.715 -1.237 1 97.12 68 VAL B O 1
ATOM 2754 N N . THR B 1 69 ? -12.836 -7.262 -1.75 1 96.06 69 THR B N 1
ATOM 2755 C CA . THR B 1 69 ? -11.93 -6.77 -0.718 1 96.06 69 THR B CA 1
ATOM 2756 C C . THR B 1 69 ? -11.492 -5.336 -1.02 1 96.06 69 THR B C 1
ATOM 2758 O O . THR B 1 69 ? -11.406 -4.504 -0.114 1 96.06 69 THR B O 1
ATOM 2761 N N . GLU B 1 70 ? -11.242 -5.055 -2.287 1 93.81 70 GLU B N 1
ATOM 2762 C CA . GLU B 1 70 ? -10.867 -3.697 -2.678 1 93.81 70 GLU B CA 1
ATOM 2763 C C . GLU B 1 70 ? -12.016 -2.723 -2.471 1 93.81 70 GLU B C 1
ATOM 2765 O O . GLU B 1 70 ? -11.797 -1.557 -2.133 1 93.81 70 GLU B O 1
ATOM 2770 N N . THR B 1 71 ? -13.219 -3.176 -2.734 1 95.69 71 THR B N 1
ATOM 2771 C CA . THR B 1 71 ? -14.406 -2.361 -2.492 1 95.69 71 THR B CA 1
ATOM 2772 C C . THR B 1 71 ? -14.469 -1.925 -1.031 1 95.69 71 THR B C 1
ATOM 2774 O O . THR B 1 71 ? -14.711 -0.751 -0.739 1 95.69 71 THR B O 1
ATOM 2777 N N . ILE B 1 72 ? -14.219 -2.854 -0.177 1 95.5 72 ILE B N 1
ATOM 2778 C CA . ILE B 1 72 ? -14.234 -2.559 1.252 1 95.5 72 ILE B CA 1
ATOM 2779 C C . ILE B 1 72 ? -13.141 -1.553 1.587 1 95.5 72 ILE B C 1
ATOM 2781 O O . ILE B 1 72 ? -13.391 -0.558 2.271 1 95.5 72 ILE B O 1
ATOM 2785 N N . ASN B 1 73 ? -12 -1.757 1.06 1 91.69 73 ASN B N 1
ATOM 2786 C CA . ASN B 1 73 ? -10.852 -0.9 1.342 1 91.69 73 ASN B CA 1
ATOM 2787 C C . ASN B 1 73 ? -11.078 0.522 0.839 1 91.69 73 ASN B C 1
ATOM 2789 O O . ASN B 1 73 ? -10.797 1.488 1.551 1 91.69 73 ASN B O 1
ATOM 2793 N N . LEU B 1 74 ? -11.602 0.648 -0.319 1 91.44 74 LEU B N 1
ATOM 2794 C CA . LEU B 1 74 ? -11.773 1.948 -0.957 1 91.44 74 LEU B CA 1
ATOM 2795 C C . LEU B 1 74 ? -12.953 2.699 -0.345 1 91.44 74 LEU B C 1
ATOM 2797 O O . LEU B 1 74 ? -13.109 3.904 -0.562 1 91.44 74 LEU B O 1
ATOM 2801 N N . SER B 1 75 ? -13.734 2.055 0.445 1 93.62 75 SER B N 1
ATOM 2802 C CA . SER B 1 75 ? -14.938 2.676 1.002 1 93.62 75 SER B CA 1
ATOM 2803 C C . SER B 1 75 ? -14.695 3.156 2.43 1 93.62 75 SER B C 1
ATOM 2805 O O . SER B 1 75 ? -15.609 3.676 3.076 1 93.62 75 SER B O 1
ATOM 2807 N N . ARG B 1 76 ? -13.516 2.984 2.863 1 92.19 76 ARG B N 1
ATOM 2808 C CA . ARG B 1 76 ? -13.203 3.391 4.23 1 92.19 76 ARG B CA 1
ATOM 2809 C C . ARG B 1 76 ? -13.273 4.906 4.379 1 92.19 76 ARG B C 1
ATOM 2811 O O . ARG B 1 76 ? -12.977 5.645 3.439 1 92.19 76 ARG B O 1
ATOM 2818 N N . SER B 1 77 ? -13.734 5.324 5.531 1 90.75 77 SER B N 1
ATOM 2819 C CA . SER B 1 77 ? -13.711 6.742 5.883 1 90.75 77 SER B CA 1
ATOM 2820 C C . SER B 1 77 ? -12.359 7.145 6.469 1 90.75 77 SER B C 1
ATOM 2822 O O . SER B 1 77 ? -11.688 6.332 7.109 1 90.75 77 SER B O 1
ATOM 2824 N N . ASN B 1 78 ? -11.93 8.336 6.199 1 84.81 78 ASN B N 1
ATOM 2825 C CA . ASN B 1 78 ? -10.656 8.82 6.719 1 84.81 78 ASN B CA 1
ATOM 2826 C C . ASN B 1 78 ? -10.844 9.648 7.984 1 84.81 78 ASN B C 1
ATOM 2828 O O . ASN B 1 78 ? -10.023 10.508 8.297 1 84.81 78 ASN B O 1
ATOM 2832 N N . PHE B 1 79 ? -11.836 9.414 8.641 1 87.88 79 PHE B N 1
ATOM 2833 C CA . PHE B 1 79 ? -12.156 10.211 9.812 1 87.88 79 PHE B CA 1
ATOM 2834 C C . PHE B 1 79 ? -11.086 10.07 10.883 1 87.88 79 PHE B C 1
ATOM 2836 O O . PHE B 1 79 ? -10.938 10.945 11.742 1 87.88 79 PHE B O 1
ATOM 2843 N N . HIS B 1 80 ? -10.375 8.961 10.867 1 89.56 80 HIS B N 1
ATOM 2844 C CA . HIS B 1 80 ? -9.328 8.742 11.859 1 89.56 80 HIS B CA 1
ATOM 2845 C C . HIS B 1 80 ? -8.273 9.844 11.805 1 89.56 80 HIS B C 1
ATOM 2847 O O . HIS B 1 80 ? -7.684 10.195 12.828 1 89.56 80 HIS B O 1
ATOM 2853 N N . ILE B 1 81 ? -8.141 10.438 10.672 1 86.19 81 ILE B N 1
ATOM 2854 C CA . ILE B 1 81 ? -7.18 11.531 10.523 1 86.19 81 ILE B CA 1
ATOM 2855 C C . ILE B 1 81 ? -7.668 12.758 11.289 1 86.19 81 ILE B C 1
ATOM 2857 O O . ILE B 1 81 ? -6.91 13.359 12.055 1 86.19 81 ILE B O 1
ATOM 2861 N N . GLN B 1 82 ? -8.891 13.047 11.086 1 87.06 82 GLN B N 1
ATOM 2862 C CA . GLN B 1 82 ? -9.492 14.195 11.773 1 87.06 82 GLN B CA 1
ATOM 2863 C C . GLN B 1 82 ? -9.461 14.008 13.289 1 87.06 82 GLN B C 1
ATOM 2865 O O . GLN B 1 82 ? -9.148 14.945 14.031 1 87.06 82 GLN B O 1
ATOM 2870 N N . ILE B 1 83 ? -9.766 12.867 13.695 1 90.56 83 ILE B N 1
ATOM 2871 C CA . ILE B 1 83 ? -9.789 12.586 15.125 1 90.56 83 ILE B CA 1
ATOM 2872 C C . ILE B 1 83 ? -8.391 12.758 15.711 1 90.56 83 ILE B C 1
ATOM 2874 O O . ILE B 1 83 ? -8.219 13.398 16.75 1 90.56 83 ILE B O 1
ATOM 2878 N N . SER B 1 84 ? -7.414 12.148 15.039 1 90.56 84 SER B N 1
ATOM 2879 C CA . SER B 1 84 ? -6.035 12.289 15.492 1 90.56 84 SER B CA 1
ATOM 2880 C C . SER B 1 84 ? -5.625 13.758 15.57 1 90.56 84 SER B C 1
ATOM 2882 O O . SER B 1 84 ? -5.012 14.18 16.562 1 90.56 84 SER B O 1
ATOM 2884 N N . ASP B 1 85 ? -6.027 14.5 14.633 1 87.25 85 ASP B N 1
ATOM 2885 C CA . ASP B 1 85 ? -5.707 15.922 14.594 1 87.25 85 ASP B CA 1
ATOM 2886 C C . ASP B 1 85 ? -6.434 16.688 15.695 1 87.25 85 ASP B C 1
ATOM 2888 O O . ASP B 1 85 ? -5.855 17.562 16.344 1 87.25 85 ASP B O 1
ATOM 2892 N N . ASP B 1 86 ? -7.676 16.328 15.922 1 88.25 86 ASP B N 1
ATOM 2893 C CA . ASP B 1 86 ? -8.477 16.984 16.953 1 88.25 86 ASP B CA 1
ATOM 2894 C C . ASP B 1 86 ? -7.883 16.719 18.344 1 88.25 86 ASP B C 1
ATOM 2896 O O . ASP B 1 86 ? -7.84 17.625 19.172 1 88.25 86 ASP B O 1
ATOM 2900 N N . VAL B 1 87 ? -7.461 15.57 18.547 1 89.88 87 VAL B N 1
ATOM 2901 C CA . VAL B 1 87 ? -6.887 15.203 19.828 1 89.88 87 VAL B CA 1
ATOM 2902 C C . VAL B 1 87 ? -5.574 15.953 20.047 1 89.88 87 VAL B C 1
ATOM 2904 O O . VAL B 1 87 ? -5.359 16.562 21.094 1 89.88 87 VAL B O 1
ATOM 2907 N N . LYS B 1 88 ? -4.766 16.031 19.062 1 88.25 88 LYS B N 1
ATOM 2908 C CA . LYS B 1 88 ? -3.439 16.625 19.172 1 88.25 88 LYS B CA 1
ATOM 2909 C C . LYS B 1 88 ? -3.535 18.156 19.297 1 88.25 88 LYS B C 1
ATOM 2911 O O . LYS B 1 88 ? -2.758 18.766 20.016 1 88.25 88 LYS B O 1
ATOM 2916 N N . SER B 1 89 ? -4.465 18.719 18.562 1 86.88 89 SER B N 1
ATOM 2917 C CA . SER B 1 89 ? -4.629 20.156 18.594 1 86.88 89 SER B CA 1
ATOM 2918 C C . SER B 1 89 ? -5.441 20.609 19.797 1 86.88 89 SER B C 1
ATOM 2920 O O . SER B 1 89 ? -5.492 21.797 20.125 1 86.88 89 SER B O 1
ATOM 2922 N N . GLY B 1 90 ? -6.145 19.672 20.422 1 85.19 90 GLY B N 1
ATOM 2923 C CA . GLY B 1 90 ? -7 20 21.547 1 85.19 90 GLY B CA 1
ATOM 2924 C C . GLY B 1 90 ? -8.422 20.344 21.141 1 85.19 90 GLY B C 1
ATOM 2925 O O . GLY B 1 90 ? -9.281 20.562 22 1 85.19 90 GLY B O 1
ATOM 2926 N N . ALA B 1 91 ? -8.711 20.406 19.922 1 86.69 91 ALA B N 1
ATOM 2927 C CA . ALA B 1 91 ? -10.039 20.734 19.406 1 86.69 91 ALA B CA 1
ATOM 2928 C C . ALA B 1 91 ? -11.078 19.719 19.859 1 86.69 91 ALA B C 1
ATOM 2930 O O . ALA B 1 91 ? -12.281 19.984 19.812 1 86.69 91 ALA B O 1
ATOM 2931 N N . ILE B 1 92 ? -10.617 18.562 20.281 1 87.31 92 ILE B N 1
ATOM 2932 C CA . ILE B 1 92 ? -11.508 17.5 20.734 1 87.31 92 ILE B CA 1
ATOM 2933 C C . ILE B 1 92 ? -12.266 17.953 21.984 1 87.31 92 ILE B C 1
ATOM 2935 O O . ILE B 1 92 ? -13.312 17.406 22.328 1 87.31 92 ILE B O 1
ATOM 2939 N N . ALA B 1 93 ? -11.758 18.922 22.672 1 81.44 93 ALA B N 1
ATOM 2940 C CA . ALA B 1 93 ? -12.398 19.469 23.875 1 81.44 93 ALA B CA 1
ATOM 2941 C C . ALA B 1 93 ? -13.781 20.031 23.562 1 81.44 93 ALA B C 1
ATOM 2943 O O . ALA B 1 93 ? -14.703 19.922 24.375 1 81.44 93 ALA B O 1
ATOM 2944 N N . TYR B 1 94 ? -13.875 20.531 22.375 1 77.44 94 TYR B N 1
ATOM 2945 C CA . TYR B 1 94 ? -15.172 21.047 21.953 1 77.44 94 TYR B CA 1
ATOM 2946 C C . TYR B 1 94 ? -16.188 19.922 21.797 1 77.44 94 TYR B C 1
ATOM 2948 O O . TYR B 1 94 ? -17.375 20.109 22.094 1 77.44 94 TYR B O 1
ATOM 2956 N N . GLY B 1 95 ? -15.75 18.766 21.484 1 73.06 95 GLY B N 1
ATOM 2957 C CA . GLY B 1 95 ? -16.609 17.609 21.297 1 73.06 95 GLY B CA 1
ATOM 2958 C C . GLY B 1 95 ? -17 16.938 22.594 1 73.06 95 GLY B C 1
ATOM 2959 O O . GLY B 1 95 ? -18.094 16.375 22.703 1 73.06 95 GLY B O 1
ATOM 2960 N N . ILE B 1 96 ? -16.156 17.078 23.516 1 74.12 96 ILE B N 1
ATOM 2961 C CA . ILE B 1 96 ? -16.375 16.438 24.797 1 74.12 96 ILE B CA 1
ATOM 2962 C C . ILE B 1 96 ? -17.531 17.125 25.531 1 74.12 96 ILE B C 1
ATOM 2964 O O . ILE B 1 96 ? -18.297 16.484 26.25 1 74.12 96 ILE B O 1
ATOM 2968 N N . ASN B 1 97 ? -17.703 18.375 25.219 1 73.88 97 ASN B N 1
ATOM 2969 C CA . ASN B 1 97 ? -18.688 19.172 25.953 1 73.88 97 ASN B CA 1
ATOM 2970 C C . ASN B 1 97 ? -20.031 19.172 25.25 1 73.88 97 ASN B C 1
ATOM 2972 O O . ASN B 1 97 ? -20.984 19.797 25.734 1 73.88 97 ASN B O 1
ATOM 2976 N N . LYS B 1 98 ? -20.078 18.406 24.281 1 76.19 98 LYS B N 1
ATOM 2977 C CA . LYS B 1 98 ? -21.344 18.344 23.547 1 76.19 98 LYS B CA 1
ATOM 2978 C C . LYS B 1 98 ? -22.25 17.266 24.141 1 76.19 98 LYS B C 1
ATOM 2980 O O . LYS B 1 98 ? -21.797 16.359 24.828 1 76.19 98 LYS B O 1
ATOM 2985 N N . PRO B 1 99 ? -23.531 17.391 23.828 1 76.75 99 PRO B N 1
ATOM 2986 C CA . PRO B 1 99 ? -24.516 16.484 24.422 1 76.75 99 PRO B CA 1
ATOM 2987 C C . PRO B 1 99 ? -24.578 15.133 23.719 1 76.75 99 PRO B C 1
ATOM 2989 O O . PRO B 1 99 ? -25.641 14.523 23.641 1 76.75 99 PRO B O 1
ATOM 2992 N N . TYR B 1 100 ? -23.562 14.867 22.984 1 80.44 100 TYR B N 1
ATOM 2993 C CA . TYR B 1 100 ? -23.484 13.555 22.344 1 80.44 100 TYR B CA 1
ATOM 2994 C C . TYR B 1 100 ? -22.094 12.945 22.516 1 80.44 100 TYR B C 1
ATOM 2996 O O . TYR B 1 100 ? -21.156 13.641 22.891 1 80.44 100 TYR B O 1
ATOM 3004 N N . ASN B 1 101 ? -22.094 11.625 22.422 1 86.81 101 ASN B N 1
ATOM 3005 C CA . ASN B 1 101 ? -20.812 10.938 22.453 1 86.81 101 ASN B CA 1
ATOM 3006 C C . ASN B 1 101 ? -20.016 11.172 21.188 1 86.81 101 ASN B C 1
ATOM 3008 O O . ASN B 1 101 ? -20.5 10.898 20.078 1 86.81 101 ASN B O 1
ATOM 3012 N N . TYR B 1 102 ? -18.906 11.664 21.344 1 88.06 102 TYR B N 1
ATOM 3013 C CA . TYR B 1 102 ? -18.062 12.062 20.219 1 88.06 102 TYR B CA 1
ATOM 3014 C C . TYR B 1 102 ? -17.797 10.883 19.297 1 88.06 102 TYR B C 1
ATOM 3016 O O . TYR B 1 102 ? -17.844 11.023 18.078 1 88.06 102 TYR B O 1
ATOM 3024 N N . VAL B 1 103 ? -17.516 9.773 19.891 1 89.94 103 VAL B N 1
ATOM 3025 C CA . VAL B 1 103 ? -17.203 8.578 19.109 1 89.94 103 VAL B CA 1
ATOM 3026 C C . VAL B 1 103 ? -18.422 8.156 18.297 1 89.94 103 VAL B C 1
ATOM 3028 O O . VAL B 1 103 ? -18.312 7.855 17.109 1 89.94 103 VAL B O 1
ATOM 3031 N N . LEU B 1 104 ? -19.547 8.18 18.844 1 89.5 104 LEU B N 1
ATOM 3032 C CA . LEU B 1 104 ? -20.781 7.805 18.172 1 89.5 104 LEU B CA 1
ATOM 3033 C C . LEU B 1 104 ? -21.141 8.82 17.094 1 89.5 104 LEU B C 1
ATOM 3035 O O . LEU B 1 104 ? -21.656 8.453 16.031 1 89.5 104 LEU B O 1
ATOM 3039 N N . TYR B 1 105 ? -20.844 10.031 17.422 1 88.75 105 TYR B N 1
ATOM 3040 C CA . TYR B 1 105 ? -21.047 11.07 16.406 1 88.75 105 TYR B CA 1
ATOM 3041 C C . TYR B 1 105 ? -20.188 10.797 15.172 1 88.75 105 TYR B C 1
ATOM 3043 O O . TYR B 1 105 ? -20.688 10.836 14.047 1 88.75 105 TYR B O 1
ATOM 3051 N N . CYS B 1 106 ? -18.953 10.484 15.438 1 90.56 106 CYS B N 1
ATOM 3052 C CA . CYS B 1 106 ? -18.031 10.203 14.344 1 90.56 106 CYS B CA 1
ATOM 3053 C C . CYS B 1 106 ? -18.469 8.969 13.562 1 90.56 106 CYS B C 1
ATOM 3055 O O . CYS B 1 106 ? -18.359 8.93 12.336 1 90.56 106 CYS B O 1
ATOM 3057 N N . PHE B 1 107 ? -18.969 8.078 14.289 1 93.25 107 PHE B N 1
ATOM 3058 C CA . PHE B 1 107 ? -19.391 6.832 13.648 1 93.25 107 PHE B CA 1
ATOM 3059 C C . PHE B 1 107 ? -20.562 7.07 12.711 1 93.25 107 PHE B C 1
ATOM 3061 O O . PHE B 1 107 ? -20.516 6.684 11.539 1 93.25 107 PHE B O 1
ATOM 3068 N N . PHE B 1 108 ? -21.594 7.691 13.133 1 91.44 108 PHE B N 1
ATOM 3069 C CA . PHE B 1 108 ? -22.781 7.875 12.328 1 91.44 108 PHE B CA 1
ATOM 3070 C C . PHE B 1 108 ? -22.516 8.805 11.156 1 91.44 108 PHE B C 1
ATOM 3072 O O . PHE B 1 108 ? -23.094 8.641 10.078 1 91.44 108 PHE B O 1
ATOM 3079 N N . ASN B 1 109 ? -21.688 9.719 11.406 1 91 109 ASN B N 1
ATOM 3080 C CA . ASN B 1 109 ? -21.25 10.57 10.297 1 91 109 ASN B CA 1
ATOM 3081 C C . ASN B 1 109 ? -20.469 9.781 9.25 1 91 109 ASN B C 1
ATOM 3083 O O . ASN B 1 109 ? -20.719 9.922 8.055 1 91 109 ASN B O 1
ATOM 3087 N N . SER B 1 110 ? -19.625 8.906 9.688 1 93.31 110 SER B N 1
ATOM 3088 C CA . SER B 1 110 ? -18.812 8.094 8.797 1 93.31 110 SER B CA 1
ATOM 3089 C C . SER B 1 110 ? -19.656 7.023 8.102 1 93.31 110 SER B C 1
ATOM 3091 O O . SER B 1 110 ? -19.359 6.641 6.965 1 93.31 110 SER B O 1
ATOM 3093 N N . LEU B 1 111 ? -20.625 6.605 8.828 1 93.25 111 LEU B N 1
ATOM 3094 C CA . LEU B 1 111 ? -21.484 5.578 8.258 1 93.25 111 LEU B CA 1
ATOM 3095 C C . LEU B 1 111 ? -22.172 6.082 6.988 1 93.25 111 LEU B C 1
ATOM 3097 O O . LEU B 1 111 ? -22.344 5.32 6.035 1 93.25 111 LEU B O 1
ATOM 3101 N N . GLY B 1 112 ? -22.594 7.332 7.023 1 92.06 112 GLY B N 1
ATOM 3102 C CA . GLY B 1 112 ? -23.141 7.922 5.812 1 92.06 112 GLY B CA 1
ATOM 3103 C C . GLY B 1 112 ? -22.156 7.941 4.66 1 92.06 112 GLY B C 1
ATOM 3104 O O . GLY B 1 112 ? -22.516 7.605 3.527 1 92.06 112 GLY B O 1
ATOM 3105 N N . GLU B 1 113 ? -20.969 8.234 4.973 1 92.94 113 GLU B N 1
ATOM 3106 C CA . GLU B 1 113 ? -19.922 8.273 3.965 1 92.94 113 GLU B CA 1
ATOM 3107 C C . GLU B 1 113 ? -19.609 6.875 3.438 1 92.94 113 GLU B C 1
ATOM 3109 O O . GLU B 1 113 ? -19.516 6.668 2.227 1 92.94 113 GLU B O 1
ATOM 3114 N N . ILE B 1 114 ? -19.469 5.949 4.32 1 94.44 114 ILE B N 1
ATOM 3115 C CA . ILE B 1 114 ? -19.125 4.57 3.98 1 94.44 114 ILE B CA 1
ATOM 3116 C C . ILE B 1 114 ? -20.234 3.967 3.109 1 94.44 114 ILE B C 1
ATOM 3118 O O . ILE B 1 114 ? -19.938 3.303 2.109 1 94.44 114 ILE B O 1
ATOM 3122 N N . ALA B 1 115 ? -21.406 4.277 3.479 1 93.56 115 ALA B N 1
ATOM 3123 C CA . ALA B 1 115 ? -22.547 3.727 2.74 1 93.56 115 ALA B CA 1
ATOM 3124 C C . ALA B 1 115 ? -22.531 4.203 1.29 1 93.56 115 ALA B C 1
ATOM 3126 O O . ALA B 1 115 ? -22.734 3.406 0.369 1 93.56 115 ALA B O 1
ATOM 3127 N N . VAL B 1 116 ? -22.312 5.414 1.109 1 93.38 116 VAL B N 1
ATOM 3128 C CA . VAL B 1 116 ? -22.312 5.973 -0.239 1 93.38 116 VAL B CA 1
ATOM 3129 C C . VAL B 1 116 ? -21.125 5.438 -1.023 1 93.38 116 VAL B C 1
ATOM 3131 O O . VAL B 1 116 ? -21.266 5.008 -2.17 1 93.38 116 VAL B O 1
ATOM 3134 N N . LYS B 1 117 ? -20 5.379 -0.394 1 93.75 117 LYS B N 1
ATOM 3135 C CA . LYS B 1 117 ? -18.781 4.879 -1.046 1 93.75 117 LYS B CA 1
ATOM 3136 C C . LYS B 1 117 ? -18.922 3.396 -1.391 1 93.75 117 LYS B C 1
ATOM 3138 O O . LYS B 1 117 ? -18.516 2.965 -2.469 1 93.75 117 LYS B O 1
ATOM 3143 N N . LEU B 1 118 ? -19.469 2.689 -0.459 1 94.5 118 LEU B N 1
ATOM 3144 C CA . LEU B 1 118 ? -19.703 1.272 -0.716 1 94.5 118 LEU B CA 1
ATOM 3145 C C . LEU B 1 118 ? -20.609 1.081 -1.92 1 94.5 118 LEU B C 1
ATOM 3147 O O . LEU B 1 118 ? -20.344 0.248 -2.787 1 94.5 118 LEU B O 1
ATOM 3151 N N . GLY B 1 119 ? -21.672 1.847 -1.919 1 93.5 119 GLY B N 1
ATOM 3152 C CA . GLY B 1 119 ? -22.578 1.768 -3.053 1 93.5 119 GLY B CA 1
ATOM 3153 C C . GLY B 1 119 ? -21.906 2.074 -4.379 1 93.5 119 GLY B C 1
ATOM 3154 O O . GLY B 1 119 ? -22.062 1.328 -5.348 1 93.5 119 GLY B O 1
ATOM 3155 N N . CYS B 1 120 ? -21.172 3.08 -4.398 1 93.38 120 CYS B N 1
ATOM 3156 C CA . CYS B 1 120 ? -20.453 3.498 -5.602 1 93.38 120 CYS B CA 1
ATOM 3157 C C . CYS B 1 120 ? -19.453 2.439 -6.035 1 93.38 120 CYS B C 1
ATOM 3159 O O . CYS B 1 120 ? -19.422 2.045 -7.199 1 93.38 120 CYS B O 1
ATOM 3161 N N . ASN B 1 121 ? -18.703 1.966 -5.117 1 94.12 121 ASN B N 1
ATOM 3162 C CA . ASN B 1 121 ? -17.641 1.021 -5.43 1 94.12 121 ASN B CA 1
ATOM 3163 C C . ASN B 1 121 ? -18.188 -0.357 -5.777 1 94.12 121 ASN B C 1
ATOM 3165 O O . ASN B 1 121 ? -17.594 -1.089 -6.57 1 94.12 121 ASN B O 1
ATOM 3169 N N . MET B 1 122 ? -19.297 -0.653 -5.172 1 94.44 122 MET B N 1
ATOM 3170 C CA . MET B 1 122 ? -19.938 -1.918 -5.531 1 94.44 122 MET B CA 1
ATOM 3171 C C . MET B 1 122 ? -20.406 -1.899 -6.984 1 94.44 122 MET B C 1
ATOM 3173 O O . MET B 1 122 ? -20.219 -2.879 -7.707 1 94.44 122 MET B O 1
ATOM 3177 N N . ILE B 1 123 ? -20.984 -0.818 -7.363 1 94 123 ILE B N 1
ATOM 3178 C CA . ILE B 1 123 ? -21.438 -0.684 -8.742 1 94 123 ILE B CA 1
ATOM 3179 C C . ILE B 1 123 ? -20.234 -0.76 -9.688 1 94 123 ILE B C 1
ATOM 3181 O O . ILE B 1 123 ? -20.25 -1.53 -10.648 1 94 123 ILE B O 1
ATOM 3185 N N . LEU B 1 124 ? -19.266 -0.029 -9.375 1 94.19 124 LEU B N 1
ATOM 3186 C CA . LEU B 1 124 ? -18.062 -0.033 -10.195 1 94.19 124 LEU B CA 1
ATOM 3187 C C . LEU B 1 124 ? -17.438 -1.42 -10.227 1 94.19 124 LEU B C 1
ATOM 3189 O O . LEU B 1 124 ? -17.016 -1.895 -11.289 1 94.19 124 LEU B O 1
ATOM 3193 N N . GLY B 1 125 ? -17.359 -2.053 -9.078 1 96 125 GLY B N 1
ATOM 3194 C CA . GLY B 1 125 ? -16.797 -3.393 -8.984 1 96 125 GLY B CA 1
ATOM 3195 C C . GLY B 1 125 ? -17.562 -4.414 -9.805 1 96 125 GLY B C 1
ATOM 3196 O O . GLY B 1 125 ? -16.969 -5.27 -10.461 1 96 125 GLY B O 1
ATOM 3197 N N . ILE B 1 126 ? -18.844 -4.316 -9.766 1 95.75 126 ILE B N 1
ATOM 3198 C CA . ILE B 1 126 ? -19.688 -5.23 -10.539 1 95.75 126 ILE B CA 1
ATOM 3199 C C . ILE B 1 126 ? -19.422 -5.043 -12.031 1 95.75 126 ILE B C 1
ATOM 3201 O O . ILE B 1 126 ? -19.25 -6.02 -12.766 1 95.75 126 ILE B O 1
ATOM 3205 N N . ILE B 1 127 ? -19.328 -3.838 -12.453 1 96 127 ILE B N 1
ATOM 3206 C CA . ILE B 1 127 ? -19.047 -3.545 -13.852 1 96 127 ILE B CA 1
ATOM 3207 C C . ILE B 1 127 ? -17.672 -4.102 -14.234 1 96 127 ILE B C 1
ATOM 3209 O O . ILE B 1 127 ? -17.531 -4.77 -15.258 1 96 127 ILE B O 1
ATOM 3213 N N . ILE B 1 128 ? -16.719 -3.885 -13.406 1 96.38 128 ILE B N 1
ATOM 3214 C CA . ILE B 1 128 ? -15.359 -4.355 -13.641 1 96.38 128 ILE B CA 1
ATOM 3215 C C . ILE B 1 128 ? -15.352 -5.879 -13.727 1 96.38 128 ILE B C 1
ATOM 3217 O O . ILE B 1 128 ? -14.758 -6.449 -14.648 1 96.38 128 ILE B O 1
ATOM 3221 N N . GLY B 1 129 ? -15.992 -6.531 -12.781 1 97.12 129 GLY B N 1
ATOM 3222 C CA . GLY B 1 129 ? -16.016 -7.984 -12.734 1 97.12 129 GLY B CA 1
ATOM 3223 C C . GLY B 1 129 ? -16.656 -8.617 -13.953 1 97.12 129 GLY B C 1
ATOM 3224 O O . GLY B 1 129 ? -16.094 -9.531 -14.555 1 97.12 129 GLY B O 1
ATOM 3225 N N . ILE B 1 130 ? -17.781 -8.102 -14.32 1 97 130 ILE B N 1
ATOM 3226 C CA . ILE B 1 130 ? -18.5 -8.641 -15.477 1 97 130 ILE B CA 1
ATOM 3227 C C . ILE B 1 130 ? -17.672 -8.414 -16.734 1 97 130 ILE B C 1
ATOM 3229 O O . ILE B 1 130 ? -17.547 -9.32 -17.562 1 97 130 ILE B O 1
ATOM 3233 N N . CYS B 1 131 ? -17.062 -7.27 -16.859 1 96.81 131 CYS B N 1
ATOM 3234 C CA . CYS B 1 131 ? -16.297 -6.934 -18.047 1 96.81 131 CYS B CA 1
ATOM 3235 C C . CYS B 1 131 ? -15.016 -7.766 -18.125 1 96.81 131 CYS B C 1
ATOM 3237 O O . CYS B 1 131 ? -14.602 -8.172 -19.203 1 96.81 131 CYS B O 1
ATOM 3239 N N . PHE B 1 132 ? -14.453 -8.039 -17.031 1 96.19 132 PHE B N 1
ATOM 3240 C CA . PHE B 1 132 ? -13.117 -8.625 -17.031 1 96.19 132 PHE B CA 1
ATOM 3241 C C . PHE B 1 132 ? -13.195 -10.148 -17.016 1 96.19 132 PHE B C 1
ATOM 3243 O O . PHE B 1 132 ? -12.43 -10.82 -17.719 1 96.19 132 PHE B O 1
ATOM 3250 N N . VAL B 1 133 ? -14.031 -10.719 -16.188 1 96.19 133 VAL B N 1
ATOM 3251 C CA . VAL B 1 133 ? -13.984 -12.172 -16.031 1 96.19 133 VAL B CA 1
ATOM 3252 C C . VAL B 1 133 ? -15.391 -12.75 -16.156 1 96.19 133 VAL B C 1
ATOM 3254 O O . VAL B 1 133 ? -15.594 -13.953 -15.992 1 96.19 133 VAL B O 1
ATOM 3257 N N . GLY B 1 134 ? -16.406 -11.938 -16.469 1 96.75 134 GLY B N 1
ATOM 3258 C CA . GLY B 1 134 ? -17.781 -12.391 -16.562 1 96.75 134 GLY B CA 1
ATOM 3259 C C . GLY B 1 134 ? -18.484 -12.477 -15.219 1 96.75 134 GLY B C 1
ATOM 3260 O O . GLY B 1 134 ? -17.953 -12 -14.211 1 96.75 134 GLY B O 1
ATOM 3261 N N . PHE B 1 135 ? -19.609 -13.086 -15.188 1 96.69 135 PHE B N 1
ATOM 3262 C CA . PHE B 1 135 ? -20.391 -13.211 -13.969 1 96.69 135 PHE B CA 1
ATOM 3263 C C . PHE B 1 135 ? -19.703 -14.141 -12.977 1 96.69 135 PHE B C 1
ATOM 3265 O O . PHE B 1 135 ? -18.984 -15.055 -13.375 1 96.69 135 PHE B O 1
ATOM 3272 N N . LEU B 1 136 ? -19.922 -13.852 -11.758 1 95.94 136 LEU B N 1
ATOM 3273 C CA . LEU B 1 136 ? -19.344 -14.688 -10.711 1 95.94 136 LEU B CA 1
ATOM 3274 C C . LEU B 1 136 ? -19.859 -16.125 -10.805 1 95.94 136 LEU B C 1
ATOM 3276 O O . LEU B 1 136 ? -21.078 -16.344 -10.797 1 95.94 136 LEU B O 1
ATOM 3280 N N . GLU B 1 137 ? -18.922 -17.047 -10.875 1 94.12 137 GLU B N 1
ATOM 3281 C CA . GLU B 1 137 ? -19.25 -18.469 -11 1 94.12 137 GLU B CA 1
ATOM 3282 C C . GLU B 1 137 ? -20 -18.969 -9.758 1 94.12 137 GLU B C 1
ATOM 3284 O O . GLU B 1 137 ? -19.531 -18.797 -8.633 1 94.12 137 GLU B O 1
ATOM 3289 N N . GLY B 1 138 ? -21.203 -19.578 -10.031 1 92.44 138 GLY B N 1
ATOM 3290 C CA . GLY B 1 138 ? -21.938 -20.219 -8.953 1 92.44 138 GLY B CA 1
ATOM 3291 C C . GLY B 1 138 ? -22.641 -19.219 -8.039 1 92.44 138 GLY B C 1
ATOM 3292 O O . GLY B 1 138 ? -23.016 -19.562 -6.918 1 92.44 138 GLY B O 1
ATOM 3293 N N . PHE B 1 139 ? -22.75 -18.016 -8.547 1 93.19 139 PHE B N 1
ATOM 3294 C CA . PHE B 1 139 ? -23.328 -16.969 -7.711 1 93.19 139 PHE B CA 1
ATOM 3295 C C . PHE B 1 139 ? -24.844 -17.125 -7.648 1 93.19 139 PHE B C 1
ATOM 3297 O O . PHE B 1 139 ? -25.5 -17.344 -8.672 1 93.19 139 PHE B O 1
ATOM 3304 N N . ASN B 1 140 ? -25.406 -17.125 -6.465 1 93.38 140 ASN B N 1
ATOM 3305 C CA . ASN B 1 140 ? -26.844 -17.109 -6.215 1 93.38 140 ASN B CA 1
ATOM 3306 C C . ASN B 1 140 ? -27.281 -15.789 -5.578 1 93.38 140 ASN B C 1
ATOM 3308 O O . ASN B 1 140 ? -26.891 -15.484 -4.449 1 93.38 140 ASN B O 1
ATOM 3312 N N . ILE B 1 141 ? -28.141 -15.07 -6.215 1 93.06 141 ILE B N 1
ATOM 3313 C CA . ILE B 1 141 ? -28.547 -13.719 -5.852 1 93.06 141 ILE B CA 1
ATOM 3314 C C . ILE B 1 141 ? -29.281 -13.742 -4.512 1 93.06 141 ILE B C 1
ATOM 3316 O O . ILE B 1 141 ? -29.312 -12.734 -3.799 1 93.06 141 ILE B O 1
ATOM 3320 N N . VAL B 1 142 ? -29.797 -14.898 -4.137 1 93.62 142 VAL B N 1
ATOM 3321 C CA . VAL B 1 142 ? -30.562 -15.047 -2.904 1 93.62 142 VAL B CA 1
ATOM 3322 C C . VAL B 1 142 ? -29.672 -14.734 -1.701 1 93.62 142 VAL B C 1
ATOM 3324 O O . VAL B 1 142 ? -30.156 -14.266 -0.669 1 93.62 142 VAL B O 1
ATOM 3327 N N . TYR B 1 143 ? -28.375 -14.898 -1.863 1 95.12 143 TYR B N 1
ATOM 3328 C CA . TYR B 1 143 ? -27.469 -14.766 -0.728 1 95.12 143 TYR B CA 1
ATOM 3329 C C . TYR B 1 143 ? -26.828 -13.383 -0.698 1 95.12 143 TYR B C 1
ATOM 3331 O O . TYR B 1 143 ? -26.078 -13.055 0.226 1 95.12 143 TYR B O 1
ATOM 3339 N N . LEU B 1 144 ? -27.188 -12.531 -1.631 1 95.69 144 LEU B N 1
ATOM 3340 C CA . LEU B 1 144 ? -26.594 -11.211 -1.76 1 95.69 144 LEU B CA 1
ATOM 3341 C C . LEU B 1 144 ? -26.828 -10.375 -0.505 1 95.69 144 LEU B C 1
ATOM 3343 O O . LEU B 1 144 ? -25.922 -9.711 -0.009 1 95.69 144 LEU B O 1
ATOM 3347 N N . PRO B 1 145 ? -28.047 -10.391 0.082 1 96.12 145 PRO B N 1
ATOM 3348 C CA . PRO B 1 145 ? -28.281 -9.594 1.288 1 96.12 145 PRO B CA 1
ATOM 3349 C C . PRO B 1 145 ? -27.375 -10.008 2.445 1 96.12 145 PRO B C 1
ATOM 3351 O O . PRO B 1 145 ? -26.906 -9.156 3.209 1 96.12 145 PRO B O 1
ATOM 3354 N N . LEU B 1 146 ? -27.141 -11.305 2.559 1 97.38 146 LEU B N 1
ATOM 3355 C CA . LEU B 1 146 ? -26.281 -11.797 3.633 1 97.38 146 LEU B CA 1
ATOM 3356 C C . LEU B 1 146 ? -24.828 -11.406 3.393 1 97.38 146 LEU B C 1
ATOM 3358 O O . LEU B 1 146 ? -24.109 -11.062 4.336 1 97.38 146 LEU B O 1
ATOM 3362 N N . ILE B 1 147 ? -24.453 -11.43 2.146 1 97.69 147 ILE B N 1
ATOM 3363 C CA . ILE B 1 147 ? -23.094 -11.016 1.78 1 97.69 147 ILE B CA 1
ATOM 3364 C C . ILE B 1 147 ? -22.922 -9.523 2.064 1 97.69 147 ILE B C 1
ATOM 3366 O O . ILE B 1 147 ? -21.906 -9.117 2.639 1 97.69 147 ILE B O 1
ATOM 3370 N N . LEU B 1 148 ? -23.906 -8.734 1.738 1 97.19 148 LEU B N 1
ATOM 3371 C CA . LEU B 1 148 ? -23.859 -7.297 1.973 1 97.19 148 LEU B CA 1
ATOM 3372 C C . LEU B 1 148 ? -23.797 -6.992 3.465 1 97.19 148 LEU B C 1
ATOM 3374 O O . LEU B 1 148 ? -23.094 -6.059 3.879 1 97.19 148 LEU B O 1
ATOM 3378 N N . LEU B 1 149 ? -24.516 -7.75 4.203 1 97.25 149 LEU B N 1
ATOM 3379 C CA . LEU B 1 149 ? -24.484 -7.582 5.652 1 97.25 149 LEU B CA 1
ATOM 3380 C C . LEU B 1 149 ? -23.094 -7.828 6.199 1 97.25 149 LEU B C 1
ATOM 3382 O O . LEU B 1 149 ? -22.609 -7.082 7.055 1 97.25 149 LEU B O 1
ATOM 3386 N N . SER B 1 150 ? -22.469 -8.875 5.715 1 98.12 150 SER B N 1
ATOM 3387 C CA . SER B 1 150 ? -21.109 -9.18 6.133 1 98.12 150 SER B CA 1
ATOM 3388 C C . SER B 1 150 ? -20.141 -8.062 5.742 1 98.12 150 SER B C 1
ATOM 3390 O O . SER B 1 150 ? -19.266 -7.684 6.523 1 98.12 150 SER B O 1
ATOM 3392 N N . ILE B 1 151 ? -20.312 -7.508 4.551 1 98.06 151 ILE B N 1
ATOM 3393 C CA . ILE B 1 151 ? -19.469 -6.414 4.062 1 98.06 151 ILE B CA 1
ATOM 3394 C C . ILE B 1 151 ? -19.656 -5.188 4.953 1 98.06 151 ILE B C 1
ATOM 3396 O O . ILE B 1 151 ? -18.688 -4.539 5.336 1 98.06 151 ILE B O 1
ATOM 3400 N N . LEU B 1 152 ? -20.844 -4.91 5.312 1 96.69 152 LEU B N 1
ATOM 3401 C CA . LEU B 1 152 ? -21.156 -3.752 6.145 1 96.69 152 LEU B CA 1
ATOM 3402 C C . LEU B 1 152 ? -20.531 -3.896 7.531 1 96.69 152 LEU B C 1
ATOM 3404 O O . LEU B 1 152 ? -19.953 -2.947 8.055 1 96.69 152 LEU B O 1
ATOM 3408 N N . ILE B 1 153 ? -20.688 -5.07 8.086 1 97.44 153 ILE B N 1
ATOM 3409 C CA . ILE B 1 153 ? -20.141 -5.293 9.414 1 97.44 153 ILE B CA 1
ATOM 3410 C C . ILE B 1 153 ? -18.609 -5.234 9.359 1 97.44 153 ILE B C 1
ATOM 3412 O O . ILE B 1 153 ? -17.969 -4.656 10.242 1 97.44 153 ILE B O 1
ATOM 3416 N N . GLY B 1 154 ? -18.016 -5.867 8.289 1 97.69 154 GLY B N 1
ATOM 3417 C CA . GLY B 1 154 ? -16.578 -5.781 8.109 1 97.69 154 GLY B CA 1
ATOM 3418 C C . GLY B 1 154 ? -16.078 -4.355 8.008 1 97.69 154 GLY B C 1
ATOM 3419 O O . GLY B 1 154 ? -15.086 -3.992 8.641 1 97.69 154 GLY B O 1
ATOM 3420 N N . SER B 1 155 ? -16.766 -3.521 7.293 1 97.25 155 SER B N 1
ATOM 3421 C CA . SER B 1 155 ? -16.422 -2.115 7.133 1 97.25 155 SER B CA 1
ATOM 3422 C C . SER B 1 155 ? -16.531 -1.363 8.453 1 97.25 155 SER B C 1
ATOM 3424 O O . SER B 1 155 ? -15.727 -0.476 8.742 1 97.25 155 SER B O 1
ATOM 3426 N N . THR B 1 156 ? -17.531 -1.724 9.211 1 96.62 156 THR B N 1
ATOM 3427 C CA . THR B 1 156 ? -17.734 -1.081 10.508 1 96.62 156 THR B CA 1
ATOM 3428 C C . THR B 1 156 ? -16.625 -1.463 11.484 1 96.62 156 THR B C 1
ATOM 3430 O O . THR B 1 156 ? -16.141 -0.616 12.234 1 96.62 156 THR B O 1
ATOM 3433 N N . ILE B 1 157 ? -16.25 -2.732 11.469 1 97.81 157 ILE B N 1
ATOM 3434 C CA . ILE B 1 157 ? -15.133 -3.166 12.297 1 97.81 157 ILE B CA 1
ATOM 3435 C C . ILE B 1 157 ? -13.883 -2.371 11.93 1 97.81 157 ILE B C 1
ATOM 3437 O O . ILE B 1 157 ? -13.18 -1.865 12.805 1 97.81 157 ILE B O 1
ATOM 3441 N N . ASN B 1 158 ? -13.664 -2.291 10.602 1 97.12 158 ASN B N 1
ATOM 3442 C CA . ASN B 1 158 ? -12.523 -1.532 10.109 1 97.12 158 ASN B CA 1
ATOM 3443 C C . ASN B 1 158 ? -12.531 -0.1 10.633 1 97.12 158 ASN B C 1
ATOM 3445 O O . ASN B 1 158 ? -11.492 0.419 11.047 1 97.12 158 ASN B O 1
ATOM 3449 N N . PHE B 1 159 ? -13.625 0.516 10.656 1 96.44 159 PHE B N 1
ATOM 3450 C CA . PHE B 1 159 ? -13.781 1.887 11.125 1 96.44 159 PHE B CA 1
ATOM 3451 C C . PHE B 1 159 ? -13.375 2.006 12.594 1 96.44 159 PHE B C 1
ATOM 3453 O O . PHE B 1 159 ? -12.594 2.887 12.961 1 96.44 159 PHE B O 1
ATOM 3460 N N . PHE B 1 160 ? -13.852 1.142 13.375 1 97.31 160 PHE B N 1
ATOM 3461 C CA . PHE B 1 160 ? -13.609 1.259 14.812 1 97.31 160 PHE B CA 1
ATOM 3462 C C . PHE B 1 160 ? -12.156 0.951 15.141 1 97.31 160 PHE B C 1
ATOM 3464 O O . PHE B 1 160 ? -11.586 1.532 16.062 1 97.31 160 PHE B O 1
ATOM 3471 N N . ILE B 1 161 ? -11.57 0.043 14.383 1 97.44 161 ILE B N 1
ATOM 3472 C CA . ILE B 1 161 ? -10.156 -0.208 14.602 1 97.44 161 ILE B CA 1
ATOM 3473 C C . ILE B 1 161 ? -9.352 1.062 14.32 1 97.44 161 ILE B C 1
ATOM 3475 O O . ILE B 1 161 ? -8.508 1.462 15.125 1 97.44 161 ILE B O 1
ATOM 3479 N N . TYR B 1 162 ? -9.656 1.722 13.25 1 96.56 162 TYR B N 1
ATOM 3480 C CA . TYR B 1 162 ? -8.977 2.969 12.922 1 96.56 162 TYR B CA 1
ATOM 3481 C C . TYR B 1 162 ? -9.234 4.027 13.984 1 96.56 162 TYR B C 1
ATOM 3483 O O . TYR B 1 162 ? -8.344 4.801 14.336 1 96.56 162 TYR B O 1
ATOM 3491 N N . ILE B 1 163 ? -10.445 4.082 14.531 1 95.94 163 ILE B N 1
ATOM 3492 C CA . ILE B 1 163 ? -10.781 5.051 15.57 1 95.94 163 ILE B CA 1
ATOM 3493 C C . ILE B 1 163 ? -9.961 4.773 16.828 1 95.94 163 ILE B C 1
ATOM 3495 O O . ILE B 1 163 ? -9.445 5.703 17.453 1 95.94 163 ILE B O 1
ATOM 3499 N N . ILE B 1 164 ? -9.883 3.555 17.172 1 97.31 164 ILE B N 1
ATOM 3500 C CA . ILE B 1 164 ? -9.102 3.154 18.328 1 97.31 164 ILE B CA 1
ATOM 3501 C C . ILE B 1 164 ? -7.656 3.613 18.172 1 97.31 164 ILE B C 1
ATOM 3503 O O . ILE B 1 164 ? -7.07 4.188 19.094 1 97.31 164 ILE B O 1
ATOM 3507 N N . LEU B 1 165 ? -7.137 3.4 17 1 96.19 165 LEU B N 1
ATOM 3508 C CA . LEU B 1 165 ? -5.77 3.824 16.734 1 96.19 165 LEU B CA 1
ATOM 3509 C C . LEU B 1 165 ? -5.648 5.344 16.781 1 96.19 165 LEU B C 1
ATOM 3511 O O . LEU B 1 165 ? -4.652 5.875 17.281 1 96.19 165 LEU B O 1
ATOM 3515 N N . ALA B 1 166 ? -6.625 5.984 16.297 1 95.88 166 ALA B N 1
ATOM 3516 C CA . ALA B 1 166 ? -6.633 7.445 16.328 1 95.88 166 ALA B CA 1
ATOM 3517 C C . ALA B 1 166 ? -6.668 7.961 17.766 1 95.88 166 ALA B C 1
ATOM 3519 O O . ALA B 1 166 ? -5.984 8.93 18.094 1 95.88 166 ALA B O 1
ATOM 3520 N N . LEU B 1 167 ? -7.398 7.289 18.609 1 95.25 167 LEU B N 1
ATOM 3521 C CA . LEU B 1 167 ? -7.594 7.719 19.984 1 95.25 167 LEU B CA 1
ATOM 3522 C C . LEU B 1 167 ? -6.32 7.52 20.812 1 95.25 167 LEU B C 1
ATOM 3524 O O . LEU B 1 167 ? -6.172 8.094 21.891 1 95.25 167 LEU B O 1
ATOM 3528 N N . THR B 1 168 ? -5.398 6.766 20.281 1 95.25 168 THR B N 1
ATOM 3529 C CA . THR B 1 168 ? -4.129 6.621 20.984 1 95.25 168 THR B CA 1
ATOM 3530 C C . THR B 1 168 ? -3.377 7.949 21.016 1 95.25 168 THR B C 1
ATOM 3532 O O . THR B 1 168 ? -2.439 8.117 21.797 1 95.25 168 THR B O 1
ATOM 3535 N N . SER B 1 169 ? -3.77 8.844 20.156 1 92.94 169 SER B N 1
ATOM 3536 C CA . SER B 1 169 ? -3.145 10.164 20.125 1 92.94 169 SER B CA 1
ATOM 3537 C C . SER B 1 169 ? -3.316 10.891 21.453 1 92.94 169 SER B C 1
ATOM 3539 O O . SER B 1 169 ? -2.619 11.875 21.719 1 92.94 169 SER B O 1
ATOM 3541 N N . PHE B 1 170 ? -4.215 10.453 22.328 1 91.56 170 PHE B N 1
ATOM 3542 C CA . PHE B 1 170 ? -4.348 11.008 23.672 1 91.56 170 PHE B CA 1
ATOM 3543 C C . PHE B 1 170 ? -3.068 10.789 24.484 1 91.56 170 PHE B C 1
ATOM 3545 O O . PHE B 1 170 ? -2.76 11.57 25.375 1 91.56 170 PHE B O 1
ATOM 3552 N N . TRP B 1 171 ? -2.332 9.812 24.125 1 91.56 171 TRP B N 1
ATOM 3553 C CA . TRP B 1 171 ? -1.171 9.43 24.922 1 91.56 171 TRP B CA 1
ATOM 3554 C C . TRP B 1 171 ? 0.106 9.492 24.094 1 91.56 171 TRP B C 1
ATOM 3556 O O . TRP B 1 171 ? 1.198 9.68 24.625 1 91.56 171 TRP B O 1
ATOM 3566 N N . ILE B 1 172 ? -0.093 9.25 22.781 1 89.62 172 ILE B N 1
ATOM 3567 C CA . ILE B 1 172 ? 1.059 9.172 21.891 1 89.62 172 ILE B CA 1
ATOM 3568 C C . ILE B 1 172 ? 1.019 10.32 20.891 1 89.62 172 ILE B C 1
ATOM 3570 O O . ILE B 1 172 ? 0.034 10.484 20.156 1 89.62 172 ILE B O 1
ATOM 3574 N N . GLU B 1 173 ? 2.074 11.047 20.797 1 83.69 173 GLU B N 1
ATOM 3575 C CA . GLU B 1 173 ? 2.125 12.227 19.938 1 83.69 173 GLU B CA 1
ATOM 3576 C C . GLU B 1 173 ? 2.121 11.836 18.453 1 83.69 173 GLU B C 1
ATOM 3578 O O . GLU B 1 173 ? 1.394 12.422 17.656 1 83.69 173 GLU B O 1
ATOM 3583 N N . GLU B 1 174 ? 2.959 10.844 18.094 1 82.19 174 GLU B N 1
ATOM 3584 C CA . GLU B 1 174 ? 3.035 10.391 16.703 1 82.19 174 GLU B CA 1
ATOM 3585 C C . GLU B 1 174 ? 2.43 8.992 16.547 1 82.19 174 GLU B C 1
ATOM 3587 O O . GLU B 1 174 ? 3.102 7.988 16.797 1 82.19 174 GLU B O 1
ATOM 3592 N N . ASN B 1 175 ? 1.172 9.039 16.078 1 87.06 175 ASN B N 1
ATOM 3593 C CA . ASN B 1 175 ? 0.519 7.738 16 1 87.06 175 ASN B CA 1
ATOM 3594 C C . ASN B 1 175 ? 0.302 7.305 14.555 1 87.06 175 ASN B C 1
ATOM 3596 O O . ASN B 1 175 ? -0.339 6.281 14.297 1 87.06 175 ASN B O 1
ATOM 3600 N N . LYS B 1 176 ? 0.86 7.977 13.602 1 80.31 176 LYS B N 1
ATOM 3601 C CA . LYS B 1 176 ? 0.725 7.672 12.18 1 80.31 176 LYS B CA 1
ATOM 3602 C C . LYS B 1 176 ? 1.267 6.281 11.859 1 80.31 176 LYS B C 1
ATOM 3604 O O . LYS B 1 176 ? 0.664 5.539 11.086 1 80.31 176 LYS B O 1
ATOM 3609 N N . PRO B 1 177 ? 2.387 5.891 12.516 1 78.06 177 PRO B N 1
ATOM 3610 C CA . PRO B 1 177 ? 2.92 4.555 12.227 1 78.06 177 PRO B CA 1
ATOM 3611 C C . PRO B 1 177 ? 1.926 3.441 12.547 1 78.06 177 PRO B C 1
ATOM 3613 O O . PRO B 1 177 ? 1.945 2.389 11.906 1 78.06 177 PRO B O 1
ATOM 3616 N N . PHE B 1 178 ? 1.032 3.738 13.445 1 87.19 178 PHE B N 1
ATOM 3617 C CA . PHE B 1 178 ? 0.076 2.705 13.82 1 87.19 178 PHE B CA 1
ATOM 3618 C C . PHE B 1 178 ? -0.918 2.449 12.695 1 87.19 178 PHE B C 1
ATOM 3620 O O . PHE B 1 178 ? -1.328 1.308 12.469 1 87.19 178 PHE B O 1
ATOM 3627 N N . PHE B 1 179 ? -1.283 3.51 12.008 1 89.69 179 PHE B N 1
ATOM 3628 C CA . PHE B 1 179 ? -2.186 3.354 10.867 1 89.69 179 PHE B CA 1
ATOM 3629 C C . PHE B 1 179 ? -1.521 2.549 9.758 1 89.69 179 PHE B C 1
ATOM 3631 O O . PHE B 1 179 ? -2.152 1.684 9.148 1 89.69 179 PHE B O 1
ATOM 3638 N N . TRP B 1 180 ? -0.326 2.797 9.633 1 81.44 180 TRP B N 1
ATOM 3639 C CA . TRP B 1 180 ? 0.447 2.113 8.602 1 81.44 180 TRP B CA 1
ATOM 3640 C C . TRP B 1 180 ? 0.575 0.626 8.914 1 81.44 180 TRP B C 1
ATOM 3642 O O . TRP B 1 180 ? 0.358 -0.219 8.039 1 81.44 180 TRP B O 1
ATOM 3652 N N . ILE B 1 181 ? 0.914 0.373 10.133 1 84.69 181 ILE B N 1
ATOM 3653 C CA . ILE B 1 181 ? 1.069 -1.014 10.555 1 84.69 181 ILE B CA 1
ATOM 3654 C C . ILE B 1 181 ? -0.245 -1.766 10.352 1 84.69 181 ILE B C 1
ATOM 3656 O O . ILE B 1 181 ? -0.259 -2.865 9.797 1 84.69 181 ILE B O 1
ATOM 3660 N N . TYR B 1 182 ? -1.279 -1.158 10.797 1 92.44 182 TYR B N 1
ATOM 3661 C CA . TYR B 1 182 ? -2.586 -1.79 10.641 1 92.44 182 TYR B CA 1
ATOM 3662 C C . TYR B 1 182 ? -2.916 -2.012 9.172 1 92.44 182 TYR B C 1
ATOM 3664 O O . TYR B 1 182 ? -3.434 -3.068 8.797 1 92.44 182 TYR B O 1
ATOM 3672 N N . SER B 1 183 ? -2.682 -1.017 8.367 1 88.38 183 SER B N 1
ATOM 3673 C CA . SER B 1 183 ? -2.957 -1.126 6.941 1 88.38 183 SER B CA 1
ATOM 3674 C C . SER B 1 183 ? -2.184 -2.281 6.316 1 88.38 183 SER B C 1
ATOM 3676 O O . SER B 1 183 ? -2.727 -3.029 5.5 1 88.38 183 SER B O 1
ATOM 3678 N N . LYS B 1 184 ? -0.958 -2.516 6.734 1 83.81 184 LYS B N 1
ATOM 3679 C CA . LYS B 1 184 ? -0.14 -3.611 6.223 1 83.81 184 LYS B CA 1
ATOM 3680 C C . LYS B 1 184 ? -0.686 -4.961 6.68 1 83.81 184 LYS B C 1
ATOM 3682 O O . LYS B 1 184 ? -0.681 -5.93 5.914 1 83.81 184 LYS B O 1
ATOM 3687 N N . LEU B 1 185 ? -1.115 -4.934 7.906 1 88.94 185 LEU B N 1
ATOM 3688 C CA . LEU B 1 185 ? -1.663 -6.176 8.445 1 88.94 185 LEU B CA 1
ATOM 3689 C C . LEU B 1 185 ? -2.953 -6.555 7.727 1 88.94 185 LEU B C 1
ATOM 3691 O O . LEU B 1 185 ? -3.162 -7.723 7.395 1 88.94 185 LEU B O 1
ATOM 3695 N N . THR B 1 186 ? -3.77 -5.562 7.5 1 92.81 186 THR B N 1
ATOM 3696 C CA . THR B 1 186 ? -5.008 -5.824 6.781 1 92.81 186 THR B CA 1
ATOM 3697 C C . THR B 1 186 ? -4.719 -6.238 5.34 1 92.81 186 THR B C 1
ATOM 3699 O O . THR B 1 186 ? -5.402 -7.102 4.785 1 92.81 186 THR B O 1
ATOM 3702 N N . PHE B 1 187 ? -3.715 -5.66 4.801 1 89.25 187 PHE B N 1
ATOM 3703 C CA . PHE B 1 187 ? -3.33 -5.941 3.424 1 89.25 187 PHE B CA 1
ATOM 3704 C C . PHE B 1 187 ? -2.803 -7.367 3.289 1 89.25 187 PHE B C 1
ATOM 3706 O O . PHE B 1 187 ? -3.049 -8.031 2.279 1 89.25 187 PHE B O 1
ATOM 3713 N N . THR B 1 188 ? -2.119 -7.871 4.332 1 88.94 188 THR B N 1
ATOM 3714 C CA . THR B 1 188 ? -1.471 -9.18 4.262 1 88.94 188 THR B CA 1
ATOM 3715 C C . THR B 1 188 ? -2.316 -10.242 4.961 1 88.94 188 THR B C 1
ATOM 3717 O O . THR B 1 188 ? -3.025 -11.008 4.305 1 88.94 188 THR B O 1
ATOM 3720 N N . LEU B 1 189 ? -2.602 -10 6.219 1 91.75 189 LEU B N 1
ATOM 3721 C CA . LEU B 1 189 ? -3.279 -11.016 7.02 1 91.75 189 LEU B CA 1
ATOM 3722 C C . LEU B 1 189 ? -4.793 -10.836 6.961 1 91.75 189 LEU B C 1
ATOM 3724 O O . LEU B 1 189 ? -5.543 -11.719 7.379 1 91.75 189 LEU B O 1
ATOM 3728 N N . GLY B 1 190 ? -5.188 -9.75 6.383 1 94.06 190 GLY B N 1
ATOM 3729 C CA . GLY B 1 190 ? -6.605 -9.539 6.141 1 94.06 190 GLY B CA 1
ATOM 3730 C C . GLY B 1 190 ? -7.082 -10.102 4.816 1 94.06 190 GLY B C 1
ATOM 3731 O O . GLY B 1 190 ? -8.281 -10.086 4.523 1 94.06 190 GLY B O 1
ATOM 3732 N N . GLY B 1 191 ? -6.125 -10.508 4.035 1 91.56 191 GLY B N 1
ATOM 3733 C CA . GLY B 1 191 ? -6.473 -11.172 2.791 1 91.56 191 GLY B CA 1
ATOM 3734 C C . GLY B 1 191 ? -6.688 -10.211 1.636 1 91.56 191 GLY B C 1
ATOM 3735 O O . GLY B 1 191 ? -7.297 -10.57 0.627 1 91.56 191 GLY B O 1
ATOM 3736 N N . MET B 1 192 ? -6.262 -9.008 1.775 1 89.06 192 MET B N 1
ATOM 3737 C CA . MET B 1 192 ? -6.465 -8.016 0.717 1 89.06 192 MET B CA 1
ATOM 3738 C C . MET B 1 192 ? -5.492 -8.25 -0.435 1 89.06 192 MET B C 1
ATOM 3740 O O . MET B 1 192 ? -5.828 -8.008 -1.595 1 89.06 192 MET B O 1
ATOM 3744 N N . LEU B 1 193 ? -4.328 -8.68 -0.056 1 83.06 193 LEU B N 1
ATOM 3745 C CA . LEU B 1 193 ? -3.328 -8.969 -1.077 1 83.06 193 LEU B CA 1
ATOM 3746 C C . LEU B 1 193 ? -3.719 -10.203 -1.887 1 83.06 193 LEU B C 1
ATOM 3748 O O . LEU B 1 193 ? -3.723 -10.164 -3.119 1 83.06 193 LEU B O 1
ATOM 3752 N N . VAL B 1 194 ? -3.992 -11.266 -1.235 1 87.88 194 VAL B N 1
ATOM 3753 C CA . VAL B 1 194 ? -4.414 -12.555 -1.78 1 87.88 194 VAL B CA 1
ATOM 3754 C C . VAL B 1 194 ? -5.316 -13.273 -0.778 1 87.88 194 VAL B C 1
ATOM 3756 O O . VAL B 1 194 ? -5.152 -13.117 0.434 1 87.88 194 VAL B O 1
ATOM 3759 N N . PRO B 1 195 ? -6.25 -14.016 -1.368 1 92.56 195 PRO B N 1
ATOM 3760 C CA . PRO B 1 195 ? -7.051 -14.797 -0.425 1 92.56 195 PRO B CA 1
ATOM 3761 C C . PRO B 1 195 ? -6.199 -15.656 0.503 1 92.56 195 PRO B C 1
ATOM 3763 O O . PRO B 1 195 ? -5.191 -16.219 0.072 1 92.56 195 PRO B O 1
ATOM 3766 N N . LEU B 1 196 ? -6.645 -15.719 1.725 1 93.56 196 LEU B N 1
ATOM 3767 C CA . LEU B 1 196 ? -5.883 -16.453 2.732 1 93.56 196 LEU B CA 1
ATOM 3768 C C . LEU B 1 196 ? -5.766 -17.922 2.365 1 93.56 196 LEU B C 1
ATOM 3770 O O . LEU B 1 196 ? -4.906 -18.641 2.891 1 93.56 196 LEU B O 1
ATOM 3774 N N . ASP B 1 197 ? -6.602 -18.375 1.474 1 91.5 197 ASP B N 1
ATOM 3775 C CA . ASP B 1 197 ? -6.586 -19.75 0.992 1 91.5 197 ASP B CA 1
ATOM 3776 C C . ASP B 1 197 ? -5.258 -20.094 0.322 1 91.5 197 ASP B C 1
ATOM 3778 O O . ASP B 1 197 ? -4.898 -21.266 0.192 1 91.5 197 ASP B O 1
ATOM 3782 N N . LEU B 1 198 ? -4.629 -19.078 -0.135 1 88.56 198 LEU B N 1
ATOM 3783 C CA . LEU B 1 198 ? -3.395 -19.281 -0.883 1 88.56 198 LEU B CA 1
ATOM 3784 C C . LEU B 1 198 ? -2.197 -19.375 0.057 1 88.56 198 LEU B C 1
ATOM 3786 O O . LEU B 1 198 ? -1.088 -19.703 -0.373 1 88.56 198 LEU B O 1
ATOM 3790 N N . PHE B 1 199 ? -2.418 -19.141 1.319 1 88.75 199 PHE B N 1
ATOM 3791 C CA . PHE B 1 199 ? -1.361 -19.25 2.318 1 88.75 199 PHE B CA 1
ATOM 3792 C C . PHE B 1 199 ? -1.292 -20.656 2.877 1 88.75 199 PHE B C 1
ATOM 3794 O O . PHE B 1 199 ? -2.25 -21.422 2.76 1 88.75 199 PHE B O 1
ATOM 3801 N N . PRO B 1 200 ? -0.104 -21 3.432 1 89.38 200 PRO B N 1
ATOM 3802 C CA . PRO B 1 200 ? -0.052 -22.281 4.121 1 89.38 200 PRO B CA 1
ATOM 3803 C C . PRO B 1 200 ? -1.032 -22.375 5.289 1 89.38 200 PRO B C 1
ATOM 3805 O O . PRO B 1 200 ? -1.41 -21.344 5.859 1 89.38 200 PRO B O 1
ATOM 3808 N N . ASN B 1 201 ? -1.359 -23.547 5.672 1 89.75 201 ASN B N 1
ATOM 3809 C CA . ASN B 1 201 ? -2.416 -23.797 6.645 1 89.75 201 ASN B CA 1
ATOM 3810 C C . ASN B 1 201 ? -2.135 -23.094 7.969 1 89.75 201 ASN B C 1
ATOM 3812 O O . ASN B 1 201 ? -3.035 -22.5 8.562 1 89.75 201 ASN B O 1
ATOM 3816 N N . TRP B 1 202 ? -0.956 -23.125 8.438 1 90.12 202 TRP B N 1
ATOM 3817 C CA . TRP B 1 202 ? -0.653 -22.531 9.734 1 90.12 202 TRP B CA 1
ATOM 3818 C C . TRP B 1 202 ? -0.901 -21.031 9.727 1 90.12 202 TRP B C 1
ATOM 3820 O O . TRP B 1 202 ? -1.405 -20.469 10.703 1 90.12 202 TRP B O 1
ATOM 3830 N N . LEU B 1 203 ? -0.534 -20.406 8.664 1 89.38 203 LEU B N 1
ATOM 3831 C CA . LEU B 1 203 ? -0.727 -18.953 8.562 1 89.38 203 LEU B CA 1
ATOM 3832 C C . LEU B 1 203 ? -2.203 -18.625 8.383 1 89.38 203 LEU B C 1
ATOM 3834 O O . LEU B 1 203 ? -2.691 -17.641 8.953 1 89.38 203 LEU B O 1
ATOM 3838 N N . LYS B 1 204 ? -2.781 -19.406 7.551 1 91.94 204 LYS B N 1
ATOM 3839 C CA . LYS B 1 204 ? -4.223 -19.234 7.398 1 91.94 204 LYS B CA 1
ATOM 3840 C C . LYS B 1 204 ? -4.938 -19.359 8.742 1 91.94 204 LYS B C 1
ATOM 3842 O O . LYS B 1 204 ? -5.816 -18.547 9.055 1 91.94 204 LYS B O 1
ATOM 3847 N N . ASN B 1 205 ? -4.52 -20.281 9.547 1 92.19 205 ASN B N 1
ATOM 3848 C CA . ASN B 1 205 ? -5.121 -20.5 10.859 1 92.19 205 ASN B CA 1
ATOM 3849 C C . ASN B 1 205 ? -4.879 -19.328 11.797 1 92.19 205 ASN B C 1
ATOM 3851 O O . ASN B 1 205 ? -5.793 -18.891 12.5 1 92.19 205 ASN B O 1
ATOM 3855 N N . ILE B 1 206 ? -3.758 -18.828 11.805 1 92.38 206 ILE B N 1
ATOM 3856 C CA . ILE B 1 206 ? -3.436 -17.672 12.648 1 92.38 206 ILE B CA 1
ATOM 3857 C C . ILE B 1 206 ? -4.277 -16.469 12.219 1 92.38 206 ILE B C 1
ATOM 3859 O O . ILE B 1 206 ? -4.824 -15.758 13.062 1 92.38 206 ILE B O 1
ATOM 3863 N N . SER B 1 207 ? -4.352 -16.297 10.93 1 92.06 207 SER B N 1
ATOM 3864 C CA . SER B 1 207 ? -5.09 -15.156 10.391 1 92.06 207 SER B CA 1
ATOM 3865 C C . SER B 1 207 ? -6.566 -15.234 10.758 1 92.06 207 SER B C 1
ATOM 3867 O O . SER B 1 207 ? -7.215 -14.203 10.961 1 92.06 207 SER B O 1
ATOM 3869 N N . SER B 1 208 ? -7.066 -16.422 10.906 1 90.94 208 SER B N 1
ATOM 3870 C CA . SER B 1 208 ? -8.484 -16.625 11.172 1 90.94 208 SER B CA 1
ATOM 3871 C C . SER B 1 208 ? -8.859 -16.172 12.578 1 90.94 208 SER B C 1
ATOM 3873 O O . SER B 1 208 ? -10.039 -15.977 12.875 1 90.94 208 SER B O 1
ATOM 3875 N N . TYR B 1 209 ? -7.898 -15.945 13.359 1 91.81 209 TYR B N 1
ATOM 3876 C CA . TYR B 1 209 ? -8.172 -15.492 14.719 1 91.81 209 TYR B CA 1
ATOM 3877 C C . TYR B 1 209 ? -7.984 -13.984 14.844 1 91.81 209 TYR B C 1
ATOM 3879 O O . TYR B 1 209 ? -8.312 -13.391 15.875 1 91.81 209 TYR B O 1
ATOM 3887 N N . LEU B 1 210 ? -7.508 -13.445 13.836 1 94.38 210 LEU B N 1
ATOM 3888 C CA . LEU B 1 210 ? -7.211 -12.016 13.891 1 94.38 210 LEU B CA 1
ATOM 3889 C C . LEU B 1 210 ? -8.359 -11.203 13.312 1 94.38 210 LEU B C 1
ATOM 3891 O O . LEU B 1 210 ? -9.008 -11.625 12.352 1 94.38 210 LEU B O 1
ATOM 3895 N N . PRO B 1 211 ? -8.625 -9.992 13.828 1 95.81 211 PRO B N 1
ATOM 3896 C CA . PRO B 1 211 ? -9.781 -9.195 13.414 1 95.81 211 PRO B CA 1
ATOM 3897 C C . PRO B 1 211 ? -9.703 -8.75 11.953 1 95.81 211 PRO B C 1
ATOM 3899 O O . PRO B 1 211 ? -10.742 -8.547 11.312 1 95.81 211 PRO B O 1
ATOM 3902 N N . PHE B 1 212 ? -8.523 -8.695 11.43 1 95 212 PHE B N 1
ATOM 3903 C CA . PHE B 1 212 ? -8.367 -8.156 10.078 1 95 212 PHE B CA 1
ATOM 3904 C C . PHE B 1 212 ? -8.977 -9.102 9.047 1 95 212 PHE B C 1
ATOM 3906 O O . PHE B 1 212 ? -9.5 -8.656 8.023 1 95 212 PHE B O 1
ATOM 3913 N N . ALA B 1 213 ? -8.945 -10.414 9.328 1 96.06 213 ALA B N 1
ATOM 3914 C CA . ALA B 1 213 ? -9.562 -11.391 8.43 1 96.06 213 ALA B CA 1
ATOM 3915 C C . ALA B 1 213 ? -11.07 -11.18 8.336 1 96.06 213 ALA B C 1
ATOM 3917 O O . ALA B 1 213 ? -11.688 -11.484 7.312 1 96.06 213 ALA B O 1
ATOM 3918 N N . TYR B 1 214 ? -11.633 -10.602 9.328 1 97.56 214 TYR B N 1
ATOM 3919 C CA . TYR B 1 214 ? -13.086 -10.445 9.398 1 97.56 214 TYR B CA 1
ATOM 3920 C C . TYR B 1 214 ? -13.516 -9.094 8.836 1 97.56 214 TYR B C 1
ATOM 3922 O O . TYR B 1 214 ? -14.703 -8.812 8.711 1 97.56 214 TYR B O 1
ATOM 3930 N N . VAL B 1 215 ? -12.5 -8.32 8.531 1 97.38 215 VAL B N 1
ATOM 3931 C CA . VAL B 1 215 ? -12.758 -7.051 7.859 1 97.38 215 VAL B CA 1
ATOM 3932 C C . VAL B 1 215 ? -12.875 -7.285 6.355 1 97.38 215 VAL B C 1
ATOM 3934 O O . VAL B 1 215 ? -13.82 -6.805 5.723 1 97.38 215 VAL B O 1
ATOM 3937 N N . THR B 1 216 ? -11.938 -8.07 5.844 1 96.88 216 THR B N 1
ATOM 3938 C CA . THR B 1 216 ? -11.891 -8.133 4.391 1 96.88 216 THR B CA 1
ATOM 3939 C C . THR B 1 216 ? -12.008 -9.578 3.91 1 96.88 216 THR B C 1
ATOM 3941 O O . THR B 1 216 ? -12.828 -9.883 3.041 1 96.88 216 THR B O 1
ATOM 3944 N N . TYR B 1 217 ? -11.352 -10.5 4.469 1 97.44 217 TYR B N 1
ATOM 3945 C CA . TYR B 1 217 ? -11.312 -11.867 3.963 1 97.44 217 TYR B CA 1
ATOM 3946 C C . TYR B 1 217 ? -12.68 -12.531 4.055 1 97.44 217 TYR B C 1
ATOM 3948 O O . TYR B 1 217 ? -13.164 -13.109 3.078 1 97.44 217 TYR B O 1
ATOM 3956 N N . VAL B 1 218 ? -13.305 -12.453 5.184 1 97.81 218 VAL B N 1
ATOM 3957 C CA . VAL B 1 218 ? -14.547 -13.172 5.438 1 97.81 218 VAL B CA 1
ATOM 3958 C C . VAL B 1 218 ? -15.633 -12.68 4.477 1 97.81 218 VAL B C 1
ATOM 3960 O O . VAL B 1 218 ? -16.25 -13.484 3.773 1 97.81 218 VAL B O 1
ATOM 3963 N N . PRO B 1 219 ? -15.805 -11.383 4.375 1 97.75 219 PRO B N 1
ATOM 3964 C CA . PRO B 1 219 ? -16.812 -10.945 3.391 1 97.75 219 PRO B CA 1
ATOM 3965 C C . PRO B 1 219 ? -16.422 -11.305 1.959 1 97.75 219 PRO B C 1
ATOM 3967 O O . PRO B 1 219 ? -17.281 -11.648 1.147 1 97.75 219 PRO B O 1
ATOM 3970 N N . GLY B 1 220 ? -15.156 -11.234 1.631 1 97.44 220 GLY B N 1
ATOM 3971 C CA . GLY B 1 220 ? -14.703 -11.617 0.306 1 97.44 220 GLY B CA 1
ATOM 3972 C C . GLY B 1 220 ? -14.938 -13.086 -0.007 1 97.44 220 GLY B C 1
ATOM 3973 O O . GLY B 1 220 ? -15.414 -13.422 -1.096 1 97.44 220 GLY B O 1
ATOM 3974 N N . LYS B 1 221 ? -14.609 -13.922 0.952 1 96.81 221 LYS B N 1
ATOM 3975 C CA . LYS B 1 221 ? -14.789 -15.359 0.769 1 96.81 221 LYS B CA 1
ATOM 3976 C C . LYS B 1 221 ? -16.266 -15.719 0.661 1 96.81 221 LYS B C 1
ATOM 3978 O O . LYS B 1 221 ? -16.656 -16.562 -0.162 1 96.81 221 LYS B O 1
ATOM 3983 N N . LEU B 1 222 ? -17.078 -15.047 1.458 1 97 222 LEU B N 1
ATOM 3984 C CA . LEU B 1 222 ? -18.516 -15.289 1.396 1 97 222 LEU B CA 1
ATOM 3985 C C . LEU B 1 222 ? -19.078 -14.898 0.03 1 97 222 LEU B C 1
ATOM 3987 O O . LEU B 1 222 ? -19.984 -15.555 -0.482 1 97 222 LEU B O 1
ATOM 3991 N N . ALA B 1 223 ? -18.547 -13.914 -0.558 1 96.62 223 ALA B N 1
ATOM 3992 C CA . ALA B 1 223 ? -19.031 -13.445 -1.854 1 96.62 223 ALA B CA 1
ATOM 3993 C C . ALA B 1 223 ? -18.75 -14.469 -2.949 1 96.62 223 ALA B C 1
ATOM 3995 O O . ALA B 1 223 ? -19.578 -14.672 -3.846 1 96.62 223 ALA B O 1
ATOM 3996 N N . VAL B 1 224 ? -17.641 -15.211 -2.855 1 96.25 224 VAL B N 1
ATOM 3997 C CA . VAL B 1 224 ? -17.25 -16.047 -3.986 1 96.25 224 VAL B CA 1
ATOM 3998 C C . VAL B 1 224 ? -17.516 -17.5 -3.672 1 96.25 224 VAL B C 1
ATOM 4000 O O . VAL B 1 224 ? -17.547 -18.344 -4.574 1 96.25 224 VAL B O 1
ATOM 4003 N N . ASP B 1 225 ? -17.641 -17.828 -2.439 1 95 225 ASP B N 1
ATOM 4004 C CA . ASP B 1 225 ? -17.922 -19.188 -1.979 1 95 225 ASP B CA 1
ATOM 4005 C C . ASP B 1 225 ? -18.875 -19.188 -0.791 1 95 225 ASP B C 1
ATOM 4007 O O . ASP B 1 225 ? -18.5 -19.547 0.323 1 95 225 ASP B O 1
ATOM 4011 N N . PHE B 1 226 ? -20.188 -18.984 -1.096 1 96.19 226 PHE B N 1
ATOM 4012 C CA . PHE B 1 226 ? -21.172 -18.781 -0.046 1 96.19 226 PHE B CA 1
ATOM 4013 C C . PHE B 1 226 ? -21.75 -20.109 0.422 1 96.19 226 PHE B C 1
ATOM 4015 O O . PHE B 1 226 ? -22 -21.016 -0.39 1 96.19 226 PHE B O 1
ATOM 4022 N N . SER B 1 227 ? -21.859 -20.344 1.647 1 95.94 227 SER B N 1
ATOM 4023 C CA . SER B 1 227 ? -22.688 -21.344 2.314 1 95.94 227 SER B CA 1
ATOM 4024 C C . SER B 1 227 ? -23.266 -20.812 3.625 1 95.94 227 SER B C 1
ATOM 4026 O O . SER B 1 227 ? -22.641 -19.953 4.273 1 95.94 227 SER B O 1
ATOM 4028 N N . LEU B 1 228 ? -24.406 -21.219 3.953 1 96.25 228 LEU B N 1
ATOM 4029 C CA . LEU B 1 228 ? -25.047 -20.75 5.18 1 96.25 228 LEU B CA 1
ATOM 4030 C C . LEU B 1 228 ? -24.172 -21.078 6.395 1 96.25 228 LEU B C 1
ATOM 4032 O O . LEU B 1 228 ? -24.094 -20.266 7.332 1 96.25 228 LEU B O 1
ATOM 4036 N N . LYS B 1 229 ? -23.562 -22.172 6.34 1 96.44 229 LYS B N 1
ATOM 4037 C CA . LYS B 1 229 ? -22.656 -22.562 7.43 1 96.44 229 LYS B CA 1
ATOM 4038 C C . LYS B 1 229 ? -21.5 -21.594 7.551 1 96.44 229 LYS B C 1
ATOM 4040 O O . LYS B 1 229 ? -21.188 -21.109 8.648 1 96.44 229 LYS B O 1
ATOM 4045 N N . LYS B 1 230 ? -20.875 -21.281 6.43 1 96 230 LYS B N 1
ATOM 4046 C CA . LYS B 1 230 ? -19.781 -20.328 6.418 1 96 230 LYS B CA 1
ATOM 4047 C C . LYS B 1 230 ? -20.234 -18.953 6.887 1 96 230 LYS B C 1
ATOM 4049 O O . LYS B 1 230 ? -19.5 -18.25 7.586 1 96 230 LYS B O 1
ATOM 4054 N N . PHE B 1 231 ? -21.453 -18.562 6.488 1 97.56 231 PHE B N 1
ATOM 4055 C CA . PHE B 1 231 ? -21.984 -17.266 6.871 1 97.56 231 PHE B CA 1
ATOM 4056 C C . PHE B 1 231 ? -22.172 -17.188 8.383 1 97.56 231 PHE B C 1
ATOM 4058 O O . PHE B 1 231 ? -21.703 -16.234 9.016 1 97.56 231 PHE B O 1
ATOM 4065 N N . TYR B 1 232 ? -22.766 -18.156 8.969 1 97.19 232 TYR B N 1
ATOM 4066 C CA . TYR B 1 232 ? -23.047 -18.109 10.398 1 97.19 232 TYR B CA 1
ATOM 4067 C C . TYR B 1 232 ? -21.75 -18.125 11.211 1 97.19 232 TYR B C 1
ATOM 4069 O O . TYR B 1 232 ? -21.625 -17.406 12.195 1 97.19 232 TYR B O 1
ATOM 4077 N N . GLU B 1 233 ? -20.812 -18.891 10.766 1 95.81 233 GLU B N 1
ATOM 4078 C CA . GLU B 1 233 ? -19.531 -18.969 11.469 1 95.81 233 GLU B CA 1
ATOM 4079 C C . GLU B 1 233 ? -18.766 -17.656 11.352 1 95.81 233 GLU B C 1
ATOM 4081 O O . GLU B 1 233 ? -18.266 -17.125 12.352 1 95.81 233 GLU B O 1
ATOM 4086 N N . GLY B 1 234 ? -18.703 -17.172 10.172 1 96.69 234 GLY B N 1
ATOM 4087 C CA . GLY B 1 234 ? -17.984 -15.922 9.938 1 96.69 234 GLY B CA 1
ATOM 4088 C C . GLY B 1 234 ? -18.672 -14.711 10.531 1 96.69 234 GLY B C 1
ATOM 4089 O O . GLY B 1 234 ? -18.047 -13.906 11.227 1 96.69 234 GLY B O 1
ATOM 4090 N N . PHE B 1 235 ? -19.969 -14.641 10.328 1 97.19 235 PHE B N 1
ATOM 4091 C CA . PHE B 1 235 ? -20.75 -13.5 10.766 1 97.19 235 PHE B CA 1
ATOM 4092 C C . PHE B 1 235 ? -20.812 -13.422 12.289 1 97.19 235 PHE B C 1
ATOM 4094 O O . PHE B 1 235 ? -20.766 -12.336 12.867 1 97.19 235 PHE B O 1
ATOM 4101 N N . GLY B 1 236 ? -20.938 -14.57 12.93 1 97.38 236 GLY B N 1
ATOM 4102 C CA . GLY B 1 236 ? -20.922 -14.594 14.383 1 97.38 236 GLY B CA 1
ATOM 4103 C C . GLY B 1 236 ? -19.656 -13.984 14.969 1 97.38 236 GLY B C 1
ATOM 4104 O O . GLY B 1 236 ? -19.719 -13.164 15.891 1 97.38 236 GLY B O 1
ATOM 4105 N N . ILE B 1 237 ? -18.547 -14.336 14.422 1 97.94 237 ILE B N 1
ATOM 4106 C CA . ILE B 1 237 ? -17.266 -13.82 14.906 1 97.94 237 ILE B CA 1
ATOM 4107 C C . ILE B 1 237 ? -17.141 -12.344 14.555 1 97.94 237 ILE B C 1
ATOM 4109 O O . ILE B 1 237 ? -16.594 -11.562 15.336 1 97.94 237 ILE B O 1
ATOM 4113 N N . GLN B 1 238 ? -17.641 -11.945 13.383 1 98.38 238 GLN B N 1
ATOM 4114 C CA . GLN B 1 238 ? -17.656 -10.531 13.016 1 98.38 238 GLN B CA 1
ATOM 4115 C C . GLN B 1 238 ? -18.406 -9.695 14.055 1 98.38 238 GLN B C 1
ATOM 4117 O O . GLN B 1 238 ? -17.922 -8.641 14.469 1 98.38 238 GLN B O 1
AT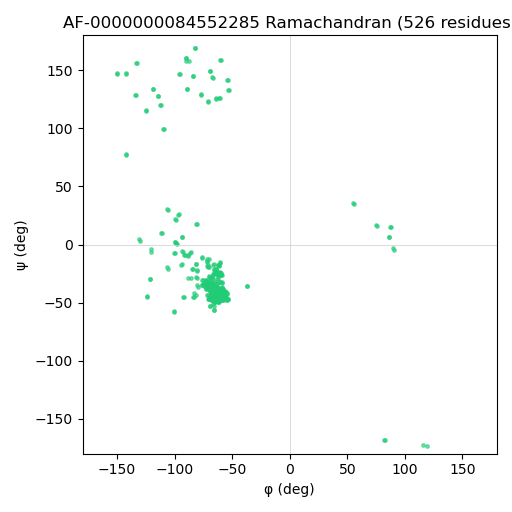OM 4122 N N . VAL B 1 239 ? -19.547 -10.18 14.469 1 98 239 VAL B N 1
ATOM 4123 C CA . VAL B 1 239 ? -20.359 -9.453 15.445 1 98 239 VAL B CA 1
ATOM 4124 C C . VAL B 1 239 ? -19.609 -9.367 16.781 1 98 239 VAL B C 1
ATOM 4126 O O . VAL B 1 239 ? -19.625 -8.32 17.422 1 98 239 VAL B O 1
ATOM 4129 N N . LEU B 1 240 ? -18.984 -10.414 17.109 1 98.06 240 LEU B N 1
ATOM 4130 C CA . LEU B 1 240 ? -18.203 -10.422 18.344 1 98.06 240 LEU B CA 1
ATOM 4131 C C . LEU B 1 240 ? -17.094 -9.375 18.297 1 98.06 240 LEU B C 1
ATOM 4133 O O . LEU B 1 240 ? -16.953 -8.586 19.219 1 98.06 240 LEU B O 1
ATOM 4137 N N . TYR B 1 241 ? -16.344 -9.344 17.219 1 98.25 241 TYR B N 1
ATOM 4138 C CA . TYR B 1 241 ? -15.273 -8.367 17.078 1 98.25 241 TYR B CA 1
ATOM 4139 C C . TYR B 1 241 ? -15.828 -6.945 17.078 1 98.25 241 TYR B C 1
ATOM 4141 O O . TYR B 1 241 ? -15.227 -6.035 17.656 1 98.25 241 TYR B O 1
ATOM 4149 N N . LEU B 1 242 ? -16.953 -6.809 16.422 1 98.25 242 LEU B N 1
ATOM 4150 C CA . LEU B 1 242 ? -17.562 -5.484 16.391 1 98.25 242 LEU B CA 1
ATOM 4151 C C . LEU B 1 242 ? -17.875 -4.996 17.797 1 98.25 242 LEU B C 1
ATOM 4153 O O . LEU B 1 242 ? -17.531 -3.867 18.156 1 98.25 242 LEU B O 1
ATOM 4157 N N . ILE B 1 243 ? -18.469 -5.824 18.594 1 98.06 243 ILE B N 1
ATOM 4158 C CA . ILE B 1 243 ? -18.844 -5.469 19.953 1 98.06 243 ILE B CA 1
ATOM 4159 C C . ILE B 1 243 ? -17.578 -5.129 20.75 1 98.06 243 ILE B C 1
ATOM 4161 O O . ILE B 1 243 ? -17.531 -4.105 21.438 1 98.06 243 ILE B O 1
ATOM 4165 N N . ILE B 1 244 ? -16.594 -5.93 20.578 1 98.19 244 ILE B N 1
ATOM 4166 C CA . ILE B 1 244 ? -15.344 -5.734 21.297 1 98.19 244 ILE B CA 1
ATOM 4167 C C . ILE B 1 244 ? -14.734 -4.391 20.922 1 98.19 244 ILE B C 1
ATOM 4169 O O . ILE B 1 244 ? -14.352 -3.605 21.797 1 98.19 244 ILE B O 1
ATOM 4173 N N . PHE B 1 245 ? -14.688 -4.078 19.656 1 98.19 245 PHE B N 1
ATOM 4174 C CA . PHE B 1 245 ? -14 -2.873 19.203 1 98.19 245 PHE B CA 1
ATOM 4175 C C . PHE B 1 245 ? -14.828 -1.63 19.5 1 98.19 245 PHE B C 1
ATOM 4177 O O . PHE B 1 245 ? -14.281 -0.56 19.781 1 98.19 245 PHE B O 1
ATOM 4184 N N . VAL B 1 246 ? -16.172 -1.759 19.5 1 97.19 246 VAL B N 1
ATOM 4185 C CA . VAL B 1 246 ? -17.016 -0.646 19.906 1 97.19 246 VAL B CA 1
ATOM 4186 C C . VAL B 1 246 ? -16.766 -0.311 21.375 1 97.19 246 VAL B C 1
ATOM 4188 O O . VAL B 1 246 ? -16.547 0.851 21.734 1 97.19 246 VAL B O 1
ATOM 4191 N N . ILE B 1 247 ? -16.781 -1.297 22.172 1 97.75 247 ILE B N 1
ATOM 4192 C CA . ILE B 1 247 ? -16.578 -1.103 23.609 1 97.75 247 ILE B CA 1
ATOM 4193 C C . ILE B 1 247 ? -15.188 -0.518 23.859 1 97.75 247 ILE B C 1
ATOM 4195 O O . ILE B 1 247 ? -15.039 0.443 24.609 1 97.75 247 ILE B O 1
ATOM 4199 N N . LEU B 1 248 ? -14.203 -1.039 23.172 1 97.81 248 LEU B N 1
ATOM 4200 C CA . LEU B 1 248 ? -12.836 -0.562 23.344 1 97.81 248 LEU B CA 1
ATOM 4201 C C . LEU B 1 248 ? -12.719 0.901 22.938 1 97.81 248 LEU B C 1
ATOM 4203 O O . LEU B 1 248 ? -12.039 1.686 23.594 1 97.81 248 LEU B O 1
ATOM 4207 N N . ALA B 1 249 ? -13.344 1.238 21.859 1 97.19 249 ALA B N 1
ATOM 4208 C CA . ALA B 1 249 ? -13.305 2.619 21.391 1 97.19 249 ALA B CA 1
ATOM 4209 C C . ALA B 1 249 ? -13.945 3.562 22.406 1 97.19 249 ALA B C 1
ATOM 4211 O O . ALA B 1 249 ? -13.414 4.633 22.688 1 97.19 249 ALA B O 1
ATOM 4212 N N . LEU B 1 250 ? -15.078 3.17 22.969 1 95.44 250 LEU B N 1
ATOM 4213 C CA . LEU B 1 250 ? -15.797 3.998 23.922 1 95.44 250 LEU B CA 1
ATOM 4214 C C . LEU B 1 250 ? -15 4.133 25.219 1 95.44 250 LEU B C 1
ATOM 4216 O O . LEU B 1 250 ? -14.93 5.223 25.797 1 95.44 250 LEU B O 1
ATOM 4220 N N . VAL B 1 251 ? -14.398 3.09 25.641 1 96.38 251 VAL B N 1
ATOM 4221 C CA . VAL B 1 251 ? -13.609 3.098 26.875 1 96.38 251 VAL B CA 1
ATOM 4222 C C . VAL B 1 251 ? -12.375 3.982 26.688 1 96.38 251 VAL B C 1
ATOM 4224 O O . VAL B 1 251 ? -12.055 4.797 27.547 1 96.38 251 VAL B O 1
ATOM 4227 N N . LEU B 1 252 ? -11.695 3.844 25.547 1 95.75 252 LEU B N 1
ATOM 4228 C CA . LEU B 1 252 ? -10.5 4.637 25.281 1 95.75 252 LEU B CA 1
ATOM 4229 C C . LEU B 1 252 ? -10.836 6.121 25.203 1 95.75 252 LEU B C 1
ATOM 4231 O O . LEU B 1 252 ? -10.078 6.961 25.688 1 95.75 252 LEU B O 1
ATOM 4235 N N . TYR B 1 253 ? -11.93 6.355 24.578 1 93.62 253 TYR B N 1
ATOM 4236 C CA . TYR B 1 253 ? -12.367 7.746 24.484 1 93.62 253 TYR B CA 1
ATOM 4237 C C . TYR B 1 253 ? -12.617 8.336 25.859 1 93.62 253 TYR B C 1
ATOM 4239 O O . TYR B 1 253 ? -12.188 9.453 26.156 1 93.62 253 TYR B O 1
ATOM 4247 N N . ARG B 1 254 ? -13.297 7.625 26.703 1 92.88 254 ARG B N 1
ATOM 4248 C CA . ARG B 1 254 ? -13.586 8.094 28.062 1 92.88 254 ARG B CA 1
ATOM 4249 C C . ARG B 1 254 ? -12.305 8.328 28.844 1 92.88 254 ARG B C 1
ATOM 4251 O O . ARG B 1 254 ? -12.148 9.359 29.5 1 92.88 254 ARG B O 1
ATOM 4258 N N . LYS B 1 255 ? -11.43 7.457 28.75 1 94.06 255 LYS B N 1
ATOM 4259 C CA . LYS B 1 255 ? -10.164 7.586 29.453 1 94.06 255 LYS B CA 1
ATOM 4260 C C . LYS B 1 255 ? -9.344 8.75 28.922 1 94.06 255 LYS B C 1
ATOM 4262 O O . LYS B 1 255 ? -8.711 9.484 29.688 1 94.06 255 LYS B O 1
ATOM 4267 N N . GLY B 1 256 ? -9.297 8.836 27.609 1 92 256 GLY B N 1
ATOM 4268 C CA . GLY B 1 256 ? -8.578 9.945 27 1 92 256 GLY B CA 1
ATOM 4269 C C . GLY B 1 256 ? -9.164 11.297 27.359 1 92 256 GLY B C 1
ATOM 4270 O O . GLY B 1 256 ? -8.43 12.242 27.625 1 92 256 GLY B O 1
ATOM 4271 N N . ALA B 1 257 ? -10.453 11.375 27.375 1 87.81 257 ALA B N 1
ATOM 4272 C CA . ALA B 1 257 ? -11.148 12.609 27.734 1 87.81 257 ALA B CA 1
ATOM 4273 C C . ALA B 1 257 ? -10.867 13.008 29.172 1 87.81 257 ALA B C 1
ATOM 4275 O O . ALA B 1 257 ? -10.719 14.195 29.484 1 87.81 257 ALA B O 1
ATOM 4276 N N . GLU B 1 258 ? -10.797 12.062 29.969 1 88.06 258 GLU B N 1
ATOM 4277 C CA . GLU B 1 258 ? -10.492 12.32 31.375 1 88.06 258 GLU B CA 1
ATOM 4278 C C . GLU B 1 258 ? -9.078 12.867 31.531 1 88.06 258 GLU B C 1
ATOM 4280 O O . GLU B 1 258 ? -8.844 13.758 32.344 1 88.06 258 GLU B O 1
ATOM 4285 N N . LYS B 1 259 ? -8.211 12.391 30.812 1 85.44 259 LYS B N 1
ATOM 4286 C CA . LYS B 1 259 ? -6.824 12.852 30.875 1 85.44 259 LYS B CA 1
ATOM 4287 C C . LYS B 1 259 ? -6.699 14.289 30.391 1 85.44 259 LYS B C 1
ATOM 4289 O O . LYS B 1 259 ? -5.914 15.07 30.938 1 85.44 259 LYS B O 1
ATOM 4294 N N . LEU B 1 260 ? -7.336 14.602 29.359 1 80.56 260 LEU B N 1
ATOM 4295 C CA . LEU B 1 260 ? -7.312 15.961 28.828 1 80.56 260 LEU B CA 1
ATOM 4296 C C . LEU B 1 260 ? -7.852 16.953 29.844 1 80.56 260 LEU B C 1
ATOM 4298 O O . LEU B 1 260 ? -7.359 18.078 29.953 1 80.56 260 LEU B O 1
ATOM 4302 N N . ASN B 1 261 ? -8.906 16.625 30.516 1 69.12 261 ASN B N 1
ATOM 4303 C CA . ASN B 1 261 ? -9.492 17.5 31.531 1 69.12 261 ASN B CA 1
ATOM 4304 C C . ASN B 1 261 ? -8.516 17.766 32.656 1 69.12 261 ASN B C 1
ATOM 4306 O O . ASN B 1 261 ? -8.508 18.859 33.25 1 69.12 261 ASN B O 1
ATOM 4310 N N . VAL B 1 262 ? -7.656 16.859 32.844 1 59.69 262 VAL B N 1
ATOM 4311 C CA . VAL B 1 262 ? -6.703 17.031 33.938 1 59.69 262 VAL B CA 1
ATOM 4312 C C . VAL B 1 262 ? -5.59 17.984 33.5 1 59.69 262 VAL B C 1
ATOM 4314 O O . VAL B 1 262 ? -5.141 18.812 34.281 1 59.69 262 VAL B O 1
ATOM 4317 N N . ASN B 1 263 ? -5.18 17.938 32.281 1 55.38 263 ASN B N 1
ATOM 4318 C CA . ASN B 1 263 ? -4.09 18.797 31.812 1 55.38 263 ASN B CA 1
ATOM 4319 C C . ASN B 1 263 ? -4.586 20.188 31.469 1 55.38 263 ASN B C 1
ATOM 4321 O O . ASN B 1 263 ? -3.793 21.125 31.375 1 55.38 263 ASN B O 1
ATOM 4325 N N . GLY B 1 264 ? -5.648 20.438 30.828 1 52.12 264 GLY B N 1
ATOM 4326 C CA . GLY B 1 264 ? -6.176 21.75 30.516 1 52.12 264 GLY B CA 1
ATOM 4327 C C . GLY B 1 264 ? -6.727 22.469 31.734 1 52.12 264 GLY B C 1
ATOM 4328 O O . GLY B 1 264 ? -7.215 23.594 31.625 1 52.12 264 GLY B O 1
ATOM 4329 N N . GLY B 1 265 ? -7.043 21.828 32.875 1 42.16 265 GLY B N 1
ATOM 4330 C CA . GLY B 1 265 ? -7.266 22.594 34.094 1 42.16 265 GLY B CA 1
ATOM 4331 C C . GLY B 1 265 ? -5.977 23.062 34.75 1 42.16 265 GLY B C 1
ATOM 4332 O O . GLY B 1 265 ? -4.902 22.531 34.469 1 42.16 265 GLY B O 1
#